Protein AF-0000000083951645 (afdb_homodimer)

Sequence (408 aa):
MKRSNEATRALSGKQDKKQQILGSALQLFVEQGFYATSTASIARHADVATGTLFHHFSSKEILMDQLFLAIKTEFADAISASLPKAPATTTELPRRAEMLWQAGLDWALAQPLKLSFFVQYAMSPSVSEAVRQQAMHGILGFIAELLEQGINQGVLADLPRELLLEACHSQFLAAARFFCNQPQKATREAREASFRLFWRGVAAMKRSNEATRALSGKQDKKQQILGSALQLFVEQGFYATSTASIARHADVATGTLFHHFSSKEILMDQLFLAIKTEFADAISASLPKAPATTTELPRRAEMLWQAGLDWALAQPLKLSFFVQYAMSPSVSEAVRQQAMHGILGFIAELLEQGINQGVLADLPRELLLEACHSQFLAAARFFCNQPQKATREAREASFRLFWRGVAA

pLDDT: mean 90.77, std 8.37, range [51.47, 98.5]

Solvent-accessible surface area (backbone atoms only — not comparable to full-atom values): 21693 Å² total; per-residue (Å²): 109,68,64,59,52,51,49,53,50,50,50,50,48,47,52,47,50,53,50,35,41,45,53,30,40,52,53,43,36,61,75,44,29,65,67,47,49,50,68,63,58,30,17,55,70,39,70,46,52,56,66,58,48,43,71,78,28,85,40,69,61,55,42,47,43,50,47,52,46,52,51,50,42,53,52,39,54,61,23,54,68,71,52,72,88,63,84,71,48,83,83,39,43,64,56,50,52,47,48,37,52,52,40,43,41,52,47,34,63,74,33,54,69,61,41,50,39,43,72,59,40,71,83,30,83,80,41,52,68,68,55,48,47,41,41,52,57,54,63,38,23,67,56,56,49,51,53,51,51,29,38,76,69,55,53,24,41,95,62,62,64,69,59,52,52,48,47,54,54,44,51,47,52,48,50,39,48,54,29,55,76,34,58,87,61,54,37,73,66,48,52,52,49,53,49,48,34,53,45,44,24,44,41,88,108,66,64,58,50,51,49,52,50,50,50,51,48,48,53,47,50,53,50,35,40,45,53,30,40,51,52,42,35,62,75,45,28,66,66,47,48,49,68,62,56,31,16,56,69,39,70,46,54,56,65,57,49,43,70,78,29,85,40,69,61,54,42,48,44,50,46,50,47,50,52,49,43,53,51,38,54,61,22,53,68,71,52,73,89,62,84,72,48,83,83,39,42,65,57,52,54,48,49,38,51,52,39,44,42,53,49,34,62,75,33,54,67,63,42,50,40,43,72,58,40,72,80,30,83,80,40,52,67,69,55,50,47,41,43,54,57,55,62,38,23,69,55,55,48,52,52,50,50,29,39,76,68,55,52,24,40,96,61,61,64,69,58,50,52,48,48,53,52,45,52,47,52,48,50,38,49,53,30,56,78,35,58,89,60,54,39,73,68,46,52,52,46,53,48,48,34,53,45,42,24,44,41,89

InterPro domains:
  IPR001647 DNA-binding HTH domain, TetR-type [PF00440] (21-66)
  IPR001647 DNA-binding HTH domain, TetR-type [PR00455] (21-34)
  IPR001647 DNA-binding HTH domain, TetR-type [PR00455] (42-65)
  IPR001647 DNA-binding HTH domain, TetR-type [PS50977] (15-75)
  IPR009057 Homedomain-like superfamily [SSF46689] (14-86)
  IPR023772 DNA-binding HTH domain, TetR-type, conserved site [PS01081] (33-64)
  IPR036271 Tetracyclin repressor-like, C-terminal domain superfamily [SSF48498] (99-203)
  IPR050109 HTH-type, TetR-like transcriptional regulator [PTHR30055] (8-204)

Structure (mmCIF, N/CA/C/O backbone):
data_AF-0000000083951645-model_v1
#
loop_
_entity.id
_entity.type
_entity.pdbx_description
1 polymer 'HTH-type transcriptional repressor Bm3R1'
#
loop_
_atom_site.group_PDB
_atom_site.id
_atom_site.type_symbol
_atom_site.label_atom_id
_atom_site.label_alt_id
_atom_site.label_comp_id
_atom_site.label_asym_id
_atom_site.label_entity_id
_atom_site.label_seq_id
_atom_site.pdbx_PDB_ins_code
_atom_site.Cartn_x
_atom_site.Cartn_y
_atom_site.Cartn_z
_atom_site.occupancy
_atom_site.B_iso_or_equiv
_atom_site.auth_seq_id
_atom_site.auth_comp_id
_atom_site.auth_asym_id
_atom_site.auth_atom_id
_atom_site.pdbx_PDB_model_num
ATOM 1 N N . MET A 1 1 ? 49.781 17.422 -2.496 1 51.47 1 MET A N 1
ATOM 2 C CA . MET A 1 1 ? 49.406 16.391 -1.532 1 51.47 1 MET A CA 1
ATOM 3 C C . MET A 1 1 ? 48.438 16.953 -0.5 1 51.47 1 MET A C 1
ATOM 5 O O . MET A 1 1 ? 47.438 16.297 -0.171 1 51.47 1 MET A O 1
ATOM 9 N N . LYS A 1 2 ? 48.656 18.094 -0.005 1 65.62 2 LYS A N 1
ATOM 10 C CA . LYS A 1 2 ? 47.812 18.719 1.003 1 65.62 2 LYS A CA 1
ATOM 11 C C . LYS A 1 2 ? 46.469 19.141 0.407 1 65.62 2 LYS A C 1
ATOM 13 O O . LYS A 1 2 ? 45.438 18.969 1.035 1 65.62 2 LYS A O 1
ATOM 18 N N . ARG A 1 3 ? 46.469 19.5 -0.806 1 71.62 3 ARG A N 1
ATOM 19 C CA . ARG A 1 3 ? 45.25 19.906 -1.472 1 71.62 3 ARG A CA 1
ATOM 20 C C . ARG A 1 3 ? 44.344 18.703 -1.787 1 71.62 3 ARG A C 1
ATOM 22 O O . ARG A 1 3 ? 43.125 18.797 -1.683 1 71.62 3 ARG A O 1
ATOM 29 N N . SER A 1 4 ? 45.062 17.672 -2.162 1 69 4 SER A N 1
ATOM 30 C CA . SER A 1 4 ? 44.344 16.453 -2.451 1 69 4 SER A CA 1
ATOM 31 C C . SER A 1 4 ? 43.656 15.898 -1.195 1 69 4 SER A C 1
ATOM 33 O O . SER A 1 4 ? 42.531 15.453 -1.241 1 69 4 SER A O 1
ATOM 35 N N . ASN A 1 5 ? 44.344 15.977 -0.088 1 69.88 5 ASN A N 1
ATOM 36 C CA . ASN A 1 5 ? 43.844 15.477 1.182 1 69.88 5 ASN A CA 1
ATOM 37 C C . ASN A 1 5 ? 42.688 16.344 1.69 1 69.88 5 ASN A C 1
ATOM 39 O O . ASN A 1 5 ? 41.719 15.82 2.26 1 69.88 5 ASN A O 1
ATOM 43 N N . GLU A 1 6 ? 42.875 17.672 1.55 1 65 6 GLU A N 1
ATOM 44 C CA . GLU A 1 6 ? 41.812 18.578 1.954 1 65 6 GLU A CA 1
ATOM 45 C C . GLU A 1 6 ? 40.562 18.375 1.111 1 65 6 GLU A C 1
ATOM 47 O O . GLU A 1 6 ? 39.438 18.453 1.623 1 65 6 GLU A O 1
ATOM 52 N N . ALA A 1 7 ? 40.75 18.062 -0.195 1 68.06 7 ALA A N 1
ATOM 53 C CA . ALA A 1 7 ? 39.656 17.797 -1.104 1 68.06 7 ALA A CA 1
ATOM 54 C C . ALA A 1 7 ? 38.938 16.5 -0.727 1 68.06 7 ALA A C 1
ATOM 56 O O . ALA A 1 7 ? 37.688 16.422 -0.782 1 68.06 7 ALA A O 1
ATOM 57 N N . THR A 1 8 ? 39.688 15.523 -0.452 1 65.31 8 THR A N 1
ATOM 58 C CA . THR A 1 8 ? 39.125 14.242 -0.029 1 65.31 8 THR A CA 1
ATOM 59 C C . THR A 1 8 ? 38.375 14.391 1.285 1 65.31 8 THR A C 1
ATOM 61 O O . THR A 1 8 ? 37.312 13.82 1.454 1 65.31 8 THR A O 1
ATOM 64 N N . ARG A 1 9 ? 38.906 15.18 2.26 1 63.47 9 ARG A N 1
ATOM 65 C CA . ARG A 1 9 ? 38.25 15.414 3.543 1 63.47 9 ARG A CA 1
ATOM 66 C C . ARG A 1 9 ? 36.969 16.234 3.369 1 63.47 9 ARG A C 1
ATOM 68 O O . ARG A 1 9 ? 35.969 15.961 4.027 1 63.47 9 ARG A O 1
ATOM 75 N N . ALA A 1 10 ? 37 17.297 2.496 1 64.12 10 ALA A N 1
ATOM 76 C CA . ALA A 1 10 ? 35.844 18.125 2.205 1 64.12 10 ALA A CA 1
ATOM 77 C C . ALA A 1 10 ? 34.719 17.297 1.539 1 64.12 10 ALA A C 1
ATOM 79 O O . ALA A 1 10 ? 33.562 17.469 1.855 1 64.12 10 ALA A O 1
ATOM 80 N N . LEU A 1 11 ? 35.188 16.5 0.63 1 64.19 11 LEU A N 1
ATOM 81 C CA . LEU A 1 11 ? 34.219 15.633 -0.052 1 64.19 11 LEU A CA 1
ATOM 82 C C . LEU A 1 11 ? 33.594 14.633 0.918 1 64.19 11 LEU A C 1
ATOM 84 O O . LEU A 1 11 ? 32.406 14.352 0.849 1 64.19 11 LEU A O 1
ATOM 88 N N . SER A 1 12 ? 34.438 14.109 1.755 1 69.5 12 SER A N 1
ATOM 89 C CA . SER A 1 12 ? 33.938 13.18 2.771 1 69.5 12 SER A CA 1
ATOM 90 C C . SER A 1 12 ? 33 13.867 3.736 1 69.5 12 SER A C 1
ATOM 92 O O . SER A 1 12 ? 31.953 13.305 4.102 1 69.5 12 SER A O 1
ATOM 94 N N . GLY A 1 13 ? 33.406 15.062 4.012 1 68.94 13 GLY A N 1
ATOM 95 C CA . GLY A 1 13 ? 32.531 15.836 4.887 1 68.94 13 GLY A CA 1
ATOM 96 C C . GLY A 1 13 ? 31.172 16.141 4.266 1 68.94 13 GLY A C 1
ATOM 97 O O . GLY A 1 13 ? 30.141 16.016 4.93 1 68.94 13 GLY A O 1
ATOM 98 N N . LYS A 1 14 ? 31.312 16.578 3.051 1 71.81 14 LYS A N 1
ATOM 99 C CA . LYS A 1 14 ? 30.094 16.875 2.318 1 71.81 14 LYS A CA 1
ATOM 100 C C . LYS A 1 14 ? 29.203 15.641 2.199 1 71.81 14 LYS A C 1
ATOM 102 O O . LYS A 1 14 ? 27.984 15.727 2.355 1 71.81 14 LYS A O 1
ATOM 107 N N . GLN A 1 15 ? 29.812 14.609 1.837 1 73.38 15 GLN A N 1
ATOM 108 C CA . GLN A 1 15 ? 29.078 13.359 1.721 1 73.38 15 GLN A CA 1
ATOM 109 C C . GLN A 1 15 ? 28.453 12.953 3.059 1 73.38 15 GLN A C 1
ATOM 111 O O . GLN A 1 15 ? 27.344 12.438 3.104 1 73.38 15 GLN A O 1
ATOM 116 N N . ASP A 1 16 ? 29.141 13.367 3.949 1 86.56 16 ASP A N 1
ATOM 117 C CA . ASP A 1 16 ? 28.656 13.039 5.289 1 86.56 16 ASP A CA 1
ATOM 118 C C . ASP A 1 16 ? 27.422 13.852 5.645 1 86.56 16 ASP A C 1
ATOM 120 O O . ASP A 1 16 ? 26.438 13.305 6.164 1 86.56 16 ASP A O 1
ATOM 124 N N . LYS A 1 17 ? 27.438 15.164 5.117 1 92.94 17 LYS A N 1
ATOM 125 C CA . LYS A 1 17 ? 26.281 16.016 5.434 1 92.94 17 LYS A CA 1
ATOM 126 C C . LYS A 1 17 ? 25.062 15.602 4.621 1 92.94 17 LYS A C 1
ATOM 128 O O . LYS A 1 17 ? 23.938 15.609 5.137 1 92.94 17 LYS A O 1
ATOM 133 N N . LYS A 1 18 ? 25.375 15.289 3.395 1 96.12 18 LYS A N 1
ATOM 134 C CA . LYS A 1 18 ? 24.281 14.82 2.539 1 96.12 18 LYS A CA 1
ATOM 135 C C . LYS A 1 18 ? 23.594 13.594 3.135 1 96.12 18 LYS A C 1
ATOM 137 O O . LYS A 1 18 ? 22.375 13.523 3.178 1 96.12 18 LYS A O 1
ATOM 142 N N . GLN A 1 19 ? 24.375 12.672 3.617 1 96.06 19 GLN A N 1
ATOM 143 C CA . GLN A 1 19 ? 23.859 11.445 4.207 1 96.06 19 GLN A CA 1
ATOM 144 C C . GLN A 1 19 ? 23.109 11.734 5.508 1 96.06 19 GLN A C 1
ATOM 146 O O . GLN A 1 19 ? 22.094 11.102 5.805 1 96.06 19 GLN A O 1
ATOM 151 N N . GLN A 1 20 ? 23.594 12.648 6.203 1 96.69 20 GLN A N 1
ATOM 152 C CA . GLN A 1 20 ? 22.922 13.055 7.441 1 96.69 20 GLN A CA 1
ATOM 153 C C . GLN A 1 20 ? 21.547 13.641 7.156 1 96.69 20 GLN A C 1
ATOM 155 O O . GLN A 1 20 ? 20.578 13.336 7.859 1 96.69 20 GLN A O 1
ATOM 160 N N . ILE A 1 21 ? 21.531 14.445 6.133 1 98 21 ILE A N 1
ATOM 161 C CA . ILE A 1 21 ? 20.266 15.078 5.75 1 98 21 ILE A CA 1
ATOM 162 C C . ILE A 1 21 ? 19.281 14.008 5.27 1 98 21 ILE A C 1
ATOM 164 O O . ILE A 1 21 ? 18.125 13.992 5.684 1 98 21 ILE A O 1
ATOM 168 N N . LEU A 1 22 ? 19.781 13.117 4.48 1 98.25 22 LEU A N 1
ATOM 169 C CA . LEU A 1 22 ? 18.922 12.047 3.975 1 98.25 22 LEU A CA 1
ATOM 170 C C . LEU A 1 22 ? 18.406 11.188 5.117 1 98.25 22 LEU A C 1
ATOM 172 O O . LEU A 1 22 ? 17.219 10.828 5.137 1 98.25 22 LEU A O 1
ATOM 176 N N . GLY A 1 23 ? 19.266 10.859 6.035 1 98.25 23 GLY A N 1
ATOM 177 C CA . GLY A 1 23 ? 18.859 10.07 7.184 1 98.25 23 GLY A CA 1
ATOM 178 C C . GLY A 1 23 ? 17.797 10.75 8.031 1 98.25 23 GLY A C 1
ATOM 179 O O . GLY A 1 23 ? 16.844 10.117 8.461 1 98.25 23 GLY A O 1
ATOM 180 N N . SER A 1 24 ? 17.969 12.031 8.25 1 98.44 24 SER A N 1
ATOM 181 C CA . SER A 1 24 ? 17 12.812 9.008 1 98.44 24 SER A CA 1
ATOM 182 C C . SER A 1 24 ? 15.664 12.914 8.273 1 98.44 24 SER A C 1
ATOM 184 O O . SER A 1 24 ? 14.602 12.797 8.891 1 98.44 24 SER A O 1
ATOM 186 N N . ALA A 1 25 ? 15.766 13.164 6.988 1 98.38 25 ALA A N 1
ATOM 187 C CA . ALA A 1 25 ? 14.555 13.211 6.176 1 98.38 25 ALA A CA 1
ATOM 188 C C . ALA A 1 25 ? 13.797 11.891 6.246 1 98.38 25 ALA A C 1
ATOM 190 O O . ALA A 1 25 ? 12.57 11.883 6.418 1 98.38 25 ALA A O 1
ATOM 191 N N . LEU A 1 26 ? 14.539 10.789 6.133 1 98.25 26 LEU A N 1
ATOM 192 C CA . LEU A 1 26 ? 13.938 9.461 6.223 1 98.25 26 LEU A CA 1
ATOM 193 C C . LEU A 1 26 ? 13.133 9.32 7.512 1 98.25 26 LEU A C 1
ATOM 195 O O . LEU A 1 26 ? 11.953 8.953 7.48 1 98.25 26 LEU A O 1
ATOM 199 N N . GLN A 1 27 ? 13.758 9.617 8.586 1 97.81 27 GLN A N 1
ATOM 200 C CA . GLN A 1 27 ? 13.125 9.469 9.891 1 97.81 27 GLN A CA 1
ATOM 201 C C . GLN A 1 27 ? 11.883 10.359 10 1 97.81 27 GLN A C 1
ATOM 203 O O . GLN A 1 27 ? 10.812 9.891 10.398 1 97.81 27 GLN A O 1
ATOM 208 N N . LEU A 1 28 ? 12.008 11.578 9.617 1 96.81 28 LEU A N 1
ATOM 209 C CA . LEU A 1 28 ? 10.922 12.539 9.797 1 96.81 28 LEU A CA 1
ATOM 210 C C . LEU A 1 28 ? 9.781 12.258 8.82 1 96.81 28 LEU A C 1
ATOM 212 O O . LEU A 1 28 ? 8.609 12.375 9.188 1 96.81 28 LEU A O 1
ATOM 216 N N . PHE A 1 29 ? 10.086 11.898 7.574 1 95.44 29 PHE A N 1
ATOM 217 C CA . PHE A 1 29 ? 9.047 11.562 6.605 1 95.44 29 PHE A CA 1
ATOM 218 C C . PHE A 1 29 ? 8.25 10.352 7.066 1 95.44 29 PHE A C 1
ATOM 220 O O . PHE A 1 29 ? 7.027 10.312 6.902 1 95.44 29 PHE A O 1
ATOM 227 N N . VAL A 1 30 ? 8.922 9.359 7.645 1 93.62 30 VAL A N 1
ATOM 228 C CA . VAL A 1 30 ? 8.234 8.148 8.078 1 93.62 30 VAL A CA 1
ATOM 229 C C . VAL A 1 30 ? 7.391 8.445 9.32 1 93.62 30 VAL A C 1
ATOM 231 O O . VAL A 1 30 ? 6.25 7.992 9.43 1 93.62 30 VAL A O 1
ATOM 234 N N . GLU A 1 31 ? 7.859 9.273 10.211 1 90.81 31 GLU A N 1
ATOM 235 C CA . GLU A 1 31 ? 7.219 9.5 11.5 1 90.81 31 GLU A CA 1
ATOM 236 C C . GLU A 1 31 ? 6.078 10.508 11.383 1 90.81 31 GLU A C 1
ATOM 238 O O . GLU A 1 31 ? 5.02 10.328 11.992 1 90.81 31 GLU A O 1
ATOM 243 N N . GLN A 1 32 ? 6.32 11.547 10.477 1 88.25 32 GLN A N 1
ATOM 244 C CA . GLN A 1 32 ? 5.387 12.672 10.531 1 88.25 32 GLN A CA 1
ATOM 245 C C . GLN A 1 32 ? 4.715 12.891 9.18 1 88.25 32 GLN A C 1
ATOM 247 O O . GLN A 1 32 ? 3.705 13.594 9.094 1 88.25 32 GLN A O 1
ATOM 252 N N . GLY A 1 33 ? 5.312 12.297 8.18 1 90.19 33 GLY A N 1
ATOM 253 C CA . GLY A 1 33 ? 4.781 12.523 6.848 1 90.19 33 GLY A CA 1
ATOM 254 C C . GLY A 1 33 ? 5.52 13.609 6.086 1 90.19 33 GLY A C 1
ATOM 255 O O . GLY A 1 33 ? 6.129 14.492 6.691 1 90.19 33 GLY A O 1
ATOM 256 N N . PHE A 1 34 ? 5.48 13.609 4.805 1 93.56 34 PHE A N 1
ATOM 257 C CA . PHE A 1 34 ? 6.191 14.516 3.906 1 93.56 34 PHE A CA 1
ATOM 258 C C . PHE A 1 34 ? 5.691 15.945 4.066 1 93.56 34 PHE A C 1
ATOM 260 O O . PHE A 1 34 ? 6.484 16.859 4.262 1 93.56 34 PHE A O 1
ATOM 267 N N . TYR A 1 35 ? 4.414 16.125 4.078 1 90.25 35 TYR A N 1
ATOM 268 C CA . TYR A 1 35 ? 3.852 17.469 4.027 1 90.25 35 TYR A CA 1
ATOM 269 C C . TYR A 1 35 ? 3.932 18.141 5.391 1 90.25 35 TYR A C 1
ATOM 271 O O . TYR A 1 35 ? 4.012 19.375 5.477 1 90.25 35 TYR A O 1
ATOM 279 N N . ALA A 1 36 ? 4.016 17.344 6.426 1 91.5 36 ALA A N 1
ATOM 280 C CA . ALA A 1 36 ? 4.094 17.891 7.777 1 91.5 36 ALA A CA 1
ATOM 281 C C . ALA A 1 36 ? 5.539 18.203 8.164 1 91.5 36 ALA A C 1
ATOM 283 O O . ALA A 1 36 ? 5.793 18.828 9.195 1 91.5 36 ALA A O 1
ATOM 284 N N . THR A 1 37 ? 6.441 17.734 7.387 1 95.81 37 THR A N 1
ATOM 285 C CA . THR A 1 37 ? 7.859 17.938 7.668 1 95.81 37 THR A CA 1
ATOM 286 C C . THR A 1 37 ? 8.398 19.141 6.91 1 95.81 37 THR A C 1
ATOM 288 O O . THR A 1 37 ? 8.336 19.188 5.684 1 95.81 37 THR A O 1
ATOM 291 N N . SER A 1 38 ? 8.938 20.094 7.602 1 96 38 SER A N 1
ATOM 292 C CA . SER A 1 38 ? 9.523 21.266 6.957 1 96 38 SER A CA 1
ATOM 293 C C . SER A 1 38 ? 11.016 21.062 6.715 1 96 38 SER A C 1
ATOM 295 O O . SER A 1 38 ? 11.656 20.25 7.379 1 96 38 SER A O 1
ATOM 297 N N . THR A 1 39 ? 11.523 21.828 5.785 1 97.06 39 THR A N 1
ATOM 298 C CA . THR A 1 39 ? 12.961 21.797 5.543 1 97.06 39 THR A CA 1
ATOM 299 C C . THR A 1 39 ? 13.727 22.297 6.762 1 97.06 39 THR A C 1
ATOM 301 O O . THR A 1 39 ? 14.82 21.812 7.059 1 97.06 39 THR A O 1
ATOM 304 N N . ALA A 1 40 ? 13.195 23.219 7.465 1 96.81 40 ALA A N 1
ATOM 305 C CA . ALA A 1 40 ? 13.812 23.719 8.695 1 96.81 40 ALA A CA 1
ATOM 306 C C . ALA A 1 40 ? 13.93 22.609 9.734 1 96.81 40 ALA A C 1
ATOM 308 O O . ALA A 1 40 ? 14.961 22.469 10.398 1 96.81 40 ALA A O 1
ATOM 309 N N . SER A 1 41 ? 12.906 21.812 9.906 1 97.25 41 SER A N 1
ATOM 310 C CA . SER A 1 41 ? 12.922 20.719 10.875 1 97.25 41 SER A CA 1
ATOM 311 C C . SER A 1 41 ? 13.93 19.656 10.492 1 97.25 41 SER A C 1
ATOM 313 O O . SER A 1 41 ? 14.578 19.062 11.359 1 97.25 41 SER A O 1
ATOM 315 N N . ILE A 1 42 ? 14.055 19.359 9.156 1 98.31 42 ILE A N 1
ATOM 316 C CA . ILE A 1 42 ? 15.023 18.375 8.68 1 98.31 42 ILE A CA 1
ATOM 317 C C . ILE A 1 42 ? 16.438 18.875 8.992 1 98.31 42 ILE A C 1
ATOM 319 O O . ILE A 1 42 ? 17.266 18.109 9.508 1 98.31 42 ILE A O 1
ATOM 323 N N . ALA A 1 43 ? 16.672 20.141 8.656 1 98.12 43 ALA A N 1
ATOM 324 C CA . ALA A 1 43 ? 17.984 20.719 8.914 1 98.12 43 ALA A CA 1
ATOM 325 C C . ALA A 1 43 ? 18.344 20.641 10.398 1 98.12 43 ALA A C 1
ATOM 327 O O . ALA A 1 43 ? 19.453 20.234 10.758 1 98.12 43 ALA A O 1
ATOM 328 N N . ARG A 1 44 ? 17.438 21.016 11.211 1 98.06 44 ARG A N 1
ATOM 329 C CA . ARG A 1 44 ? 17.641 20.969 12.656 1 98.06 44 ARG A CA 1
ATOM 330 C C . ARG A 1 44 ? 17.922 19.547 13.125 1 98.06 44 ARG A C 1
ATOM 332 O O . ARG A 1 44 ? 18.859 19.328 13.891 1 98.06 44 ARG A O 1
ATOM 339 N N . HIS A 1 45 ? 17.156 18.625 12.68 1 97.5 45 HIS A N 1
ATOM 340 C CA . HIS A 1 45 ? 17.328 17.219 13.062 1 97.5 45 HIS A CA 1
ATOM 341 C C . HIS A 1 45 ? 18.672 16.672 12.586 1 97.5 45 HIS A C 1
ATOM 343 O O . HIS A 1 45 ? 19.297 15.859 13.281 1 97.5 45 HIS A O 1
ATOM 349 N N . ALA A 1 46 ? 19.094 17.109 11.445 1 97.75 46 ALA A N 1
ATOM 350 C CA . ALA A 1 46 ? 20.359 16.656 10.852 1 97.75 46 ALA A CA 1
ATOM 351 C C . ALA A 1 46 ? 21.531 17.438 11.445 1 97.75 46 ALA A C 1
ATOM 353 O O . ALA A 1 46 ? 22.703 17.141 11.133 1 97.75 46 ALA A O 1
ATOM 354 N N . ASP A 1 47 ? 21.203 18.438 12.234 1 96.94 47 ASP A N 1
ATOM 355 C CA . ASP A 1 47 ? 22.219 19.297 12.859 1 96.94 47 ASP A CA 1
ATOM 356 C C . ASP A 1 47 ? 23.062 20.016 11.805 1 96.94 47 ASP A C 1
ATOM 358 O O . ASP A 1 47 ? 24.281 19.938 11.828 1 96.94 47 ASP A O 1
ATOM 362 N N . VAL A 1 48 ? 22.391 20.609 10.852 1 97 48 VAL A N 1
ATOM 363 C CA . VAL A 1 48 ? 23.031 21.422 9.828 1 97 48 VAL A CA 1
ATOM 364 C C . VAL A 1 48 ? 22.25 22.734 9.656 1 97 48 VAL A C 1
ATOM 366 O O . VAL A 1 48 ? 21.109 22.844 10.102 1 97 48 VAL A O 1
ATOM 369 N N . ALA A 1 49 ? 22.953 23.672 9.094 1 95.62 49 ALA A N 1
ATOM 370 C CA . ALA A 1 49 ? 22.266 24.922 8.75 1 95.62 49 ALA A CA 1
ATOM 371 C C . ALA A 1 49 ? 21.281 24.703 7.598 1 95.62 49 ALA A C 1
ATOM 373 O O . ALA A 1 49 ? 21.531 23.859 6.719 1 95.62 49 ALA A O 1
ATOM 374 N N . THR A 1 50 ? 20.188 25.453 7.609 1 95.44 50 THR A N 1
ATOM 375 C CA . THR A 1 50 ? 19.203 25.375 6.535 1 95.44 50 THR A CA 1
ATOM 376 C C . THR A 1 50 ? 19.859 25.641 5.184 1 95.44 50 THR A C 1
ATOM 378 O O . THR A 1 50 ? 19.516 25.016 4.184 1 95.44 50 THR A O 1
ATOM 381 N N . GLY A 1 51 ? 20.75 26.547 5.152 1 95.44 51 GLY A N 1
ATOM 382 C CA . GLY A 1 51 ? 21.484 26.828 3.93 1 95.44 51 GLY A CA 1
ATOM 383 C C . GLY A 1 51 ? 22.25 25.625 3.404 1 95.44 51 GLY A C 1
ATOM 384 O O . GLY A 1 51 ? 22.312 25.406 2.193 1 95.44 51 GLY A O 1
ATOM 385 N N . THR A 1 52 ? 22.859 24.922 4.301 1 95.75 52 THR A N 1
ATOM 386 C CA . THR A 1 52 ? 23.578 23.703 3.945 1 95.75 52 THR A CA 1
ATOM 387 C C . THR A 1 52 ? 22.625 22.688 3.307 1 95.75 52 THR A C 1
ATOM 389 O O . THR A 1 52 ? 22.984 22.031 2.318 1 95.75 52 THR A O 1
ATOM 392 N N . LEU A 1 53 ? 21.406 22.453 3.881 1 97.56 53 LEU A N 1
ATOM 393 C CA . LEU A 1 53 ? 20.422 21.562 3.289 1 97.56 53 LEU A CA 1
ATOM 394 C C . LEU A 1 53 ? 20.125 21.969 1.846 1 97.56 53 LEU A C 1
ATOM 396 O O . LEU A 1 53 ? 20.141 21.109 0.95 1 97.56 53 LEU A O 1
ATOM 400 N N . PHE A 1 54 ? 19.984 23.281 1.609 1 96.75 54 PHE A N 1
ATOM 401 C CA . PHE A 1 54 ? 19.578 23.75 0.289 1 96.75 54 PHE A CA 1
ATOM 402 C C . PHE A 1 54 ? 20.75 23.688 -0.682 1 96.75 54 PHE A C 1
ATOM 404 O O . PHE A 1 54 ? 20.562 23.672 -1.899 1 96.75 54 PHE A O 1
ATOM 411 N N . HIS A 1 55 ? 21.922 23.766 -0.1 1 96.56 55 HIS A N 1
ATOM 412 C CA . HIS A 1 55 ? 23.109 23.531 -0.933 1 96.56 55 HIS A CA 1
ATOM 413 C C . HIS A 1 55 ? 23.062 22.141 -1.562 1 96.56 55 HIS A C 1
ATOM 415 O O . HIS A 1 55 ? 23.438 21.969 -2.725 1 96.56 55 HIS A O 1
ATOM 421 N N . HIS A 1 56 ? 22.609 21.203 -0.856 1 96.5 56 HIS A N 1
ATOM 422 C CA . HIS A 1 56 ? 22.594 19.828 -1.324 1 96.5 56 HIS A CA 1
ATOM 423 C C . HIS A 1 56 ? 21.297 19.5 -2.049 1 96.5 56 HIS A C 1
ATOM 425 O O . HIS A 1 56 ? 21.281 18.688 -2.971 1 96.5 56 HIS A O 1
ATOM 431 N N . PHE A 1 57 ? 20.188 20.047 -1.546 1 97.75 57 PHE A N 1
ATOM 432 C CA . PHE A 1 57 ? 18.859 19.797 -2.086 1 97.75 57 PHE A CA 1
ATOM 433 C C . PHE A 1 57 ? 18.109 21.109 -2.297 1 97.75 57 PHE A C 1
ATOM 435 O O . PHE A 1 57 ? 17.656 21.734 -1.334 1 97.75 57 PHE A O 1
ATOM 442 N N . SER A 1 58 ? 17.781 21.422 -3.455 1 97.06 58 SER A N 1
ATOM 443 C CA . SER A 1 58 ? 17.234 22.719 -3.801 1 97.06 58 SER A CA 1
ATOM 444 C C . SER A 1 58 ? 15.797 22.875 -3.324 1 97.06 58 SER A C 1
ATOM 446 O O . SER A 1 58 ? 15.273 23.984 -3.258 1 97.06 58 SER A O 1
ATOM 448 N N . SER A 1 59 ? 15.148 21.75 -3.072 1 96.88 59 SER A N 1
ATOM 449 C CA . SER A 1 59 ? 13.781 21.766 -2.549 1 96.88 59 SER A CA 1
ATOM 450 C C . SER A 1 59 ? 13.477 20.484 -1.774 1 96.88 59 SER A C 1
ATOM 452 O O . SER A 1 59 ? 14.219 19.5 -1.862 1 96.88 59 SER A O 1
ATOM 454 N N . LYS A 1 60 ? 12.461 20.547 -1.07 1 96.62 60 LYS A N 1
ATOM 455 C CA . LYS A 1 60 ? 12.016 19.375 -0.329 1 96.62 60 LYS A CA 1
ATOM 456 C C . LYS A 1 60 ? 11.617 18.234 -1.276 1 96.62 60 LYS A C 1
ATOM 458 O O . LYS A 1 60 ? 11.844 17.062 -0.982 1 96.62 60 LYS A O 1
ATOM 463 N N . GLU A 1 61 ? 11.023 18.562 -2.398 1 96.56 61 GLU A N 1
ATOM 464 C CA . GLU A 1 61 ? 10.633 17.594 -3.41 1 96.56 61 GLU A CA 1
ATOM 465 C C . GLU A 1 61 ? 11.844 16.875 -3.982 1 96.56 61 GLU A C 1
ATOM 467 O O . GLU A 1 61 ? 11.828 15.648 -4.148 1 96.56 61 GLU A O 1
ATOM 472 N N . ILE A 1 62 ? 12.797 17.609 -4.23 1 97.5 62 ILE A N 1
ATOM 473 C CA . ILE A 1 62 ? 14.016 17.016 -4.758 1 97.5 62 ILE A CA 1
ATOM 474 C C . ILE A 1 62 ? 14.664 16.125 -3.695 1 97.5 62 ILE A C 1
ATOM 476 O O . ILE A 1 62 ? 15.172 15.047 -4.008 1 97.5 62 ILE A O 1
ATOM 480 N N . LEU A 1 63 ? 14.68 16.609 -2.436 1 98.12 63 LEU A N 1
ATOM 481 C CA . LEU A 1 63 ? 15.172 15.797 -1.327 1 98.12 63 LEU A CA 1
ATOM 482 C C . LEU A 1 63 ? 14.414 14.477 -1.25 1 98.12 63 LEU A C 1
ATOM 484 O O . LEU A 1 63 ? 15.031 13.414 -1.12 1 98.12 63 LEU A O 1
ATOM 488 N N . MET A 1 64 ? 13.086 14.492 -1.359 1 97.94 64 MET A N 1
ATOM 489 C CA . MET A 1 64 ? 12.25 13.297 -1.34 1 97.94 64 MET A CA 1
ATOM 490 C C . MET A 1 64 ? 12.625 12.352 -2.477 1 97.94 64 MET A C 1
ATOM 492 O O . MET A 1 64 ? 12.82 11.156 -2.258 1 97.94 64 MET A O 1
ATOM 496 N N . ASP A 1 65 ? 12.727 12.875 -3.66 1 97.88 65 ASP A N 1
ATOM 497 C CA . ASP A 1 65 ? 13.039 12.07 -4.84 1 97.88 65 ASP A CA 1
ATOM 498 C C . ASP A 1 65 ? 14.398 11.383 -4.691 1 97.88 65 ASP A C 1
ATOM 500 O O . ASP A 1 65 ? 14.531 10.195 -4.992 1 97.88 65 ASP A O 1
ATOM 504 N N . GLN A 1 66 ? 15.336 12.133 -4.211 1 97.81 66 GLN A N 1
ATOM 505 C CA . GLN A 1 66 ? 16.672 11.578 -4.074 1 97.81 66 GLN A CA 1
ATOM 506 C C . GLN A 1 66 ? 16.734 10.555 -2.947 1 97.81 66 GLN A C 1
ATOM 508 O O . GLN A 1 66 ? 17.453 9.555 -3.049 1 97.81 66 GLN A O 1
ATOM 513 N N . LEU A 1 67 ? 16.078 10.82 -1.852 1 98.5 67 LEU A N 1
ATOM 514 C CA . LEU A 1 67 ? 15.961 9.836 -0.778 1 98.5 67 LEU A CA 1
ATOM 515 C C . LEU A 1 67 ? 15.352 8.539 -1.292 1 98.5 67 LEU A C 1
ATOM 517 O O . LEU A 1 67 ? 15.867 7.453 -1.02 1 98.5 67 LEU A O 1
ATOM 521 N N . PHE A 1 68 ? 14.281 8.609 -2.059 1 98.38 68 PHE A N 1
ATOM 522 C CA . PHE A 1 68 ? 13.578 7.461 -2.631 1 98.38 68 PHE A CA 1
ATOM 523 C C . PHE A 1 68 ? 14.523 6.637 -3.5 1 98.38 68 PHE A C 1
ATOM 525 O O . PHE A 1 68 ? 14.617 5.418 -3.334 1 98.38 68 PHE A O 1
ATOM 532 N N . LEU A 1 69 ? 15.211 7.328 -4.352 1 98.25 69 LEU A N 1
ATOM 533 C CA . LEU A 1 69 ? 16.125 6.648 -5.27 1 98.25 69 LEU A CA 1
ATOM 534 C C . LEU A 1 69 ? 17.297 6.035 -4.52 1 98.25 69 LEU A C 1
ATOM 536 O O . LEU A 1 69 ? 17.766 4.945 -4.867 1 98.25 69 LEU A O 1
ATOM 540 N N . ALA A 1 70 ? 17.766 6.73 -3.518 1 98 70 ALA A N 1
ATOM 541 C CA . ALA A 1 70 ? 18.891 6.223 -2.74 1 98 70 ALA A CA 1
ATOM 542 C C . ALA A 1 70 ? 18.531 4.918 -2.033 1 98 70 ALA A C 1
ATOM 544 O O . ALA A 1 70 ? 19.312 3.961 -2.047 1 98 70 ALA A O 1
ATOM 545 N N . ILE A 1 71 ? 17.391 4.879 -1.446 1 98.19 71 ILE A N 1
ATOM 546 C CA . ILE A 1 71 ? 16.969 3.688 -0.719 1 98.19 71 ILE A CA 1
ATOM 547 C C . ILE A 1 71 ? 16.672 2.559 -1.704 1 98.19 71 ILE A C 1
ATOM 549 O O . ILE A 1 71 ? 17.016 1.399 -1.446 1 98.19 71 ILE A O 1
ATOM 553 N N . LYS A 1 72 ? 16.062 2.873 -2.82 1 98.12 72 LYS A N 1
ATOM 554 C CA . LYS A 1 72 ? 15.805 1.866 -3.848 1 98.12 72 LYS A CA 1
ATOM 555 C C . LYS A 1 72 ? 17.109 1.273 -4.375 1 98.12 72 LYS A C 1
ATOM 557 O O . LYS A 1 72 ? 17.188 0.067 -4.613 1 98.12 72 LYS A O 1
ATOM 562 N N . THR A 1 73 ? 18.062 2.125 -4.559 1 97.94 73 THR A N 1
ATOM 563 C CA . THR A 1 73 ? 19.359 1.662 -5.023 1 97.94 73 THR A CA 1
ATOM 564 C C . THR A 1 73 ? 20 0.733 -3.998 1 97.94 73 THR A C 1
ATOM 566 O O . THR A 1 73 ? 20.531 -0.322 -4.355 1 97.94 73 THR A O 1
ATOM 569 N N . GLU A 1 74 ? 19.984 1.16 -2.785 1 97.75 74 GLU A N 1
ATOM 570 C CA . GLU A 1 74 ? 20.516 0.322 -1.711 1 97.75 74 GLU A CA 1
ATOM 571 C C . GLU A 1 74 ? 19.828 -1.044 -1.696 1 97.75 74 GLU A C 1
ATOM 573 O O . GLU A 1 74 ? 20.5 -2.072 -1.56 1 97.75 74 GLU A O 1
ATOM 578 N N . PHE A 1 75 ? 18.516 -1.092 -1.785 1 98.06 75 PHE A N 1
ATOM 579 C CA . PHE A 1 75 ? 17.719 -2.318 -1.827 1 98.06 75 PHE A CA 1
ATOM 580 C C . PHE A 1 75 ? 18.141 -3.184 -3.014 1 98.06 75 PHE A C 1
ATOM 582 O O . PHE A 1 75 ? 18.391 -4.379 -2.855 1 98.06 75 PHE A O 1
ATOM 589 N N . ALA A 1 76 ? 18.188 -2.551 -4.184 1 97.25 76 ALA A N 1
ATOM 590 C CA . ALA A 1 76 ? 18.547 -3.266 -5.402 1 97.25 76 ALA A CA 1
ATOM 591 C C . ALA A 1 76 ? 19.938 -3.908 -5.27 1 97.25 76 ALA A C 1
ATOM 593 O O . ALA A 1 76 ? 20.125 -5.066 -5.645 1 97.25 76 ALA A O 1
ATOM 594 N N . ASP A 1 77 ? 20.844 -3.139 -4.727 1 96.62 77 ASP A N 1
ATOM 595 C CA . ASP A 1 77 ? 22.203 -3.639 -4.543 1 96.62 77 ASP A CA 1
ATOM 596 C C . ASP A 1 77 ? 22.234 -4.836 -3.598 1 96.62 77 ASP A C 1
ATOM 598 O O . ASP A 1 77 ? 22.938 -5.812 -3.84 1 96.62 77 ASP A O 1
ATOM 602 N N . ALA A 1 78 ? 21.469 -4.75 -2.586 1 96.06 78 ALA A N 1
ATOM 603 C CA . ALA A 1 78 ? 21.438 -5.816 -1.586 1 96.06 78 ALA A CA 1
ATOM 604 C C . ALA A 1 78 ? 20.906 -7.113 -2.188 1 96.06 78 ALA A C 1
ATOM 606 O O . ALA A 1 78 ? 21.438 -8.195 -1.924 1 96.06 78 ALA A O 1
ATOM 607 N N . ILE A 1 79 ? 19.875 -7.016 -3.016 1 95.44 79 ILE A N 1
ATOM 608 C CA . ILE A 1 79 ? 19.234 -8.25 -3.441 1 95.44 79 ILE A CA 1
ATOM 609 C C . ILE A 1 79 ? 19.906 -8.781 -4.703 1 95.44 79 ILE A C 1
ATOM 611 O O . ILE A 1 79 ? 19.938 -9.992 -4.941 1 95.44 79 ILE A O 1
ATOM 615 N N . SER A 1 80 ? 20.469 -7.922 -5.516 1 92.44 80 SER A N 1
ATOM 616 C CA . SER A 1 80 ? 21.141 -8.367 -6.734 1 92.44 80 SER A CA 1
ATOM 617 C C . SER A 1 80 ? 22.406 -9.133 -6.414 1 92.44 80 SER A C 1
ATOM 619 O O . SER A 1 80 ? 22.859 -9.961 -7.207 1 92.44 80 SER A O 1
ATOM 621 N N . ALA A 1 81 ? 22.938 -8.789 -5.301 1 89.5 81 ALA A N 1
ATOM 622 C CA . ALA A 1 81 ? 24.156 -9.477 -4.867 1 89.5 81 ALA A CA 1
ATOM 623 C C . ALA A 1 81 ? 23.891 -10.969 -4.672 1 89.5 81 ALA A C 1
ATOM 625 O O . ALA A 1 81 ? 24.828 -11.773 -4.707 1 89.5 81 ALA A O 1
ATOM 626 N N . SER A 1 82 ? 22.688 -11.336 -4.449 1 84.44 82 SER A N 1
ATOM 627 C CA . SER A 1 82 ? 22.312 -12.719 -4.199 1 84.44 82 SER A CA 1
ATOM 628 C C . SER A 1 82 ? 22.172 -13.5 -5.504 1 84.44 82 SER A C 1
ATOM 630 O O . SER A 1 82 ? 22.094 -14.734 -5.488 1 84.44 82 SER A O 1
ATOM 632 N N . LEU A 1 83 ? 22.062 -12.797 -6.641 1 86.12 83 LEU A N 1
ATOM 633 C CA . LEU A 1 83 ? 21.828 -13.453 -7.926 1 86.12 83 LEU A CA 1
ATOM 634 C C . LEU A 1 83 ? 23.141 -13.953 -8.531 1 86.12 83 LEU A C 1
ATOM 636 O O . LEU A 1 83 ? 24.141 -13.242 -8.516 1 86.12 83 LEU A O 1
ATOM 640 N N . PRO A 1 84 ? 23.094 -15.227 -9.078 1 80.31 84 PRO A N 1
ATOM 641 C CA . PRO A 1 84 ? 24.234 -15.656 -9.891 1 80.31 84 PRO A CA 1
ATOM 642 C C . PRO A 1 84 ? 24.453 -14.773 -11.117 1 80.31 84 PRO A C 1
ATOM 644 O O . PRO A 1 84 ? 23.484 -14.227 -11.672 1 80.31 84 PRO A O 1
ATOM 647 N N . LYS A 1 85 ? 25.625 -14.609 -11.508 1 78.88 85 LYS A N 1
ATOM 648 C CA . LYS A 1 85 ? 25.984 -13.742 -12.617 1 78.88 85 LYS A CA 1
ATOM 649 C C . LYS A 1 85 ? 25.547 -14.336 -13.953 1 78.88 85 LYS A C 1
ATOM 651 O O . LYS A 1 85 ? 25.219 -13.609 -14.891 1 78.88 85 LYS A O 1
ATOM 656 N N . ALA A 1 86 ? 25.406 -15.594 -14.047 1 76.19 86 ALA A N 1
ATOM 657 C CA . ALA A 1 86 ? 25 -16.25 -15.281 1 76.19 86 ALA A CA 1
ATOM 658 C C . ALA A 1 86 ? 23.5 -16.141 -15.516 1 76.19 86 ALA A C 1
ATOM 660 O O . ALA A 1 86 ? 22.719 -16.109 -14.555 1 76.19 86 ALA A O 1
ATOM 661 N N . PRO A 1 87 ? 23.172 -15.984 -16.859 1 75.31 87 PRO A N 1
ATOM 662 C CA . PRO A 1 87 ? 21.734 -15.977 -17.156 1 75.31 87 PRO A CA 1
ATOM 663 C C . PRO A 1 87 ? 21.031 -17.234 -16.641 1 75.31 87 PRO A C 1
ATOM 665 O O . PRO A 1 87 ? 21.609 -18.312 -16.641 1 75.31 87 PRO A O 1
ATOM 668 N N . ALA A 1 88 ? 19.828 -17.031 -16.188 1 75.44 88 ALA A N 1
ATOM 669 C CA . ALA A 1 88 ? 19.047 -18.141 -15.648 1 75.44 88 ALA A CA 1
ATOM 670 C C . ALA A 1 88 ? 18.484 -19.016 -16.766 1 75.44 88 ALA A C 1
ATOM 672 O O . ALA A 1 88 ? 18.016 -18.5 -17.797 1 75.44 88 ALA A O 1
ATOM 673 N N . THR A 1 89 ? 18.672 -20.297 -16.547 1 80.12 89 THR A N 1
ATOM 674 C CA . THR A 1 89 ? 17.922 -21.219 -17.406 1 80.12 89 THR A CA 1
ATOM 675 C C . THR A 1 89 ? 16.453 -21.266 -17 1 80.12 89 THR A C 1
ATOM 677 O O . THR A 1 89 ? 16.078 -20.734 -15.945 1 80.12 89 THR A O 1
ATOM 680 N N . THR A 1 90 ? 15.68 -21.844 -17.844 1 82 90 THR A N 1
ATOM 681 C CA . THR A 1 90 ? 14.25 -22 -17.594 1 82 90 THR A CA 1
ATOM 682 C C . THR A 1 90 ? 14.008 -22.688 -16.25 1 82 90 THR A C 1
ATOM 684 O O . THR A 1 90 ? 13.086 -22.328 -15.516 1 82 90 THR A O 1
ATOM 687 N N . THR A 1 91 ? 14.836 -23.562 -16 1 84.81 91 THR A N 1
ATOM 688 C CA . THR A 1 91 ? 14.633 -24.344 -14.797 1 84.81 91 THR A CA 1
ATOM 689 C C . THR A 1 91 ? 15.141 -23.594 -13.562 1 84.81 91 THR A C 1
ATOM 691 O O . THR A 1 91 ? 14.711 -23.875 -12.445 1 84.81 91 THR A O 1
ATOM 694 N N . GLU A 1 92 ? 15.891 -22.625 -13.836 1 89.38 92 GLU A N 1
ATOM 695 C CA . GLU A 1 92 ? 16.516 -21.922 -12.719 1 89.38 92 GLU A CA 1
ATOM 696 C C . GLU A 1 92 ? 15.727 -20.672 -12.336 1 89.38 92 GLU A C 1
ATOM 698 O O . GLU A 1 92 ? 15.891 -20.141 -11.242 1 89.38 92 GLU A O 1
ATOM 703 N N . LEU A 1 93 ? 14.828 -20.266 -13.148 1 90.69 93 LEU A N 1
ATOM 704 C CA . LEU A 1 93 ? 14.156 -18.984 -12.977 1 90.69 93 LEU A CA 1
ATOM 705 C C . LEU A 1 93 ? 13.367 -18.953 -11.672 1 90.69 93 LEU A C 1
ATOM 707 O O . LEU A 1 93 ? 13.477 -18 -10.898 1 90.69 93 LEU A O 1
ATOM 711 N N . PRO A 1 94 ? 12.633 -20.094 -11.383 1 91.19 94 PRO A N 1
ATOM 712 C CA . PRO A 1 94 ? 11.906 -20.062 -10.109 1 91.19 94 PRO A CA 1
ATOM 713 C C . PRO A 1 94 ? 12.836 -19.953 -8.898 1 91.19 94 PRO A C 1
ATOM 715 O O . PRO A 1 94 ? 12.531 -19.219 -7.949 1 91.19 94 PRO A O 1
ATOM 718 N N . ARG A 1 95 ? 13.891 -20.625 -8.977 1 91.75 95 ARG A N 1
ATOM 719 C CA . ARG A 1 95 ? 14.852 -20.594 -7.875 1 91.75 95 ARG A CA 1
ATOM 720 C C . ARG A 1 95 ? 15.484 -19.219 -7.73 1 91.75 95 ARG A C 1
ATOM 722 O O . ARG A 1 95 ? 15.672 -18.719 -6.613 1 91.75 95 ARG A O 1
ATOM 729 N N . ARG A 1 96 ? 15.797 -18.594 -8.773 1 92.56 96 ARG A N 1
ATOM 730 C CA . ARG A 1 96 ? 16.375 -17.25 -8.75 1 92.56 96 ARG A CA 1
ATOM 731 C C . ARG A 1 96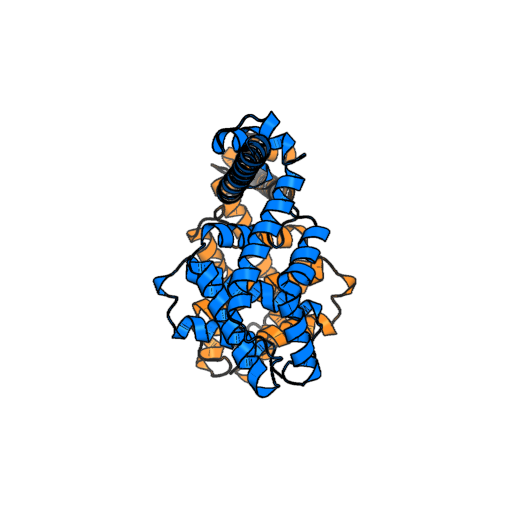 ? 15.375 -16.234 -8.203 1 92.56 96 ARG A C 1
ATOM 733 O O . ARG A 1 96 ? 15.742 -15.344 -7.438 1 92.56 96 ARG A O 1
ATOM 740 N N . ALA A 1 97 ? 14.195 -16.375 -8.68 1 93.44 97 ALA A N 1
ATOM 741 C CA . ALA A 1 97 ? 13.141 -15.492 -8.172 1 93.44 97 ALA A CA 1
ATOM 742 C C . ALA A 1 97 ? 12.984 -15.641 -6.66 1 93.44 97 ALA A C 1
ATOM 744 O O . ALA A 1 97 ? 12.836 -14.648 -5.945 1 93.44 97 ALA A O 1
ATOM 745 N N . GLU A 1 98 ? 13.031 -16.875 -6.223 1 94.69 98 GLU A N 1
ATOM 746 C CA . GLU A 1 98 ? 12.914 -17.125 -4.789 1 94.69 98 GLU A CA 1
ATOM 747 C C . GLU A 1 98 ? 14.094 -16.547 -4.023 1 94.69 98 GLU A C 1
ATOM 749 O O . GLU A 1 98 ? 13.922 -16.016 -2.926 1 94.69 98 GLU A O 1
ATOM 754 N N . MET A 1 99 ? 15.266 -16.672 -4.59 1 94.44 99 MET A N 1
ATOM 755 C CA . MET A 1 99 ? 16.453 -16.109 -3.965 1 94.44 99 MET A CA 1
ATOM 756 C C . MET A 1 99 ? 16.312 -14.594 -3.809 1 94.44 99 MET A C 1
ATOM 758 O O . MET A 1 99 ? 16.641 -14.047 -2.754 1 94.44 99 MET A O 1
ATOM 762 N N . LEU A 1 100 ? 15.852 -13.969 -4.82 1 95.31 100 LEU A N 1
ATOM 763 C CA . LEU A 1 100 ? 15.625 -12.523 -4.77 1 95.31 100 LEU A CA 1
ATOM 764 C C . LEU A 1 100 ? 14.594 -12.172 -3.705 1 95.31 100 LEU A C 1
ATOM 766 O O . LEU A 1 100 ? 14.773 -11.219 -2.949 1 95.31 100 LEU A O 1
ATOM 770 N N . TRP A 1 101 ? 13.523 -12.953 -3.645 1 96.75 101 TRP A N 1
ATOM 771 C CA . TRP A 1 101 ? 12.461 -12.742 -2.664 1 96.75 101 TRP A CA 1
ATOM 772 C C . TRP A 1 101 ? 13.008 -12.828 -1.244 1 96.75 101 TRP A C 1
ATOM 774 O O . TRP A 1 101 ? 12.766 -11.945 -0.422 1 96.75 101 TRP A O 1
ATOM 784 N N . GLN A 1 102 ? 13.773 -13.867 -1.004 1 97.12 102 GLN A N 1
ATOM 785 C CA . GLN A 1 102 ? 14.32 -14.086 0.331 1 97.12 102 GLN A CA 1
ATOM 786 C C . GLN A 1 102 ? 15.344 -13.016 0.687 1 97.12 102 GLN A C 1
ATOM 788 O O . GLN A 1 102 ? 15.375 -12.531 1.82 1 97.12 102 GLN A O 1
ATOM 793 N N . ALA A 1 103 ? 16.156 -12.672 -0.281 1 97.12 103 ALA A N 1
ATOM 794 C CA . ALA A 1 103 ? 17.125 -11.602 -0.049 1 97.12 103 ALA A CA 1
ATOM 795 C C . ALA A 1 103 ? 16.438 -10.281 0.254 1 97.12 103 ALA A C 1
ATOM 797 O O . ALA A 1 103 ? 16.875 -9.523 1.114 1 97.12 103 ALA A O 1
ATOM 798 N N . GLY A 1 104 ? 15.414 -10.023 -0.472 1 97.62 104 GLY A N 1
ATOM 799 C CA . GLY A 1 104 ? 14.617 -8.836 -0.209 1 97.62 104 GLY A CA 1
ATOM 800 C C . GLY A 1 104 ? 14.016 -8.82 1.183 1 97.62 104 GLY A C 1
ATOM 801 O O . GLY A 1 104 ? 14.031 -7.789 1.862 1 97.62 104 GLY A O 1
ATOM 802 N N . LEU A 1 105 ? 13.469 -9.977 1.562 1 97.44 105 LEU A N 1
ATOM 803 C CA . LEU A 1 105 ? 12.891 -10.078 2.898 1 97.44 105 LEU A CA 1
ATOM 804 C C . LEU A 1 105 ? 13.961 -9.883 3.969 1 97.44 105 LEU A C 1
ATOM 806 O O . LEU A 1 105 ? 13.703 -9.258 4.996 1 97.44 105 LEU A O 1
ATOM 810 N N . ASP A 1 106 ? 15.125 -10.438 3.723 1 97.44 106 ASP A N 1
ATOM 811 C CA . ASP A 1 106 ? 16.234 -10.219 4.648 1 97.44 106 ASP A CA 1
ATOM 812 C C . ASP A 1 106 ? 16.531 -8.734 4.809 1 97.44 106 ASP A C 1
ATOM 814 O O . ASP A 1 106 ? 16.688 -8.242 5.926 1 97.44 106 ASP A O 1
ATOM 818 N N . TRP A 1 107 ? 16.625 -8.078 3.75 1 97.62 107 TRP A N 1
ATOM 819 C CA . TRP A 1 107 ? 16.875 -6.645 3.766 1 97.62 107 TRP A CA 1
ATOM 820 C C . TRP A 1 107 ? 15.789 -5.898 4.516 1 97.62 107 TRP A C 1
ATOM 822 O O . TRP A 1 107 ? 16.078 -5.055 5.367 1 97.62 107 TRP A O 1
ATOM 832 N N . ALA A 1 108 ? 14.562 -6.188 4.148 1 97 108 ALA A N 1
ATOM 833 C CA . ALA A 1 108 ? 13.422 -5.508 4.75 1 97 108 ALA A CA 1
ATOM 834 C C . ALA A 1 108 ? 13.414 -5.672 6.266 1 97 108 ALA A C 1
ATOM 836 O O . ALA A 1 108 ? 13.172 -4.715 7 1 97 108 ALA A O 1
ATOM 837 N N . LEU A 1 109 ? 13.695 -6.887 6.75 1 96.75 109 LEU A N 1
ATOM 838 C CA . LEU A 1 109 ? 13.695 -7.18 8.18 1 96.75 109 LEU A CA 1
ATOM 839 C C . LEU A 1 109 ? 14.844 -6.457 8.883 1 96.75 109 LEU A C 1
ATOM 841 O O . LEU A 1 109 ? 14.727 -6.086 10.047 1 96.75 109 LEU A O 1
ATOM 845 N N . ALA A 1 110 ? 15.898 -6.262 8.133 1 97.31 110 ALA A N 1
ATOM 846 C CA . ALA A 1 110 ? 17.078 -5.586 8.688 1 97.31 110 ALA A CA 1
ATOM 847 C C . ALA A 1 110 ? 16.906 -4.07 8.633 1 97.31 110 ALA A C 1
ATOM 849 O O . ALA A 1 110 ? 17.578 -3.342 9.367 1 97.31 110 ALA A O 1
ATOM 850 N N . GLN A 1 111 ? 16.062 -3.568 7.766 1 97.5 111 GLN A N 1
ATOM 851 C CA . GLN A 1 111 ? 15.898 -2.137 7.539 1 97.5 111 GLN A CA 1
ATOM 852 C C . GLN A 1 111 ? 14.438 -1.719 7.695 1 97.5 111 GLN A C 1
ATOM 854 O O . GLN A 1 111 ? 13.836 -1.19 6.758 1 97.5 111 GLN A O 1
ATOM 859 N N . PRO A 1 112 ? 13.883 -1.852 8.898 1 96.12 112 PRO A N 1
ATOM 860 C CA . PRO A 1 112 ? 12.445 -1.635 9.078 1 96.12 112 PRO A CA 1
ATOM 861 C C . PRO A 1 112 ? 12.023 -0.196 8.781 1 96.12 112 PRO A C 1
ATOM 863 O O . PRO A 1 112 ? 10.914 0.041 8.305 1 96.12 112 PRO A O 1
ATOM 866 N N . LEU A 1 113 ? 12.875 0.764 9.055 1 96.69 113 LEU A N 1
ATOM 867 C CA . LEU A 1 113 ? 12.531 2.156 8.781 1 96.69 113 LEU A CA 1
ATOM 868 C C . LEU A 1 113 ? 12.461 2.412 7.277 1 96.69 113 LEU A C 1
ATOM 870 O O . LEU A 1 113 ? 11.562 3.102 6.801 1 96.69 113 LEU A O 1
ATOM 874 N N . LYS A 1 114 ? 13.391 1.899 6.539 1 97.81 114 LYS 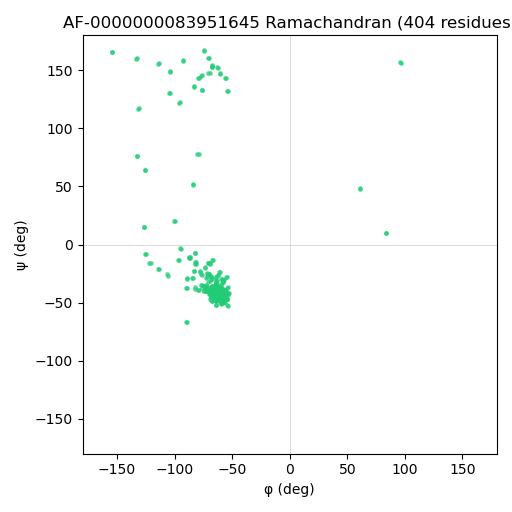A N 1
ATOM 875 C CA . LYS A 1 114 ? 13.406 2.062 5.09 1 97.81 114 LYS A CA 1
ATOM 876 C C . LYS A 1 114 ? 12.25 1.318 4.438 1 97.81 114 LYS A C 1
ATOM 878 O O . LYS A 1 114 ? 11.672 1.795 3.455 1 97.81 114 LYS A O 1
ATOM 883 N N . LEU A 1 115 ? 11.891 0.152 5.004 1 96.38 115 LEU A N 1
ATOM 884 C CA . LEU A 1 115 ? 10.695 -0.539 4.523 1 96.38 115 LEU A CA 1
ATOM 885 C C . LEU A 1 115 ? 9.445 0.308 4.746 1 96.38 115 LEU A C 1
ATOM 887 O O . LEU A 1 115 ? 8.602 0.42 3.857 1 96.38 115 LEU A O 1
ATOM 891 N N . SER A 1 116 ? 9.383 0.87 5.941 1 93.56 116 SER A N 1
ATOM 892 C CA . SER A 1 116 ? 8.25 1.734 6.246 1 93.56 116 SER A CA 1
ATOM 893 C C . SER A 1 116 ? 8.156 2.891 5.258 1 93.56 116 SER A C 1
ATOM 895 O O . SER A 1 116 ? 7.055 3.264 4.84 1 93.56 116 SER A O 1
ATOM 897 N N . PHE A 1 117 ? 9.273 3.412 4.914 1 95.75 117 PHE A N 1
ATOM 898 C CA . PHE A 1 117 ? 9.328 4.48 3.922 1 95.75 117 PHE A CA 1
ATOM 899 C C . PHE A 1 117 ? 8.766 4.012 2.586 1 95.75 117 PHE A C 1
ATOM 901 O O . PHE A 1 117 ? 7.941 4.699 1.98 1 95.75 117 PHE A O 1
ATOM 908 N N . PHE A 1 118 ? 9.109 2.807 2.123 1 94.56 118 PHE A N 1
ATOM 909 C CA . PHE A 1 118 ? 8.609 2.27 0.86 1 94.56 118 PHE A CA 1
ATOM 910 C C . PHE A 1 118 ? 7.109 2.031 0.925 1 94.56 118 PHE A C 1
ATOM 912 O O . PHE A 1 118 ? 6.379 2.379 -0.007 1 94.56 118 PHE A O 1
ATOM 919 N N . VAL A 1 119 ? 6.715 1.458 1.979 1 90.56 119 VAL A N 1
ATOM 920 C CA . VAL A 1 119 ? 5.297 1.14 2.135 1 90.56 119 VAL A CA 1
ATOM 921 C C . VAL A 1 119 ? 4.473 2.422 2.08 1 90.56 119 VAL A C 1
ATOM 923 O O . VAL A 1 119 ? 3.398 2.451 1.473 1 90.56 119 VAL A O 1
ATOM 926 N N . GLN A 1 120 ? 4.988 3.477 2.568 1 87.81 120 GLN A N 1
ATOM 927 C CA . GLN A 1 120 ? 4.246 4.73 2.67 1 87.81 120 GLN A CA 1
ATOM 928 C C . GLN A 1 120 ? 4.316 5.516 1.363 1 87.81 120 GLN A C 1
ATOM 930 O O . GLN A 1 120 ? 3.357 6.195 0.991 1 87.81 120 GLN A O 1
ATOM 935 N N . TYR A 1 121 ? 5.449 5.324 0.592 1 90.94 121 TYR A N 1
ATOM 936 C CA . TYR A 1 121 ? 5.656 6.348 -0.425 1 90.94 121 TYR A CA 1
ATOM 937 C C . TYR A 1 121 ? 5.805 5.723 -1.807 1 90.94 121 TYR A C 1
ATOM 939 O O . TYR A 1 121 ? 5.82 6.43 -2.816 1 90.94 121 TYR A O 1
ATOM 947 N N . ALA A 1 122 ? 5.887 4.426 -1.866 1 88.06 122 ALA A N 1
ATOM 948 C CA . ALA A 1 122 ? 6.125 3.777 -3.152 1 88.06 122 ALA A CA 1
ATOM 949 C C . ALA A 1 122 ? 5.086 4.199 -4.184 1 88.06 122 ALA A C 1
ATOM 951 O O . ALA A 1 122 ? 5.383 4.277 -5.379 1 88.06 122 ALA A O 1
ATOM 952 N N . MET A 1 123 ? 3.904 4.539 -3.684 1 80.62 123 MET A N 1
ATOM 953 C CA . MET A 1 123 ? 2.84 4.918 -4.609 1 80.62 123 MET A CA 1
ATOM 954 C C . MET A 1 123 ? 2.256 6.277 -4.242 1 80.62 123 MET A C 1
ATOM 956 O O . MET A 1 123 ? 1.165 6.633 -4.691 1 80.62 123 MET A O 1
ATOM 960 N N . SER A 1 124 ? 2.945 6.941 -3.459 1 83.19 124 SER A N 1
ATOM 961 C CA . SER A 1 124 ? 2.494 8.25 -2.988 1 83.19 124 SER A CA 1
ATOM 962 C C . SER A 1 124 ? 2.697 9.32 -4.055 1 83.19 124 SER A C 1
ATOM 964 O O . SER A 1 124 ? 3.701 9.312 -4.77 1 83.19 124 SER A O 1
ATOM 966 N N . PRO A 1 125 ? 1.767 10.312 -4.121 1 82.25 125 PRO A N 1
ATOM 967 C CA . PRO A 1 125 ? 1.964 11.43 -5.047 1 82.25 125 PRO A CA 1
ATOM 968 C C . PRO A 1 125 ? 3.154 12.305 -4.668 1 82.25 125 PRO A C 1
ATOM 970 O O . PRO A 1 125 ? 3.572 13.164 -5.453 1 82.25 125 PRO A O 1
ATOM 973 N N . SER A 1 126 ? 3.67 12.148 -3.5 1 88.69 126 SER A N 1
ATOM 974 C CA . SER A 1 126 ? 4.809 12.938 -3.059 1 88.69 126 SER A CA 1
ATOM 975 C C . SER A 1 126 ? 6.082 12.539 -3.795 1 88.69 126 SER A C 1
ATOM 977 O O . SER A 1 126 ? 7.094 13.242 -3.732 1 88.69 126 SER A O 1
ATOM 979 N N . VAL A 1 127 ? 6.059 11.383 -4.445 1 92.5 127 VAL A N 1
ATOM 980 C CA . VAL A 1 127 ? 7.141 10.953 -5.324 1 92.5 127 VAL A CA 1
ATOM 981 C C . VAL A 1 127 ? 6.715 11.109 -6.781 1 92.5 127 VAL A C 1
ATOM 983 O O . VAL A 1 127 ? 5.629 10.672 -7.168 1 92.5 127 VAL A O 1
ATOM 986 N N . SER A 1 128 ? 7.559 11.734 -7.523 1 91.81 128 SER A N 1
ATOM 987 C CA . SER A 1 128 ? 7.176 12.008 -8.906 1 91.81 128 SER A CA 1
ATOM 988 C C . SER A 1 128 ? 7.074 10.719 -9.711 1 91.81 128 SER A C 1
ATOM 990 O O . SER A 1 128 ? 7.758 9.734 -9.414 1 91.81 128 SER A O 1
ATOM 992 N N . GLU A 1 129 ? 6.27 10.75 -10.719 1 88.25 129 GLU A N 1
ATOM 993 C CA . GLU A 1 129 ? 6.109 9.594 -11.602 1 88.25 129 GLU A CA 1
ATOM 994 C C . GLU A 1 129 ? 7.422 9.234 -12.289 1 88.25 129 GLU A C 1
ATOM 996 O O . GLU A 1 129 ? 7.734 8.055 -12.453 1 88.25 129 GLU A O 1
ATOM 1001 N N . ALA A 1 130 ? 8.102 10.227 -12.695 1 93.88 130 ALA A N 1
ATOM 1002 C CA . ALA A 1 130 ? 9.391 9.992 -13.352 1 93.88 130 ALA A CA 1
ATOM 1003 C C . ALA A 1 130 ? 10.344 9.234 -12.438 1 93.88 130 ALA A C 1
ATOM 1005 O O . ALA A 1 130 ? 11.039 8.32 -12.875 1 93.88 130 ALA A O 1
ATOM 1006 N N . VAL A 1 131 ? 10.359 9.586 -11.203 1 95.94 131 VAL A N 1
ATOM 1007 C CA . VAL A 1 131 ? 11.242 8.953 -10.219 1 95.94 131 VAL A CA 1
ATOM 1008 C C . VAL A 1 131 ? 10.766 7.531 -9.938 1 95.94 131 VAL A C 1
ATOM 1010 O O . VAL A 1 131 ? 11.578 6.609 -9.828 1 95.94 131 VAL A O 1
ATOM 1013 N N . ARG A 1 132 ? 9.531 7.336 -9.867 1 91.56 132 ARG A N 1
ATOM 1014 C CA . ARG A 1 132 ? 8.984 5.992 -9.68 1 91.56 132 ARG A CA 1
ATOM 1015 C C . ARG A 1 132 ? 9.375 5.078 -10.836 1 91.56 132 ARG A C 1
ATOM 1017 O O . ARG A 1 132 ? 9.75 3.924 -10.617 1 91.56 132 ARG A O 1
ATOM 1024 N N . GLN A 1 133 ? 9.281 5.586 -12.016 1 90.38 133 GLN A N 1
ATOM 1025 C CA . GLN A 1 133 ? 9.648 4.816 -13.195 1 90.38 133 GLN A CA 1
ATOM 1026 C C . GLN A 1 133 ? 11.141 4.504 -13.211 1 90.38 133 GLN A C 1
ATOM 1028 O O . GLN A 1 133 ? 11.547 3.393 -13.562 1 90.38 133 GLN A O 1
ATOM 1033 N N . GLN A 1 134 ? 11.859 5.512 -12.836 1 95.06 134 GLN A N 1
ATOM 1034 C CA . GLN A 1 134 ? 13.305 5.297 -12.742 1 95.06 134 GLN A CA 1
ATOM 1035 C C . GLN A 1 134 ? 13.633 4.195 -11.742 1 95.06 134 GLN A C 1
ATOM 1037 O O . GLN A 1 134 ? 14.492 3.357 -11.992 1 95.06 134 GLN A O 1
ATOM 1042 N N . ALA A 1 135 ? 13 4.203 -10.641 1 94.88 135 ALA A N 1
ATOM 1043 C CA . ALA A 1 135 ? 13.219 3.184 -9.617 1 94.88 135 ALA A CA 1
ATOM 1044 C C . ALA A 1 135 ? 12.805 1.805 -10.117 1 94.88 135 ALA A C 1
ATOM 1046 O O . ALA A 1 135 ? 13.562 0.838 -9.992 1 94.88 135 ALA A O 1
ATOM 1047 N N . MET A 1 136 ? 11.688 1.69 -10.75 1 89.62 136 MET A N 1
ATOM 1048 C CA . MET A 1 136 ? 11.086 0.412 -11.125 1 89.62 136 MET A CA 1
ATOM 1049 C C . MET A 1 136 ? 11.758 -0.154 -12.375 1 89.62 136 MET A C 1
ATOM 1051 O O . MET A 1 136 ? 12.008 -1.357 -12.453 1 89.62 136 MET A O 1
ATOM 1055 N N . HIS A 1 137 ? 12.086 0.686 -13.312 1 90.12 137 HIS A N 1
ATOM 1056 C CA . HIS A 1 137 ? 12.57 0.202 -14.594 1 90.12 137 HIS A CA 1
ATOM 1057 C C . HIS A 1 137 ? 14.07 0.428 -14.734 1 90.12 137 HIS A C 1
ATOM 1059 O O . HIS A 1 137 ? 14.734 -0.239 -15.539 1 90.12 137 HIS A O 1
ATOM 1065 N N . GLY A 1 138 ? 14.539 1.379 -14.047 1 94 138 GLY A N 1
ATOM 1066 C CA . GLY A 1 138 ? 15.977 1.62 -14.062 1 94 138 GLY A CA 1
ATOM 1067 C C . GLY A 1 138 ? 16.719 0.854 -12.984 1 94 138 GLY A C 1
ATOM 1068 O O . GLY A 1 138 ? 17.328 -0.182 -13.258 1 94 138 GLY A O 1
ATOM 1069 N N . ILE A 1 139 ? 16.484 1.189 -11.766 1 95.44 139 ILE A N 1
ATOM 1070 C CA . ILE A 1 139 ? 17.203 0.624 -10.633 1 95.44 139 ILE A CA 1
ATOM 1071 C C . ILE A 1 139 ? 16.844 -0.849 -10.469 1 95.44 139 ILE A C 1
ATOM 1073 O O . ILE A 1 139 ? 17.719 -1.707 -10.359 1 95.44 139 ILE A O 1
ATOM 1077 N N . LEU A 1 140 ? 15.555 -1.157 -10.562 1 94.12 140 LEU A N 1
ATOM 1078 C CA . LEU A 1 140 ? 15.086 -2.529 -10.383 1 94.12 140 LEU A CA 1
ATOM 1079 C C . LEU A 1 140 ? 14.836 -3.193 -11.734 1 94.12 140 LEU A C 1
ATOM 1081 O O . LEU A 1 140 ? 14.133 -4.203 -11.812 1 94.12 140 LEU A O 1
ATOM 1085 N N . GLY A 1 141 ? 15.406 -2.682 -12.742 1 92.5 141 GLY A N 1
ATOM 1086 C CA . GLY A 1 141 ? 15.195 -3.154 -14.102 1 92.5 141 GLY A CA 1
ATOM 1087 C C . GLY A 1 141 ? 15.531 -4.621 -14.281 1 92.5 141 GLY A C 1
ATOM 1088 O O . GLY A 1 141 ? 14.953 -5.301 -15.125 1 92.5 141 GLY A O 1
ATOM 1089 N N . PHE A 1 142 ? 16.469 -5.109 -13.523 1 90.31 142 PHE A N 1
ATOM 1090 C CA . PHE A 1 142 ? 16.875 -6.504 -13.633 1 90.31 142 PHE A CA 1
ATOM 1091 C C . PHE A 1 142 ? 15.727 -7.438 -13.258 1 90.31 142 PHE A C 1
ATOM 1093 O O . PHE A 1 142 ? 15.656 -8.57 -13.734 1 90.31 142 PHE A O 1
ATOM 1100 N N . ILE A 1 143 ? 14.789 -7.027 -12.406 1 91.12 143 ILE A N 1
ATOM 1101 C CA . ILE A 1 143 ? 13.609 -7.816 -12.07 1 91.12 143 ILE A CA 1
ATOM 1102 C C . ILE A 1 143 ? 12.68 -7.887 -13.273 1 91.12 143 ILE A C 1
ATOM 1104 O O . ILE A 1 143 ? 12.18 -8.961 -13.625 1 91.12 143 ILE A O 1
ATOM 1108 N N . ALA A 1 144 ? 12.469 -6.727 -13.859 1 88.88 144 ALA A N 1
ATOM 1109 C CA . ALA A 1 144 ? 11.648 -6.68 -15.07 1 88.88 144 ALA A CA 1
ATOM 1110 C C . ALA A 1 144 ? 12.219 -7.59 -16.156 1 88.88 144 ALA A C 1
ATOM 1112 O O . ALA A 1 144 ? 11.469 -8.25 -16.875 1 88.88 144 ALA A O 1
ATOM 1113 N N . GLU A 1 145 ? 13.445 -7.59 -16.234 1 88.38 145 GLU A N 1
ATOM 1114 C CA . GLU A 1 145 ? 14.117 -8.438 -17.219 1 88.38 145 GLU A CA 1
ATOM 1115 C C . GLU A 1 145 ? 13.891 -9.922 -16.906 1 88.38 145 GLU A C 1
ATOM 1117 O O . GLU A 1 145 ? 13.695 -10.727 -17.828 1 88.38 145 GLU A O 1
ATOM 1122 N N . LEU A 1 146 ? 13.961 -10.242 -15.688 1 88.69 146 LEU A N 1
ATOM 1123 C CA . LEU A 1 146 ? 13.719 -11.617 -15.273 1 88.69 146 LEU A CA 1
ATOM 1124 C C . LEU A 1 146 ? 12.289 -12.039 -15.602 1 88.69 146 LEU A C 1
ATOM 1126 O O . LEU A 1 146 ? 12.055 -13.164 -16.047 1 88.69 146 LEU A O 1
ATOM 1130 N N . LEU A 1 147 ? 11.344 -11.156 -15.383 1 88.5 147 LEU A N 1
ATOM 1131 C CA . LEU A 1 147 ? 9.953 -11.43 -15.719 1 88.5 147 LEU A CA 1
ATOM 1132 C C . LEU A 1 147 ? 9.773 -11.617 -17.219 1 88.5 147 LEU A C 1
ATOM 1134 O O . LEU A 1 147 ? 9.086 -12.547 -17.656 1 88.5 147 LEU A O 1
ATOM 1138 N N . GLU A 1 148 ? 10.422 -10.766 -17.953 1 88 148 GLU A N 1
ATOM 1139 C CA . GLU A 1 148 ? 10.359 -10.859 -19.406 1 88 148 GLU A CA 1
ATOM 1140 C C . GLU A 1 148 ? 10.945 -12.18 -19.891 1 88 148 GLU A C 1
ATOM 1142 O O . GLU A 1 148 ? 10.398 -12.82 -20.797 1 88 148 GLU A O 1
ATOM 1147 N N . GLN A 1 149 ? 12.023 -12.523 -19.391 1 87.88 149 GLN A N 1
ATOM 1148 C CA . GLN A 1 149 ? 12.648 -13.797 -19.719 1 87.88 149 GLN A CA 1
ATOM 1149 C C . GLN A 1 149 ? 11.711 -14.961 -19.406 1 87.88 149 GLN A C 1
ATOM 1151 O O . GLN A 1 149 ? 11.578 -15.883 -20.219 1 87.88 149 GLN A O 1
ATOM 1156 N N . GLY A 1 150 ? 11.125 -14.93 -18.25 1 91.44 150 GLY A N 1
ATOM 1157 C CA . GLY A 1 150 ? 10.195 -15.984 -17.859 1 91.44 150 GLY A CA 1
ATOM 1158 C C . GLY A 1 150 ? 9 -16.094 -18.781 1 91.44 150 GLY A C 1
ATOM 1159 O O . GLY A 1 150 ? 8.547 -17.203 -19.078 1 91.44 150 GLY A O 1
ATOM 1160 N N . ILE A 1 151 ? 8.516 -14.984 -19.219 1 90.44 151 ILE A N 1
ATOM 1161 C CA . ILE A 1 151 ? 7.387 -14.977 -20.156 1 90.44 151 ILE A CA 1
ATOM 1162 C C . ILE A 1 151 ? 7.812 -15.586 -21.484 1 90.44 151 ILE A C 1
ATOM 1164 O O . ILE A 1 151 ? 7.129 -16.453 -22.016 1 90.44 151 ILE A O 1
ATOM 1168 N N . ASN A 1 152 ? 8.906 -15.164 -21.953 1 89.44 152 ASN A N 1
ATOM 1169 C CA . ASN A 1 152 ? 9.422 -15.641 -23.234 1 89.44 152 ASN A CA 1
ATOM 1170 C C . ASN A 1 152 ? 9.719 -17.141 -23.203 1 89.44 152 ASN A C 1
ATOM 1172 O O . ASN A 1 152 ? 9.578 -17.828 -24.203 1 89.44 152 ASN A O 1
ATOM 1176 N N . GLN A 1 153 ? 10.094 -17.625 -22.062 1 90.88 153 GLN A N 1
ATOM 1177 C CA . GLN A 1 153 ? 10.453 -19.031 -21.891 1 90.88 153 GLN A CA 1
ATOM 1178 C C . GLN A 1 153 ? 9.227 -19.875 -21.578 1 90.88 153 GLN A C 1
ATOM 1180 O O . GLN A 1 153 ? 9.32 -21.109 -21.5 1 90.88 153 GLN A O 1
ATOM 1185 N N . GLY A 1 154 ? 8.125 -19.219 -21.281 1 91.75 154 GLY A N 1
ATOM 1186 C CA . GLY A 1 154 ? 6.895 -19.922 -20.969 1 91.75 154 GLY A CA 1
ATOM 1187 C C . GLY A 1 154 ? 6.805 -20.359 -19.531 1 91.75 154 GLY A C 1
ATOM 1188 O O . GLY A 1 154 ? 5.945 -21.172 -19.172 1 91.75 154 GLY A O 1
ATOM 1189 N N . VAL A 1 155 ? 7.738 -19.875 -18.734 1 92.56 155 VAL A N 1
ATOM 1190 C CA . VAL A 1 155 ? 7.742 -20.188 -17.312 1 92.56 155 VAL A CA 1
ATOM 1191 C C . VAL A 1 155 ? 6.672 -19.359 -16.594 1 92.56 155 VAL A C 1
ATOM 1193 O O . VAL A 1 155 ? 6.043 -19.828 -15.648 1 92.56 155 VAL A O 1
ATOM 1196 N N . LEU A 1 156 ? 6.469 -18.141 -17.047 1 92.94 156 LEU A N 1
ATOM 1197 C CA . LEU A 1 156 ? 5.469 -17.25 -16.484 1 92.94 156 LEU A CA 1
ATOM 1198 C C . LEU A 1 156 ? 4.25 -17.156 -17.391 1 92.94 156 LEU A C 1
ATOM 1200 O O . LEU A 1 156 ? 4.355 -17.344 -18.609 1 92.94 156 LEU A O 1
ATOM 1204 N N . ALA A 1 157 ? 3.096 -16.938 -16.75 1 89.31 157 ALA A N 1
ATOM 1205 C CA . ALA A 1 157 ? 1.848 -16.781 -17.484 1 89.31 157 ALA A CA 1
ATOM 1206 C C . ALA A 1 157 ? 1.897 -15.57 -18.406 1 89.31 157 ALA A C 1
ATOM 1208 O O . ALA A 1 157 ? 2.621 -14.609 -18.141 1 89.31 157 ALA A O 1
ATOM 1209 N N . ASP A 1 158 ? 1.117 -15.688 -19.469 1 84.25 158 ASP A N 1
ATOM 1210 C CA . ASP A 1 158 ? 1.046 -14.586 -20.422 1 84.25 158 ASP A CA 1
ATOM 1211 C C . ASP A 1 158 ? 0.099 -13.492 -19.922 1 84.25 158 ASP A C 1
ATOM 1213 O O . ASP A 1 158 ? -1.055 -13.422 -20.359 1 84.25 158 ASP A O 1
ATOM 1217 N N . LEU A 1 159 ? 0.509 -12.711 -19.047 1 84.56 159 LEU A N 1
ATOM 1218 C CA . LEU A 1 159 ? -0.228 -11.602 -18.453 1 84.56 159 LEU A CA 1
ATOM 1219 C C . LEU A 1 159 ? 0.409 -10.266 -18.828 1 84.56 159 LEU A C 1
ATOM 1221 O O . LEU A 1 159 ? 1.581 -10.211 -19.203 1 84.56 159 LEU A O 1
ATOM 1225 N N . PRO A 1 160 ? -0.434 -9.156 -18.781 1 83.44 160 PRO A N 1
ATOM 1226 C CA . PRO A 1 160 ? 0.166 -7.852 -19.078 1 83.44 160 PRO A CA 1
ATOM 1227 C C . PRO A 1 160 ? 1.379 -7.547 -18.203 1 83.44 160 PRO A C 1
ATOM 1229 O O . PRO A 1 160 ? 1.3 -7.652 -16.969 1 83.44 160 PRO A O 1
ATOM 1232 N N . ARG A 1 161 ? 2.428 -7.109 -18.844 1 86.12 161 ARG A N 1
ATOM 1233 C CA . ARG A 1 161 ? 3.717 -6.93 -18.188 1 86.12 161 ARG A CA 1
ATOM 1234 C C . ARG A 1 161 ? 3.611 -5.926 -17.047 1 86.12 161 ARG A C 1
ATOM 1236 O O . ARG A 1 161 ? 4.18 -6.141 -15.969 1 86.12 161 ARG A O 1
ATOM 1243 N N . GLU A 1 162 ? 2.932 -4.895 -17.266 1 85.62 162 GLU A N 1
ATOM 1244 C CA . GLU A 1 162 ? 2.812 -3.854 -16.25 1 85.62 162 GLU A CA 1
ATOM 1245 C C . GLU A 1 162 ? 2.07 -4.367 -15.023 1 85.62 162 GLU A C 1
ATOM 1247 O O . GLU A 1 162 ? 2.406 -4.008 -13.891 1 85.62 162 GLU A O 1
ATOM 1252 N N . LEU A 1 163 ? 1.08 -5.199 -15.266 1 85.06 163 LEU A N 1
ATOM 1253 C CA . LEU A 1 163 ? 0.337 -5.781 -14.156 1 85.06 163 LEU A CA 1
ATOM 1254 C C . LEU A 1 163 ? 1.206 -6.762 -13.375 1 85.06 163 LEU A C 1
ATOM 1256 O O . LEU A 1 163 ? 1.114 -6.836 -12.148 1 85.06 163 LEU A O 1
ATOM 1260 N N . LEU A 1 164 ? 2.037 -7.48 -14.094 1 87.88 164 LEU A N 1
ATOM 1261 C CA . LEU A 1 164 ? 2.936 -8.438 -13.453 1 87.88 164 LEU A CA 1
ATOM 1262 C C . LEU A 1 164 ? 3.939 -7.719 -12.562 1 87.88 164 LEU A C 1
ATOM 1264 O O . LEU A 1 164 ? 4.188 -8.148 -11.43 1 87.88 164 LEU A O 1
ATOM 1268 N N . LEU A 1 165 ? 4.488 -6.676 -13.094 1 88.06 165 LEU A N 1
ATOM 1269 C CA . LEU A 1 165 ? 5.457 -5.906 -12.32 1 88.06 165 LEU A CA 1
ATOM 1270 C C . LEU A 1 165 ? 4.801 -5.289 -11.094 1 88.06 165 LEU A C 1
ATOM 1272 O O . LEU A 1 165 ? 5.387 -5.289 -10.008 1 88.06 165 LEU A O 1
ATOM 1276 N N . GLU A 1 166 ? 3.613 -4.75 -11.227 1 85.5 166 GLU A N 1
ATOM 1277 C CA . GLU A 1 166 ? 2.865 -4.18 -10.109 1 85.5 166 GLU A CA 1
ATOM 1278 C C . GLU A 1 166 ? 2.572 -5.238 -9.047 1 85.5 166 GLU A C 1
ATOM 1280 O O . GLU A 1 166 ? 2.693 -4.973 -7.852 1 85.5 166 GLU A O 1
ATOM 1285 N N . ALA A 1 167 ? 2.182 -6.371 -9.539 1 87.31 167 ALA A N 1
ATOM 1286 C CA . ALA A 1 167 ? 1.896 -7.461 -8.609 1 87.31 167 ALA A CA 1
ATOM 1287 C C . ALA A 1 167 ? 3.15 -7.867 -7.836 1 87.31 167 ALA A C 1
ATOM 1289 O O . ALA A 1 167 ? 3.092 -8.117 -6.633 1 87.31 167 ALA A O 1
ATOM 1290 N N . CYS A 1 168 ? 4.277 -7.992 -8.547 1 92.5 168 CYS A N 1
ATOM 1291 C CA . CYS A 1 168 ? 5.543 -8.344 -7.91 1 92.5 168 CYS A CA 1
ATOM 1292 C C . CYS A 1 168 ? 5.891 -7.344 -6.809 1 92.5 168 CYS A C 1
ATOM 1294 O O . CYS A 1 168 ? 6.176 -7.738 -5.676 1 92.5 168 CYS A O 1
ATOM 1296 N N . HIS A 1 169 ? 5.816 -6.129 -7.145 1 91.12 169 HIS A N 1
ATOM 1297 C CA . HIS A 1 169 ? 6.16 -5.055 -6.219 1 91.12 169 HIS A CA 1
ATOM 1298 C C . HIS A 1 169 ? 5.211 -5.031 -5.027 1 91.12 169 HIS A C 1
ATOM 1300 O O . HIS A 1 169 ? 5.652 -5.004 -3.875 1 91.12 169 HIS A O 1
ATOM 1306 N N . SER A 1 170 ? 3.965 -5.02 -5.262 1 89.56 170 SER A N 1
ATOM 1307 C CA . SER A 1 170 ? 2.961 -4.867 -4.215 1 89.56 170 SER A CA 1
ATOM 1308 C C . SER A 1 170 ? 2.932 -6.082 -3.293 1 89.56 170 SER A C 1
ATOM 1310 O O . SER A 1 170 ? 2.807 -5.941 -2.076 1 89.56 170 SER A O 1
ATOM 1312 N N . GLN A 1 171 ? 2.986 -7.246 -3.889 1 91.06 171 GLN A N 1
ATOM 1313 C CA . GLN A 1 171 ? 2.959 -8.445 -3.059 1 91.06 171 GLN A CA 1
ATOM 1314 C C . GLN A 1 171 ? 4.211 -8.547 -2.193 1 91.06 171 GLN A C 1
ATOM 1316 O O . GLN A 1 171 ? 4.152 -9.016 -1.058 1 91.06 171 GLN A O 1
ATOM 1321 N N . PHE A 1 172 ? 5.293 -8.219 -2.766 1 95.06 172 PHE A N 1
ATOM 1322 C CA . PHE A 1 172 ? 6.508 -8.242 -1.963 1 95.06 172 PHE A CA 1
ATOM 1323 C C . PHE A 1 172 ? 6.398 -7.289 -0.782 1 95.06 172 PHE A C 1
ATOM 1325 O O . PHE A 1 172 ? 6.691 -7.66 0.356 1 95.06 172 PHE A O 1
ATOM 1332 N N . LEU A 1 173 ? 6.023 -6.051 -1.059 1 93.12 173 LEU A N 1
ATOM 1333 C CA . LEU A 1 173 ? 5.926 -5.055 0.004 1 93.12 173 LEU A CA 1
ATOM 1334 C C . LEU A 1 173 ? 4.934 -5.496 1.072 1 93.12 173 LEU A C 1
ATOM 1336 O O . LEU A 1 173 ? 5.148 -5.262 2.264 1 93.12 173 LEU A O 1
ATOM 1340 N N . ALA A 1 174 ? 3.891 -6.113 0.662 1 89.69 174 ALA A N 1
ATOM 1341 C CA . ALA A 1 174 ? 2.9 -6.605 1.613 1 89.69 174 ALA A CA 1
ATOM 1342 C C . ALA A 1 174 ? 3.496 -7.684 2.518 1 89.69 174 ALA A C 1
ATOM 1344 O O . ALA A 1 174 ? 3.309 -7.652 3.734 1 89.69 174 ALA A O 1
ATOM 1345 N N . ALA A 1 175 ? 4.156 -8.641 1.923 1 92.94 175 ALA A N 1
ATOM 1346 C CA . ALA A 1 175 ? 4.785 -9.703 2.701 1 92.94 175 ALA A CA 1
ATOM 1347 C C . ALA A 1 175 ? 5.848 -9.148 3.641 1 92.94 175 ALA A C 1
ATOM 1349 O O . ALA A 1 175 ? 5.898 -9.508 4.816 1 92.94 175 ALA A O 1
ATOM 1350 N N . ALA A 1 176 ? 6.688 -8.266 3.088 1 95.25 176 ALA A N 1
ATOM 1351 C CA . ALA A 1 176 ? 7.754 -7.668 3.885 1 95.25 176 ALA A CA 1
ATOM 1352 C C . ALA A 1 176 ? 7.184 -6.91 5.082 1 95.25 176 ALA A C 1
ATOM 1354 O O . ALA A 1 176 ? 7.676 -7.055 6.203 1 95.25 176 ALA A O 1
ATOM 1355 N N . ARG A 1 177 ? 6.234 -6.137 4.824 1 91.19 177 ARG A N 1
ATOM 1356 C CA . ARG A 1 177 ? 5.59 -5.391 5.902 1 91.19 177 ARG A CA 1
ATOM 1357 C C . ARG A 1 177 ? 4.988 -6.336 6.938 1 91.19 177 ARG A C 1
ATOM 1359 O O . ARG A 1 177 ? 5.109 -6.105 8.141 1 91.19 177 ARG A O 1
ATOM 1366 N N . PHE A 1 178 ? 4.285 -7.352 6.461 1 89.19 178 PHE A N 1
ATOM 1367 C CA . PHE A 1 178 ? 3.662 -8.336 7.344 1 89.19 178 PHE A CA 1
ATOM 1368 C C . PHE A 1 178 ? 4.691 -8.945 8.289 1 89.19 178 PHE A C 1
ATOM 1370 O O . PHE A 1 178 ? 4.469 -9.008 9.5 1 89.19 178 PHE A O 1
ATOM 1377 N N . PHE A 1 179 ? 5.801 -9.344 7.789 1 93.56 179 PHE A N 1
ATOM 1378 C CA . PHE A 1 179 ? 6.828 -10.008 8.586 1 93.56 179 PHE A CA 1
ATOM 1379 C C . PHE A 1 179 ? 7.555 -9.008 9.477 1 93.56 179 PHE A C 1
ATOM 1381 O O . PHE A 1 179 ? 7.957 -9.344 10.586 1 93.56 179 PHE A O 1
ATOM 1388 N N . CYS A 1 180 ? 7.734 -7.82 8.953 1 92.44 180 CYS A N 1
ATOM 1389 C CA . CYS A 1 180 ? 8.398 -6.797 9.75 1 92.44 180 CYS A CA 1
ATOM 1390 C C . CYS A 1 180 ? 7.551 -6.414 10.961 1 92.44 180 CYS A C 1
ATOM 1392 O O . CYS A 1 180 ? 8.086 -6.133 12.039 1 92.44 180 CYS A O 1
ATOM 1394 N N . ASN A 1 181 ? 6.305 -6.355 10.812 1 86.62 181 ASN A N 1
ATOM 1395 C CA . ASN A 1 181 ? 5.395 -6.02 11.898 1 86.62 181 ASN A CA 1
ATOM 1396 C C . ASN A 1 181 ? 5.281 -7.164 12.906 1 86.62 181 ASN A C 1
ATOM 1398 O O . ASN A 1 181 ? 4.965 -6.938 14.078 1 86.62 181 ASN A O 1
ATOM 1402 N N . GLN A 1 182 ? 5.492 -8.344 12.359 1 88.94 182 GLN A N 1
ATOM 1403 C CA . GLN A 1 182 ? 5.438 -9.547 13.188 1 88.94 182 GLN A CA 1
ATOM 1404 C C . GLN A 1 182 ? 6.637 -10.453 12.922 1 88.94 182 GLN A C 1
ATOM 1406 O O . GLN A 1 182 ? 6.484 -11.547 12.383 1 88.94 182 GLN A O 1
ATOM 1411 N N . PRO A 1 183 ? 7.727 -10.031 13.469 1 89.81 183 PRO A N 1
ATOM 1412 C CA . PRO A 1 183 ? 8.953 -10.766 13.148 1 89.81 183 PRO A CA 1
ATOM 1413 C C . PRO A 1 183 ? 8.914 -12.219 13.609 1 89.81 183 PRO A C 1
ATOM 1415 O O . PRO A 1 183 ? 9.555 -13.078 13 1 89.81 183 PRO A O 1
ATOM 1418 N N . GLN A 1 184 ? 8.133 -12.492 14.633 1 90.38 184 GLN A N 1
ATOM 1419 C CA . GLN A 1 184 ? 8.031 -13.852 15.148 1 90.38 184 GLN A CA 1
ATOM 1420 C C . GLN A 1 184 ? 7.316 -14.766 14.156 1 90.38 184 GLN A C 1
ATOM 1422 O O . GLN A 1 184 ? 7.426 -15.992 14.25 1 90.38 184 GLN A O 1
ATOM 1427 N N . LYS A 1 185 ? 6.641 -14.219 13.234 1 89.81 185 LYS A N 1
ATOM 1428 C CA . LYS A 1 185 ? 5.918 -15 12.234 1 89.81 185 LYS A CA 1
ATOM 1429 C C . LYS A 1 185 ? 6.754 -15.195 10.969 1 89.81 185 LYS A C 1
ATOM 1431 O O . LYS A 1 185 ? 6.344 -15.906 10.055 1 89.81 185 LYS A O 1
ATOM 1436 N N . ALA A 1 186 ? 7.938 -14.562 10.977 1 93.06 186 ALA A N 1
ATOM 1437 C CA . ALA A 1 186 ? 8.797 -14.664 9.797 1 93.06 186 ALA A CA 1
ATOM 1438 C C . ALA A 1 186 ? 9.633 -15.938 9.836 1 93.06 186 ALA A C 1
ATOM 1440 O O . ALA A 1 186 ? 10.852 -15.891 9.68 1 93.06 186 ALA A O 1
ATOM 1441 N N . THR A 1 187 ? 8.914 -17.047 10.039 1 93.81 187 THR A N 1
ATOM 1442 C CA . THR A 1 187 ? 9.578 -18.344 9.984 1 93.81 187 THR A CA 1
ATOM 1443 C C . THR A 1 187 ? 9.969 -18.688 8.547 1 93.81 187 THR A C 1
ATOM 1445 O O . THR A 1 187 ? 9.484 -18.062 7.602 1 93.81 187 THR A O 1
ATOM 1448 N N . ARG A 1 188 ? 10.891 -19.594 8.453 1 94.56 188 ARG A N 1
ATOM 1449 C CA . ARG A 1 188 ? 11.281 -20.062 7.129 1 94.56 188 ARG A CA 1
ATOM 1450 C C . ARG A 1 188 ? 10.07 -20.531 6.332 1 94.56 188 ARG A C 1
ATOM 1452 O O . ARG A 1 188 ? 9.914 -20.188 5.16 1 94.56 188 ARG A O 1
ATOM 1459 N N . GLU A 1 189 ? 9.203 -21.219 6.953 1 93.38 189 GLU A N 1
ATOM 1460 C CA . GLU A 1 189 ? 8.008 -21.75 6.305 1 93.38 189 GLU A CA 1
ATOM 1461 C C . GLU A 1 189 ? 7.086 -20.625 5.84 1 93.38 189 GLU A C 1
ATOM 1463 O O . GLU A 1 189 ? 6.535 -20.688 4.742 1 93.38 189 GLU A O 1
ATOM 1468 N N . ALA A 1 190 ? 6.91 -19.656 6.652 1 93.44 190 ALA A N 1
ATOM 1469 C CA . ALA A 1 190 ? 6.023 -18.547 6.309 1 93.44 190 ALA A CA 1
ATOM 1470 C C . ALA A 1 190 ? 6.594 -17.734 5.148 1 93.44 190 ALA A C 1
ATOM 1472 O O . ALA A 1 190 ? 5.855 -17.297 4.258 1 93.44 190 ALA A O 1
ATOM 1473 N N . ARG A 1 191 ? 7.879 -17.5 5.238 1 95.69 191 ARG A N 1
ATOM 1474 C CA . ARG A 1 191 ? 8.539 -16.766 4.16 1 95.69 191 ARG A CA 1
ATOM 1475 C C . ARG A 1 191 ? 8.422 -17.516 2.838 1 95.69 191 ARG A C 1
ATOM 1477 O O . ARG A 1 191 ? 8.148 -16.906 1.797 1 95.69 191 ARG A O 1
ATOM 1484 N N . GLU A 1 192 ? 8.656 -18.828 2.934 1 95 192 GLU A N 1
ATOM 1485 C CA . GLU A 1 192 ? 8.516 -19.656 1.743 1 95 192 GLU A CA 1
ATOM 1486 C C . GLU A 1 192 ? 7.074 -19.641 1.23 1 95 192 GLU A C 1
ATOM 1488 O O . GLU A 1 192 ? 6.844 -19.609 0.02 1 95 192 GLU A O 1
ATOM 1493 N N . ALA A 1 193 ? 6.129 -19.625 2.145 1 93 193 ALA A N 1
ATOM 1494 C CA . ALA A 1 193 ? 4.719 -19.578 1.773 1 93 193 ALA A CA 1
ATOM 1495 C C . ALA A 1 193 ? 4.391 -18.25 1.073 1 93 193 ALA A C 1
ATOM 1497 O O . ALA A 1 193 ? 3.576 -18.234 0.145 1 93 193 ALA A O 1
ATOM 1498 N N . SER A 1 194 ? 4.965 -17.172 1.544 1 94.12 194 SER A N 1
ATOM 1499 C CA . SER A 1 194 ? 4.723 -15.867 0.917 1 94.12 194 SER A CA 1
ATOM 1500 C C . SER A 1 194 ? 5.215 -15.852 -0.526 1 94.12 194 SER A C 1
ATOM 1502 O O . SE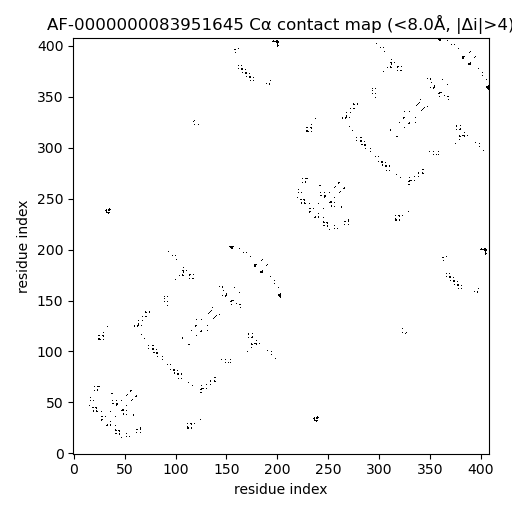R A 1 194 ? 4.547 -15.312 -1.409 1 94.12 194 SER A O 1
ATOM 1504 N N . PHE A 1 195 ? 6.359 -16.469 -0.754 1 95.31 195 PHE A N 1
ATOM 1505 C CA . PHE A 1 195 ? 6.863 -16.562 -2.119 1 95.31 195 PHE A CA 1
ATOM 1506 C C . PHE A 1 195 ? 5.98 -17.469 -2.965 1 95.31 195 PHE A C 1
ATOM 1508 O O . PHE A 1 195 ? 5.703 -17.172 -4.129 1 95.31 195 PHE A O 1
ATOM 1515 N N . ARG A 1 196 ? 5.605 -18.562 -2.422 1 92.81 196 ARG A N 1
ATOM 1516 C CA . ARG A 1 196 ? 4.762 -19.516 -3.15 1 92.81 196 ARG A CA 1
ATOM 1517 C C . ARG A 1 196 ? 3.459 -18.844 -3.588 1 92.81 196 ARG A C 1
ATOM 1519 O O . ARG A 1 196 ? 2.984 -19.078 -4.703 1 92.81 196 ARG A O 1
ATOM 1526 N N . LEU A 1 197 ? 2.922 -18.094 -2.721 1 91.94 197 LEU A N 1
ATOM 1527 C CA . LEU A 1 197 ? 1.698 -17.359 -3.021 1 91.94 197 LEU A CA 1
ATOM 1528 C C . LEU A 1 197 ? 1.898 -16.438 -4.223 1 91.94 197 LEU A C 1
ATOM 1530 O O . LEU A 1 197 ? 1.05 -16.375 -5.117 1 91.94 197 LEU A O 1
ATOM 1534 N N . PHE A 1 198 ? 2.994 -15.766 -4.258 1 93.5 198 PHE A N 1
ATOM 1535 C CA . PHE A 1 198 ? 3.326 -14.883 -5.371 1 93.5 198 PHE A CA 1
ATOM 1536 C C . PHE A 1 198 ? 3.572 -15.688 -6.641 1 93.5 198 PHE A C 1
ATOM 1538 O O . PHE A 1 198 ? 2.992 -15.398 -7.688 1 93.5 198 PHE A O 1
ATOM 1545 N N . TRP A 1 199 ? 4.375 -16.703 -6.508 1 93.56 199 TRP A N 1
ATOM 1546 C CA . TRP A 1 199 ? 4.824 -17.453 -7.676 1 93.56 199 TRP A CA 1
ATOM 1547 C C . TRP A 1 199 ? 3.656 -18.156 -8.352 1 93.56 199 TRP A C 1
ATOM 1549 O O . TRP A 1 199 ? 3.578 -18.203 -9.578 1 93.56 199 TRP A O 1
ATOM 1559 N N . ARG A 1 200 ? 2.801 -18.734 -7.617 1 91.62 200 ARG A N 1
ATOM 1560 C CA . ARG A 1 200 ? 1.634 -19.406 -8.172 1 91.62 200 ARG A CA 1
ATOM 1561 C C . ARG A 1 200 ? 0.785 -18.438 -9 1 91.62 200 ARG A C 1
ATOM 1563 O O . ARG A 1 200 ? 0.168 -18.844 -9.984 1 91.62 200 ARG A O 1
ATOM 1570 N N . GLY A 1 201 ? 0.773 -17.219 -8.602 1 91.62 201 GLY A N 1
ATOM 1571 C CA . GLY A 1 201 ? -0.005 -16.203 -9.305 1 91.62 201 GLY A CA 1
ATOM 1572 C C . GLY A 1 201 ? 0.565 -15.859 -10.672 1 91.62 201 GLY A C 1
ATOM 1573 O O . GLY A 1 201 ? -0.175 -15.484 -11.578 1 91.62 201 GLY A O 1
ATOM 1574 N N . VAL A 1 202 ? 1.89 -16.078 -10.812 1 92.31 202 VAL A N 1
ATOM 1575 C CA . VAL A 1 202 ? 2.508 -15.547 -12.023 1 92.31 202 VAL A CA 1
ATOM 1576 C C . VAL A 1 202 ? 3.002 -16.688 -12.906 1 92.31 202 VAL A C 1
ATOM 1578 O O . VAL A 1 202 ? 3.271 -16.5 -14.094 1 92.31 202 VAL A O 1
ATOM 1581 N N . ALA A 1 203 ? 3.201 -17.844 -12.336 1 91 203 ALA A N 1
ATOM 1582 C CA . ALA A 1 203 ? 3.744 -18.984 -13.078 1 91 203 ALA A CA 1
ATOM 1583 C C . ALA A 1 203 ? 2.756 -19.469 -14.133 1 91 203 ALA A C 1
ATOM 1585 O O . ALA A 1 203 ? 1.542 -19.312 -13.969 1 91 203 ALA A O 1
ATOM 1586 N N . ALA A 1 204 ? 3.264 -20.062 -15.188 1 88.06 204 ALA A N 1
ATOM 1587 C CA . ALA A 1 204 ? 2.445 -20.641 -16.25 1 88.06 204 ALA A CA 1
ATOM 1588 C C . ALA A 1 204 ? 1.774 -21.922 -15.789 1 88.06 204 ALA A C 1
ATOM 1590 O O . ALA A 1 204 ? 2.303 -22.641 -14.93 1 88.06 204 ALA A O 1
ATOM 1591 N N . MET B 1 1 ? -45.906 16.734 17.156 1 51.47 1 MET B N 1
ATOM 1592 C CA . MET B 1 1 ? -45.625 16.719 15.727 1 51.47 1 MET B CA 1
ATOM 1593 C C . MET B 1 1 ? -44.531 17.719 15.375 1 51.47 1 MET B C 1
ATOM 1595 O O . MET B 1 1 ? -43.625 17.406 14.617 1 51.47 1 MET B O 1
ATOM 1599 N N . LYS B 1 2 ? -44.594 18.875 15.906 1 65.62 2 LYS B N 1
ATOM 1600 C CA . LYS B 1 2 ? -43.594 19.922 15.641 1 65.62 2 LYS B CA 1
ATOM 1601 C C . LYS B 1 2 ? -42.25 19.578 16.266 1 65.62 2 LYS B C 1
ATOM 1603 O O . LYS B 1 2 ? -41.219 19.766 15.648 1 65.62 2 LYS B O 1
ATOM 1608 N N . ARG B 1 3 ? -42.281 18.906 17.344 1 71.56 3 ARG B N 1
ATOM 1609 C CA . ARG B 1 3 ? -41.031 18.531 18.031 1 71.56 3 ARG B CA 1
ATOM 1610 C C . ARG B 1 3 ? -40.344 17.375 17.297 1 71.56 3 ARG B C 1
ATOM 1612 O O . ARG B 1 3 ? -39.125 17.328 17.219 1 71.56 3 ARG B O 1
ATOM 1619 N N . SER B 1 4 ? -41.219 16.531 16.828 1 69.25 4 SER B N 1
ATOM 1620 C CA . SER B 1 4 ? -40.688 15.398 16.078 1 69.25 4 SER B CA 1
ATOM 1621 C C . SER B 1 4 ? -40.031 15.859 14.781 1 69.25 4 SER B C 1
ATOM 1623 O O . SER B 1 4 ? -38.938 15.367 14.414 1 69.25 4 SER B O 1
ATOM 1625 N N . ASN B 1 5 ? -40.625 16.844 14.148 1 69.94 5 ASN B N 1
ATOM 1626 C CA . ASN B 1 5 ? -40.094 17.375 12.898 1 69.94 5 ASN B CA 1
ATOM 1627 C C . ASN B 1 5 ? -38.781 18.156 13.117 1 69.94 5 ASN B C 1
ATOM 1629 O O . ASN B 1 5 ? -37.875 18.094 12.297 1 69.94 5 ASN B O 1
ATOM 1633 N N . GLU B 1 6 ? -38.812 18.969 14.211 1 65.38 6 GLU B N 1
ATOM 1634 C CA . GLU B 1 6 ? -37.594 19.719 14.547 1 65.38 6 GLU B CA 1
ATOM 1635 C C . GLU B 1 6 ? -36.438 18.781 14.883 1 65.38 6 GLU B C 1
ATOM 1637 O O . GLU B 1 6 ? -35.312 19.062 14.531 1 65.38 6 GLU B O 1
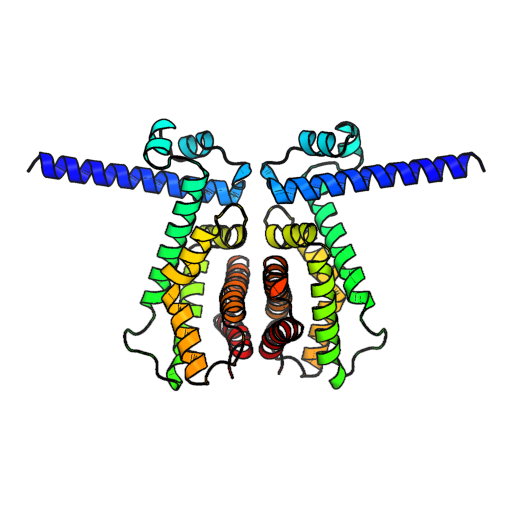ATOM 1642 N N . ALA B 1 7 ? -36.781 17.641 15.555 1 68.31 7 ALA B N 1
ATOM 1643 C CA . ALA B 1 7 ? -35.75 16.641 15.898 1 68.31 7 ALA B CA 1
ATOM 1644 C C . ALA B 1 7 ? -35.219 15.969 14.648 1 68.31 7 ALA B C 1
ATOM 1646 O O . ALA B 1 7 ? -34 15.703 14.555 1 68.31 7 ALA B O 1
ATOM 1647 N N . THR B 1 8 ? -36.094 15.633 13.781 1 65.31 8 THR B N 1
ATOM 1648 C CA . THR B 1 8 ? -35.688 15.023 12.523 1 65.31 8 THR B CA 1
ATOM 1649 C C . THR B 1 8 ? -34.844 15.984 11.703 1 65.31 8 THR B C 1
ATOM 1651 O O . THR B 1 8 ? -33.844 15.578 11.094 1 65.31 8 THR B O 1
ATOM 1654 N N . ARG B 1 9 ? -35.188 17.281 11.656 1 63.5 9 ARG B N 1
ATOM 1655 C CA . ARG B 1 9 ? -34.406 18.297 10.922 1 63.5 9 ARG B CA 1
ATOM 1656 C C . ARG B 1 9 ? -33.062 18.531 11.562 1 63.5 9 ARG B C 1
ATOM 1658 O O . ARG B 1 9 ? -32.062 18.688 10.859 1 63.5 9 ARG B O 1
ATOM 1665 N N . ALA B 1 10 ? -33 18.609 12.93 1 64.25 10 ALA B N 1
ATOM 1666 C CA . ALA B 1 10 ? -31.734 18.766 13.664 1 64.25 10 ALA B CA 1
ATOM 1667 C C . ALA B 1 10 ? -30.812 17.578 13.438 1 64.25 10 ALA B C 1
ATOM 1669 O O . ALA B 1 10 ? -29.594 17.75 13.273 1 64.25 10 ALA B O 1
ATOM 1670 N N . LEU B 1 11 ? -31.406 16.438 13.484 1 64 11 LEU B N 1
ATOM 1671 C CA . LEU B 1 11 ? -30.625 15.227 13.25 1 64 11 LEU B CA 1
ATOM 1672 C C . LEU B 1 11 ? -30.109 15.195 11.82 1 64 11 LEU B C 1
ATOM 1674 O O . LEU B 1 11 ? -28.969 14.781 11.578 1 64 11 LEU B O 1
ATOM 1678 N N . SER B 1 12 ? -30.938 15.57 10.914 1 69.5 12 SER B N 1
ATOM 1679 C CA . SER B 1 12 ? -30.531 15.641 9.516 1 69.5 12 SER B CA 1
ATOM 1680 C C . SER B 1 12 ? -29.438 16.672 9.312 1 69.5 12 SER B C 1
ATOM 1682 O O . SER B 1 12 ? -28.469 16.422 8.594 1 69.5 12 SER B O 1
ATOM 1684 N N . GLY B 1 13 ? -29.641 17.719 10.031 1 69 13 GLY B N 1
ATOM 1685 C CA . GLY B 1 13 ? -28.625 18.766 9.969 1 69 13 GLY B CA 1
ATOM 1686 C C . GLY B 1 13 ? -27.281 18.312 10.523 1 69 13 GLY B C 1
ATOM 1687 O O . GLY B 1 13 ? -26.234 18.578 9.922 1 69 13 GLY B O 1
ATOM 1688 N N . LYS B 1 14 ? -27.438 17.719 11.68 1 71.75 14 LYS B N 1
ATOM 1689 C CA . LYS B 1 14 ? -26.219 17.219 12.312 1 71.75 14 LYS B CA 1
ATOM 1690 C C . LYS B 1 14 ? -25.531 16.188 11.422 1 71.75 14 LYS B C 1
ATOM 1692 O O . LYS B 1 14 ? -24.297 16.188 11.305 1 71.75 14 LYS B O 1
ATOM 1697 N N . GLN B 1 15 ? -26.312 15.312 10.953 1 73.38 15 GLN B N 1
ATOM 1698 C CA . GLN B 1 15 ? -25.766 14.297 10.062 1 73.38 15 GLN B CA 1
ATOM 1699 C C . GLN B 1 15 ? -25.125 14.93 8.828 1 73.38 15 GLN B C 1
ATOM 1701 O O . GLN B 1 15 ? -24.094 14.461 8.352 1 73.38 15 GLN B O 1
ATOM 1706 N N . ASP B 1 16 ? -25.688 15.953 8.578 1 86.5 16 ASP B N 1
ATOM 1707 C CA . ASP B 1 16 ? -25.172 16.656 7.402 1 86.5 16 ASP B CA 1
ATOM 1708 C C . ASP B 1 16 ? -23.812 17.281 7.68 1 86.5 16 ASP B C 1
ATOM 1710 O O . ASP B 1 16 ? -22.891 17.172 6.867 1 86.5 16 ASP B O 1
ATOM 1714 N N . LYS B 1 17 ? -23.672 17.766 8.992 1 92.88 17 LYS B N 1
ATOM 1715 C CA . LYS B 1 17 ? -22.406 18.406 9.328 1 92.88 17 LYS B CA 1
ATOM 1716 C C . LYS B 1 17 ? -21.297 17.359 9.5 1 92.88 17 LYS B C 1
ATOM 1718 O O . LYS B 1 17 ? -20.156 17.594 9.086 1 92.88 17 LYS B O 1
ATOM 1723 N N . LYS B 1 18 ? -21.719 16.297 10.125 1 96.19 18 LYS B N 1
ATOM 1724 C CA . LYS B 1 18 ? -20.75 15.211 10.289 1 96.19 18 LYS B CA 1
ATOM 1725 C C . LYS B 1 18 ? -20.219 14.734 8.938 1 96.19 18 LYS B C 1
ATOM 1727 O O . LYS B 1 18 ? -19.016 14.547 8.781 1 96.19 18 LYS B O 1
ATOM 1732 N N . GLN B 1 19 ? -21.094 14.594 7.984 1 96.06 19 GLN B N 1
ATOM 1733 C CA . GLN B 1 19 ? -20.719 14.141 6.652 1 96.06 19 GLN B CA 1
ATOM 1734 C C . GLN B 1 19 ? -19.859 15.188 5.941 1 96.06 19 GLN B C 1
ATOM 1736 O O . GLN B 1 19 ? -18.922 14.836 5.211 1 96.06 19 GLN B O 1
ATOM 1741 N N . GLN B 1 20 ? -20.156 16.359 6.168 1 96.69 20 GLN B N 1
ATOM 1742 C CA . GLN B 1 20 ? -19.375 17.453 5.59 1 96.69 20 GLN B CA 1
ATOM 1743 C C . GLN B 1 20 ? -17.953 17.438 6.125 1 96.69 20 GLN B C 1
ATOM 1745 O O . GLN B 1 20 ? -17 17.625 5.367 1 96.69 20 GLN B O 1
ATOM 1750 N N . ILE B 1 21 ? -17.875 17.219 7.41 1 98 21 ILE B N 1
ATOM 1751 C CA . ILE B 1 21 ? -16.562 17.172 8.055 1 98 21 ILE B CA 1
ATOM 1752 C C . ILE B 1 21 ? -15.781 15.977 7.531 1 98 21 ILE B C 1
ATOM 1754 O O . ILE B 1 21 ? -14.609 16.109 7.164 1 98 21 ILE B O 1
ATOM 1758 N N . LEU B 1 22 ? -16.453 14.867 7.438 1 98.25 22 LEU B N 1
ATOM 1759 C CA . LEU B 1 22 ? -15.781 13.672 6.938 1 98.25 22 LEU B CA 1
ATOM 1760 C C . LEU B 1 22 ? -15.312 13.867 5.496 1 98.25 22 LEU B C 1
ATOM 1762 O O . LEU B 1 22 ? -14.195 13.484 5.145 1 98.25 22 LEU B O 1
ATOM 1766 N N . GLY B 1 23 ? -16.172 14.453 4.699 1 98.31 23 GLY B N 1
ATOM 1767 C CA . GLY B 1 23 ? -15.805 14.719 3.314 1 98.31 23 GLY B CA 1
ATOM 1768 C C . GLY B 1 23 ? -14.609 15.641 3.18 1 98.31 23 GLY B C 1
ATOM 1769 O O . GLY B 1 23 ? -13.727 15.406 2.359 1 98.31 23 GLY B O 1
ATOM 1770 N N . SER B 1 24 ? -14.578 16.672 3.979 1 98.44 24 SER B N 1
ATOM 1771 C CA . SER B 1 24 ? -13.461 17.625 3.977 1 98.44 24 SER B CA 1
ATOM 1772 C C . SER B 1 24 ? -12.18 16.953 4.461 1 98.44 24 SER B C 1
ATOM 1774 O O . SER B 1 24 ? -11.109 17.188 3.891 1 98.44 24 SER B O 1
ATOM 1776 N N . ALA B 1 25 ? -12.32 16.188 5.523 1 98.44 25 ALA B N 1
ATOM 1777 C CA . ALA B 1 25 ? -11.164 15.453 6.031 1 98.44 25 ALA B CA 1
ATOM 1778 C C . ALA B 1 25 ? -10.602 14.523 4.965 1 98.44 25 ALA B C 1
ATOM 1780 O O . ALA B 1 25 ? -9.383 14.469 4.766 1 98.44 25 ALA B O 1
ATOM 1781 N N . LEU B 1 26 ? -11.5 13.82 4.277 1 98.25 26 LEU B N 1
ATOM 1782 C CA . LEU B 1 26 ? -11.086 12.922 3.205 1 98.25 26 LEU B CA 1
ATOM 1783 C C . LEU B 1 26 ? -10.234 13.656 2.176 1 98.25 26 LEU B C 1
ATOM 1785 O O . LEU B 1 26 ? -9.125 13.227 1.858 1 98.25 26 LEU B O 1
ATOM 1789 N N . GLN B 1 27 ? -10.75 14.734 1.709 1 97.81 27 GLN B N 1
ATOM 1790 C CA . GLN B 1 27 ? -10.062 15.508 0.678 1 97.81 27 GLN B CA 1
ATOM 1791 C C . GLN B 1 27 ? -8.703 16 1.173 1 97.81 27 GLN B C 1
ATOM 1793 O O . GLN B 1 27 ? -7.691 15.828 0.493 1 97.81 27 GLN B O 1
ATOM 1798 N N . LEU B 1 28 ? -8.672 16.547 2.336 1 96.75 28 LEU B N 1
ATOM 1799 C CA . LEU B 1 28 ? -7.453 17.156 2.852 1 96.75 28 LEU B CA 1
ATOM 1800 C C . LEU B 1 28 ? -6.422 16.109 3.23 1 96.75 28 LEU B C 1
ATOM 1802 O O . LEU B 1 28 ? -5.223 16.281 2.996 1 96.75 28 LEU B O 1
ATOM 1806 N N . PHE B 1 29 ? -6.852 14.992 3.832 1 95.5 29 PHE B N 1
ATOM 1807 C CA . PHE B 1 29 ? -5.934 13.914 4.176 1 95.5 29 PHE B CA 1
ATOM 1808 C C . PHE B 1 29 ? -5.289 13.336 2.924 1 95.5 29 PHE B C 1
ATOM 1810 O O . PHE B 1 29 ? -4.098 13.016 2.924 1 95.5 29 PHE B O 1
ATOM 1817 N N . VAL B 1 30 ? -6.055 13.195 1.85 1 93.56 30 VAL B N 1
ATOM 1818 C CA . VAL B 1 30 ? -5.523 12.617 0.621 1 93.56 30 VAL B CA 1
ATOM 1819 C C . VAL B 1 30 ? -4.574 13.609 -0.049 1 93.56 30 VAL B C 1
ATOM 1821 O O . VAL B 1 30 ? -3.506 13.227 -0.531 1 93.56 30 VAL B O 1
ATOM 1824 N N . GLU B 1 31 ? -4.867 14.867 -0.017 1 90.62 31 GLU B N 1
ATOM 1825 C CA . GLU B 1 31 ? -4.125 15.883 -0.76 1 90.62 31 GLU B CA 1
ATOM 1826 C C . GLU B 1 31 ? -2.863 16.297 -0.01 1 90.62 31 GLU B C 1
ATOM 1828 O O . GLU B 1 31 ? -1.805 16.484 -0.615 1 90.62 31 GLU B O 1
ATOM 1833 N N . GLN B 1 32 ? -3.021 16.375 1.389 1 87.88 32 GLN B N 1
ATOM 1834 C CA . GLN B 1 32 ? -1.944 17.031 2.125 1 87.88 32 GLN B CA 1
ATOM 1835 C C . GLN B 1 32 ? -1.319 16.078 3.145 1 87.88 32 GLN B C 1
ATOM 1837 O O . GLN B 1 32 ? -0.228 16.344 3.654 1 87.88 32 GLN B O 1
ATOM 1842 N N . GLY B 1 33 ? -2.045 15.031 3.402 1 90.12 33 GLY B N 1
ATOM 1843 C CA . GLY B 1 33 ? -1.563 14.125 4.434 1 90.12 33 GLY B CA 1
ATOM 1844 C C . GLY B 1 33 ? -2.182 14.391 5.793 1 90.12 33 GLY B C 1
ATOM 1845 O O . GLY B 1 33 ? -2.625 15.508 6.074 1 90.12 33 GLY B O 1
ATOM 1846 N N . PHE B 1 34 ? -2.215 13.438 6.664 1 93.69 34 PHE B N 1
ATOM 1847 C CA . PHE B 1 34 ? -2.838 13.477 7.984 1 93.69 34 PHE B CA 1
ATOM 1848 C C . PHE B 1 34 ? -2.127 14.477 8.891 1 93.69 34 PHE B C 1
ATOM 1850 O O . PHE B 1 34 ? -2.768 15.344 9.484 1 93.69 34 PHE B O 1
ATOM 1857 N N . TYR B 1 35 ? -0.85 14.438 8.93 1 90.31 35 TYR B N 1
ATOM 1858 C CA . TYR B 1 35 ? -0.102 15.211 9.906 1 90.31 35 TYR B CA 1
ATOM 1859 C C . TYR B 1 35 ? -0.012 16.672 9.492 1 90.31 35 TYR B C 1
ATOM 1861 O O . TYR B 1 35 ? 0.077 17.562 10.336 1 90.31 35 TYR B O 1
ATOM 1869 N N . ALA B 1 36 ? -0.142 16.922 8.211 1 91.56 36 ALA B N 1
ATOM 1870 C CA . ALA B 1 36 ? -0.06 18.281 7.707 1 91.56 36 ALA B CA 1
ATOM 1871 C C . ALA B 1 36 ? -1.423 18.969 7.758 1 91.56 36 ALA B C 1
ATOM 1873 O O . ALA B 1 36 ? -1.527 20.172 7.523 1 91.56 36 ALA B O 1
ATOM 1874 N N . THR B 1 37 ? -2.428 18.219 8.008 1 95.75 37 THR B N 1
ATOM 1875 C CA . THR B 1 37 ? -3.785 18.75 8.047 1 95.75 37 THR B CA 1
ATOM 1876 C C . THR B 1 37 ? -4.195 19.078 9.484 1 95.75 37 THR B C 1
ATOM 1878 O O . THR B 1 37 ? -4.199 18.203 10.352 1 95.75 37 THR B O 1
ATOM 1881 N N . SER B 1 38 ? -4.543 20.281 9.742 1 96 38 SER B N 1
ATOM 1882 C CA . SER B 1 38 ? -4.996 20.672 11.07 1 96 38 SER B CA 1
ATOM 1883 C C . SER B 1 38 ? -6.512 20.578 11.188 1 96 38 SER B C 1
ATOM 1885 O O . SER B 1 38 ? -7.223 20.609 10.18 1 96 38 SER B O 1
ATOM 1887 N N . THR B 1 39 ? -6.973 20.469 12.414 1 97.12 39 THR B N 1
ATOM 1888 C CA . THR B 1 39 ? -8.414 20.469 12.648 1 97.12 39 THR B CA 1
ATOM 1889 C C . THR B 1 39 ? -9.023 21.797 12.25 1 97.12 39 THR B C 1
ATOM 1891 O O . THR B 1 39 ? -10.156 21.844 11.758 1 97.12 39 THR B O 1
ATOM 1894 N N . ALA B 1 40 ? -8.32 22.859 12.406 1 96.88 40 ALA B N 1
ATOM 1895 C CA . ALA B 1 40 ? -8.789 24.172 11.984 1 96.88 40 ALA B CA 1
ATOM 1896 C C . ALA B 1 40 ? -8.992 24.219 10.477 1 96.88 40 ALA B C 1
ATOM 1898 O O . ALA B 1 40 ? -10 24.766 10 1 96.88 40 ALA B O 1
ATOM 1899 N N . SER B 1 41 ? -8.094 23.672 9.711 1 97.25 41 SER B N 1
ATOM 1900 C CA . SER B 1 41 ? -8.195 23.656 8.258 1 97.25 41 SER B CA 1
ATOM 1901 C C . SER B 1 41 ? -9.375 22.812 7.793 1 97.25 41 SER B C 1
ATOM 1903 O O . SER B 1 41 ? -10.055 23.141 6.82 1 97.25 41 SER B O 1
ATOM 1905 N N . ILE B 1 42 ? -9.609 21.656 8.492 1 98.31 42 ILE B N 1
ATOM 1906 C CA . ILE B 1 42 ? -10.742 20.797 8.156 1 98.31 42 ILE B CA 1
ATOM 1907 C C . ILE B 1 42 ? -12.047 21.547 8.398 1 98.31 42 ILE B C 1
ATOM 1909 O O . ILE B 1 42 ? -12.945 21.531 7.551 1 98.31 42 ILE B O 1
ATOM 1913 N N . ALA B 1 43 ? -12.125 22.172 9.562 1 98.12 43 ALA B N 1
ATOM 1914 C CA . ALA B 1 43 ? -13.328 22.922 9.906 1 98.12 43 ALA B CA 1
ATOM 1915 C C . ALA B 1 43 ? -13.602 24.016 8.867 1 98.12 43 ALA B C 1
ATOM 1917 O O . ALA B 1 43 ? -14.734 24.156 8.391 1 98.12 43 ALA B O 1
ATOM 1918 N N . ARG B 1 44 ? -12.602 24.734 8.539 1 98.06 44 ARG B N 1
ATOM 1919 C CA . ARG B 1 44 ? -12.719 25.797 7.539 1 98.06 44 ARG B CA 1
ATOM 1920 C C . ARG B 1 44 ? -13.18 25.234 6.195 1 98.06 44 ARG B C 1
ATOM 1922 O O . ARG B 1 44 ? -14.094 25.766 5.574 1 98.06 44 ARG B O 1
ATOM 1929 N N . HIS B 1 45 ? -12.594 24.172 5.773 1 97.5 45 HIS B N 1
ATOM 1930 C CA . HIS B 1 45 ? -12.93 23.562 4.496 1 97.5 45 HIS B CA 1
ATOM 1931 C C . HIS B 1 45 ? -14.359 23.031 4.504 1 97.5 45 HIS B C 1
ATOM 1933 O O . HIS B 1 45 ? -15.047 23.078 3.482 1 97.5 45 HIS B O 1
ATOM 1939 N N . ALA B 1 46 ? -14.789 22.547 5.621 1 97.75 46 ALA B N 1
ATOM 1940 C CA . ALA B 1 46 ? -16.141 21.984 5.781 1 97.75 46 ALA B CA 1
ATOM 1941 C C . ALA B 1 46 ? -17.156 23.094 6.023 1 97.75 46 ALA B C 1
ATOM 1943 O O . ALA B 1 46 ? -18.359 22.844 6.102 1 97.75 46 ALA B O 1
ATOM 1944 N N . ASP B 1 47 ? -16.641 24.297 6.195 1 96.94 47 ASP B N 1
ATOM 1945 C CA . ASP B 1 47 ? -17.484 25.453 6.465 1 96.94 47 ASP B CA 1
ATOM 1946 C C . ASP B 1 47 ? -18.266 25.281 7.758 1 96.94 47 ASP B C 1
ATOM 1948 O O . ASP B 1 47 ? -19.5 25.422 7.77 1 96.94 47 ASP B O 1
ATOM 1952 N N . VAL B 1 48 ? -17.578 24.875 8.805 1 96.94 48 VAL B N 1
ATOM 1953 C CA . VAL B 1 48 ? -18.141 24.766 10.148 1 96.94 48 VAL B CA 1
ATOM 1954 C C . VAL B 1 48 ? -17.203 25.406 11.164 1 96.94 48 VAL B C 1
ATOM 1956 O O . VAL B 1 48 ? -16.031 25.641 10.867 1 96.94 48 VAL B O 1
ATOM 1959 N N . ALA B 1 49 ? -17.781 25.703 12.281 1 95.62 49 ALA B N 1
ATOM 1960 C CA . ALA B 1 49 ? -16.953 26.188 13.383 1 95.62 49 ALA B CA 1
ATOM 1961 C C . ALA B 1 49 ? -16.094 25.062 13.938 1 95.62 49 ALA B C 1
ATOM 1963 O O . ALA B 1 49 ? -16.5 23.891 13.93 1 95.62 49 ALA B O 1
ATOM 1964 N N . THR B 1 50 ? -14.898 25.406 14.406 1 95.44 50 THR B N 1
ATOM 1965 C CA . THR B 1 50 ? -14 24.438 15.008 1 95.44 50 THR B CA 1
ATOM 1966 C C . THR B 1 50 ? -14.695 23.703 16.156 1 95.44 50 THR B C 1
ATOM 1968 O O . THR B 1 50 ? -14.5 22.5 16.344 1 95.44 50 THR B O 1
ATOM 1971 N N . GLY B 1 51 ? -15.438 24.406 16.906 1 95.44 51 GLY B N 1
ATOM 1972 C CA . GLY B 1 51 ? -16.203 23.797 17.984 1 95.44 51 GLY B CA 1
ATOM 1973 C C . GLY B 1 51 ? -17.156 22.734 17.516 1 95.44 51 GLY B C 1
ATOM 1974 O O . GLY B 1 51 ? -17.328 21.703 18.172 1 95.44 51 GLY B O 1
ATOM 1975 N N . THR B 1 52 ? -17.812 22.984 16.438 1 95.75 52 THR B N 1
ATOM 1976 C CA . THR B 1 52 ? -18.719 22.016 15.82 1 95.75 52 THR B CA 1
ATOM 1977 C C . THR B 1 52 ? -17.969 20.75 15.445 1 95.75 52 THR B C 1
ATOM 1979 O O . THR B 1 52 ? -18.469 19.641 15.656 1 95.75 52 THR B O 1
ATOM 1982 N N . LEU B 1 53 ? -16.766 20.859 14.805 1 97.56 53 LEU B N 1
ATOM 1983 C CA . LEU B 1 53 ? -15.945 19.688 14.484 1 97.56 53 LEU B CA 1
ATOM 1984 C C . LEU B 1 53 ? -15.68 18.844 15.727 1 97.56 53 LEU B C 1
ATOM 1986 O O . LEU B 1 53 ? -15.867 17.625 15.711 1 97.56 53 LEU B O 1
ATOM 1990 N N . PHE B 1 54 ? -15.359 19.531 16.828 1 96.75 54 PHE B N 1
ATOM 1991 C CA . PHE B 1 54 ? -14.977 18.812 18.047 1 96.75 54 PHE B CA 1
ATOM 1992 C C . PHE B 1 54 ? -16.203 18.219 18.734 1 96.75 54 PHE B C 1
ATOM 1994 O O . PHE B 1 54 ? -16.078 17.281 19.531 1 96.75 54 PHE B O 1
ATOM 2001 N N . HIS B 1 55 ? -17.312 18.875 18.469 1 96.56 55 HIS B N 1
ATOM 2002 C CA . HIS B 1 55 ? -18.562 18.266 18.938 1 96.56 55 HIS B CA 1
ATOM 2003 C C . HIS B 1 55 ? -18.766 16.875 18.344 1 96.56 55 HIS B C 1
ATOM 2005 O O . HIS B 1 55 ? -19.219 15.969 19.031 1 96.56 55 HIS B O 1
ATOM 2011 N N . HIS B 1 56 ? -18.422 16.719 17.156 1 96.56 56 HIS B N 1
ATOM 2012 C CA . HIS B 1 56 ? -18.625 15.461 16.453 1 96.56 56 HIS B CA 1
ATOM 2013 C C . HIS B 1 56 ? -17.422 14.531 16.625 1 96.56 56 HIS B C 1
ATOM 2015 O O . HIS B 1 56 ? -17.578 13.305 16.641 1 96.56 56 HIS B O 1
ATOM 2021 N N . PHE B 1 57 ? -16.234 15.102 16.625 1 97.75 57 PHE B N 1
ATOM 2022 C CA . PHE B 1 57 ? -14.992 14.352 16.719 1 97.75 57 PHE B CA 1
ATOM 2023 C C . PHE B 1 57 ? -14.07 14.953 17.766 1 97.75 57 PHE B C 1
ATOM 2025 O O . PHE B 1 57 ? -13.477 16.016 17.547 1 97.75 57 PHE B O 1
ATOM 2032 N N . SER B 1 58 ? -13.773 14.266 18.766 1 97 58 SER B N 1
ATOM 2033 C CA . SER B 1 58 ? -13.078 14.805 19.922 1 97 58 SER B CA 1
ATOM 2034 C C . SER B 1 58 ? -11.602 15.055 19.625 1 97 58 SER B C 1
ATOM 2036 O O . SER B 1 58 ? -10.922 15.766 20.359 1 97 58 SER B O 1
ATOM 2038 N N . SER B 1 59 ? -11.102 14.398 18.578 1 96.81 59 SER B N 1
ATOM 2039 C CA . SER B 1 59 ? -9.727 14.602 18.156 1 96.81 59 SER B CA 1
ATOM 2040 C C . SER B 1 59 ? -9.555 14.289 16.672 1 96.81 59 SER B C 1
ATOM 2042 O O . SER B 1 59 ? -10.43 13.68 16.062 1 96.81 59 SER B O 1
ATOM 2044 N N . LYS B 1 60 ? -8.5 14.703 16.172 1 96.62 60 LYS B N 1
ATOM 2045 C CA . LYS B 1 60 ? -8.18 14.406 14.781 1 96.62 60 LYS B CA 1
ATOM 2046 C C . LYS B 1 60 ? -7.996 12.906 14.562 1 96.62 60 LYS B C 1
ATOM 2048 O O . LYS B 1 60 ? -8.367 12.375 13.516 1 96.62 60 LYS B O 1
ATOM 2053 N N . GLU B 1 61 ? -7.43 12.219 15.531 1 96.56 61 GLU B N 1
ATOM 2054 C CA . GLU B 1 61 ? -7.238 10.773 15.477 1 96.56 61 GLU B CA 1
ATOM 2055 C C . GLU B 1 61 ? -8.57 10.039 15.406 1 96.56 61 GLU B C 1
ATOM 2057 O O . GLU B 1 61 ? -8.734 9.102 14.617 1 96.56 61 GLU B O 1
ATOM 2062 N N . ILE B 1 62 ? -9.43 10.477 16.188 1 97.5 62 ILE B N 1
ATOM 2063 C CA . ILE B 1 62 ? -10.758 9.867 16.188 1 97.5 62 ILE B CA 1
ATOM 2064 C C . ILE B 1 62 ? -11.453 10.148 14.852 1 97.5 62 ILE B C 1
ATOM 2066 O O . ILE B 1 62 ? -12.117 9.273 14.297 1 97.5 62 ILE B O 1
ATOM 2070 N N . LEU B 1 63 ? -11.328 11.398 14.352 1 98.12 63 LEU B N 1
ATOM 2071 C CA . LEU B 1 63 ? -11.859 11.734 13.039 1 98.12 63 LEU B CA 1
ATOM 2072 C C . LEU B 1 63 ? -11.297 10.812 11.969 1 98.12 63 LEU B C 1
ATOM 2074 O O . LEU B 1 63 ? -12.039 10.289 11.141 1 98.12 63 LEU B O 1
ATOM 2078 N N . MET B 1 64 ? -9.977 10.555 11.969 1 97.88 64 MET B N 1
ATOM 2079 C CA . MET B 1 64 ? -9.32 9.664 11.023 1 97.88 64 MET B CA 1
ATOM 2080 C C . MET B 1 64 ? -9.891 8.25 11.117 1 97.88 64 MET B C 1
ATOM 2082 O O . MET B 1 64 ? -10.242 7.648 10.102 1 97.88 64 MET B O 1
ATOM 2086 N N . ASP B 1 65 ? -9.992 7.746 12.305 1 97.88 65 ASP B N 1
ATOM 2087 C CA . ASP B 1 65 ? -10.484 6.391 12.523 1 97.88 65 ASP B CA 1
ATOM 2088 C C . ASP B 1 65 ? -11.914 6.23 12.008 1 97.88 65 ASP B C 1
ATOM 2090 O O . ASP B 1 65 ? -12.234 5.246 11.344 1 97.88 65 ASP B O 1
ATOM 2094 N N . GLN B 1 66 ? -12.703 7.215 12.297 1 97.75 66 GLN B N 1
ATOM 2095 C CA . GLN B 1 66 ? -14.102 7.133 11.883 1 97.75 66 GLN B CA 1
ATOM 2096 C C . GLN B 1 66 ? -14.234 7.293 10.375 1 97.75 66 GLN B C 1
ATOM 2098 O O . GLN B 1 66 ? -15.094 6.652 9.758 1 97.75 66 GLN B O 1
ATOM 2103 N N . LEU B 1 67 ? -13.477 8.172 9.789 1 98.5 67 LEU B N 1
ATOM 2104 C CA . LEU B 1 67 ? -13.445 8.297 8.336 1 98.5 67 LEU B CA 1
ATOM 2105 C C . LEU B 1 67 ? -13.055 6.973 7.684 1 98.5 67 LEU B C 1
ATOM 2107 O O . LEU B 1 67 ? -13.703 6.527 6.738 1 98.5 67 LEU B O 1
ATOM 2111 N N . PHE B 1 68 ? -12.023 6.316 8.188 1 98.38 68 PHE B N 1
ATOM 2112 C CA . PHE B 1 68 ? -11.531 5.039 7.684 1 98.38 68 PHE B CA 1
ATOM 2113 C C . PHE B 1 68 ? -12.625 3.982 7.719 1 98.38 68 PHE B C 1
ATOM 2115 O O . PHE B 1 68 ? -12.883 3.316 6.715 1 98.38 68 PHE B O 1
ATOM 2122 N N . LEU B 1 69 ? -13.266 3.902 8.852 1 98.25 69 LEU B N 1
ATOM 2123 C CA . LEU B 1 69 ? -14.312 2.898 9.023 1 98.25 69 LEU B CA 1
ATOM 2124 C C . LEU B 1 69 ? -15.516 3.209 8.141 1 98.25 69 LEU B C 1
ATOM 2126 O O . LEU B 1 69 ? -16.141 2.297 7.605 1 98.25 69 LEU B O 1
ATOM 2130 N N . ALA B 1 70 ? -15.828 4.469 8.016 1 98 70 ALA B N 1
ATOM 2131 C CA . ALA B 1 70 ? -16.969 4.863 7.188 1 98 70 ALA B CA 1
ATOM 2132 C C . ALA B 1 70 ? -16.75 4.469 5.73 1 98 70 ALA B C 1
ATOM 2134 O O . ALA B 1 70 ? -17.656 3.93 5.086 1 98 70 ALA B O 1
ATOM 2135 N N . ILE B 1 71 ? -15.594 4.723 5.223 1 98.19 71 ILE B N 1
ATOM 2136 C CA . ILE B 1 71 ? -15.305 4.41 3.828 1 98.19 71 ILE B CA 1
ATOM 2137 C C . ILE B 1 71 ? -15.234 2.896 3.645 1 98.19 71 ILE B C 1
ATOM 2139 O O . ILE B 1 71 ? -15.711 2.365 2.639 1 98.19 71 ILE B O 1
ATOM 2143 N N . LYS B 1 72 ? -14.648 2.199 4.59 1 98.12 72 LYS B N 1
ATOM 2144 C CA . LYS B 1 72 ? -14.594 0.741 4.523 1 98.12 72 LYS B CA 1
ATOM 2145 C C . LYS B 1 72 ? -16 0.14 4.531 1 98.12 72 LYS B C 1
ATOM 2147 O O . LYS B 1 72 ? -16.266 -0.819 3.805 1 98.12 72 LYS B O 1
ATOM 2152 N N . THR B 1 73 ? -16.828 0.696 5.344 1 97.94 73 THR B N 1
ATOM 2153 C CA . THR B 1 73 ? -18.219 0.229 5.402 1 97.94 73 THR B CA 1
ATOM 2154 C C . THR B 1 73 ? -18.922 0.458 4.066 1 97.94 73 THR B C 1
ATOM 2156 O O . THR B 1 73 ? -19.609 -0.428 3.564 1 97.94 73 THR B O 1
ATOM 2159 N N . GLU B 1 74 ? -18.766 1.636 3.561 1 97.75 74 GLU B N 1
ATOM 2160 C CA . GLU B 1 74 ? -19.328 1.944 2.254 1 97.75 74 GLU B CA 1
ATOM 2161 C C . GLU B 1 74 ? -18.859 0.955 1.194 1 97.75 74 GLU B C 1
ATOM 2163 O O . GLU B 1 74 ? -19.656 0.466 0.389 1 97.75 74 GLU B O 1
ATOM 2168 N N . PHE B 1 75 ? -17.562 0.663 1.131 1 98.06 75 PHE B N 1
ATOM 2169 C CA . PHE B 1 75 ? -16.969 -0.291 0.207 1 98.06 75 PHE B CA 1
ATOM 2170 C C . PHE B 1 75 ? -17.562 -1.68 0.398 1 98.06 75 PHE B C 1
ATOM 2172 O O . PHE B 1 75 ? -17.984 -2.318 -0.569 1 98.06 75 PHE B O 1
ATOM 2179 N N . ALA B 1 76 ? -17.594 -2.104 1.654 1 97.25 76 ALA B N 1
ATOM 2180 C CA . ALA B 1 76 ? -18.141 -3.422 1.977 1 97.25 76 ALA B CA 1
ATOM 2181 C C . ALA B 1 76 ? -19.578 -3.555 1.501 1 97.25 76 ALA B C 1
ATOM 2183 O O . ALA B 1 76 ? -19.953 -4.574 0.917 1 97.25 76 ALA B O 1
ATOM 2184 N N . ASP B 1 77 ? -20.359 -2.52 1.762 1 96.62 77 ASP B N 1
ATOM 2185 C CA . ASP B 1 77 ? -21.75 -2.525 1.36 1 96.62 77 ASP B CA 1
ATOM 2186 C C . ASP B 1 77 ? -21.891 -2.617 -0.158 1 96.62 77 ASP B C 1
ATOM 2188 O O . ASP B 1 77 ? -22.75 -3.344 -0.667 1 96.62 77 ASP B O 1
ATOM 2192 N N . ALA B 1 78 ? -21.062 -1.93 -0.832 1 96.06 78 ALA B N 1
ATOM 2193 C CA . ALA B 1 78 ? -21.109 -1.904 -2.291 1 96.06 78 ALA B CA 1
ATOM 2194 C C . ALA B 1 78 ? -20.812 -3.283 -2.875 1 96.06 78 ALA B C 1
ATOM 2196 O O . ALA B 1 78 ? -21.484 -3.725 -3.812 1 96.06 78 ALA B O 1
ATOM 2197 N N . ILE B 1 79 ? -19.844 -3.969 -2.311 1 95.44 79 ILE B N 1
ATOM 2198 C CA . ILE B 1 79 ? -19.406 -5.195 -2.967 1 95.44 79 ILE B CA 1
ATOM 2199 C C . ILE B 1 79 ? -20.234 -6.375 -2.459 1 95.44 79 ILE B C 1
ATOM 2201 O O . ILE B 1 79 ? -20.453 -7.348 -3.186 1 95.44 79 ILE B O 1
ATOM 2205 N N . SER B 1 80 ? -20.703 -6.328 -1.24 1 92.5 80 SER B N 1
ATOM 2206 C CA . SER B 1 80 ? -21.5 -7.422 -0.703 1 92.5 80 SER B CA 1
ATOM 2207 C C . SER B 1 80 ? -22.859 -7.512 -1.399 1 92.5 80 SER B C 1
ATOM 2209 O O . SER B 1 80 ? -23.469 -8.578 -1.445 1 92.5 80 SER B O 1
ATOM 2211 N N . ALA B 1 81 ? -23.266 -6.383 -1.857 1 89.44 81 ALA B N 1
ATOM 2212 C CA . ALA B 1 81 ? -24.531 -6.344 -2.576 1 89.44 81 ALA B CA 1
ATOM 2213 C C . ALA B 1 81 ? -24.484 -7.227 -3.82 1 89.44 81 ALA B C 1
ATOM 2215 O O . ALA B 1 81 ? -25.531 -7.656 -4.328 1 89.44 81 ALA B O 1
ATOM 2216 N N . SER B 1 82 ? -23.344 -7.488 -4.324 1 84.19 82 SER B N 1
ATOM 2217 C CA . SER B 1 82 ? -23.156 -8.273 -5.539 1 84.19 82 SER B CA 1
ATOM 2218 C C . SER B 1 82 ? -23.203 -9.773 -5.238 1 84.19 82 SER B C 1
ATOM 2220 O O . SER B 1 82 ? -23.281 -10.586 -6.156 1 84.19 82 SER B O 1
ATOM 2222 N N . LEU B 1 83 ? -23.062 -10.148 -3.965 1 86.06 83 LEU B N 1
ATOM 2223 C CA . LEU B 1 83 ? -23 -11.555 -3.59 1 86.06 83 LEU B CA 1
ATOM 2224 C C . LEU B 1 83 ? -24.391 -12.156 -3.471 1 86.06 83 LEU B C 1
ATOM 2226 O O . LEU B 1 83 ? -25.281 -11.539 -2.889 1 86.06 83 LEU B O 1
ATOM 2230 N N . PRO B 1 84 ? -24.547 -13.398 -4.051 1 80.19 84 PRO B N 1
ATOM 2231 C CA . PRO B 1 84 ? -25.781 -14.133 -3.746 1 80.19 84 PRO B CA 1
ATOM 2232 C C . PRO B 1 84 ? -25.938 -14.43 -2.258 1 80.19 84 PRO B C 1
ATOM 2234 O O . PRO B 1 84 ? -24.938 -14.609 -1.551 1 80.19 84 PRO B O 1
ATOM 2237 N N . LYS B 1 85 ? -27.094 -14.453 -1.782 1 78.75 85 LYS B N 1
ATOM 2238 C CA . LYS B 1 85 ? -27.391 -14.648 -0.367 1 78.75 85 LYS B CA 1
ATOM 2239 C C . LYS B 1 85 ? -27.125 -16.094 0.053 1 78.75 85 LYS B C 1
ATOM 2241 O O . LYS B 1 85 ? -26.766 -16.344 1.202 1 78.75 85 LYS B O 1
ATOM 2246 N N . ALA B 1 86 ? -27.156 -17.016 -0.822 1 75.94 86 ALA B N 1
ATOM 2247 C CA . ALA B 1 86 ? -26.938 -18.422 -0.508 1 75.94 86 ALA B CA 1
ATOM 2248 C C . ALA B 1 86 ? -25.453 -18.734 -0.364 1 75.94 86 ALA B C 1
ATOM 22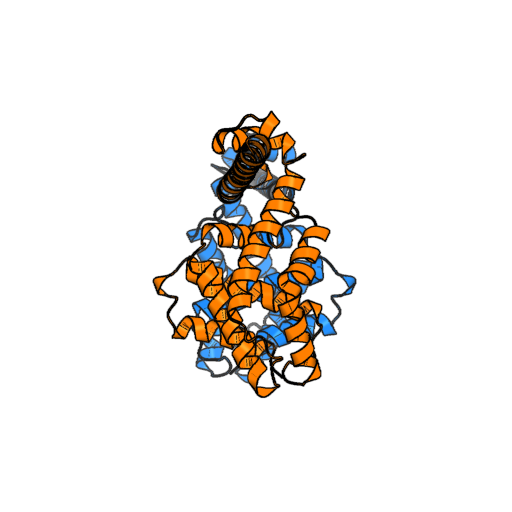50 O O . ALA B 1 86 ? -24.609 -18.109 -1.032 1 75.94 86 ALA B O 1
ATOM 2251 N N . PRO B 1 87 ? -25.203 -19.672 0.637 1 75.19 87 PRO B N 1
ATOM 2252 C CA . PRO B 1 87 ? -23.797 -20.078 0.748 1 75.19 87 PRO B CA 1
ATOM 2253 C C . PRO B 1 87 ? -23.234 -20.625 -0.561 1 75.19 87 PRO B C 1
ATOM 2255 O O . PRO B 1 87 ? -23.969 -21.266 -1.327 1 75.19 87 PRO B O 1
ATOM 2258 N N . ALA B 1 88 ? -22 -20.328 -0.812 1 75.25 88 ALA B N 1
ATOM 2259 C CA . ALA B 1 88 ? -21.344 -20.766 -2.039 1 75.25 88 ALA B CA 1
ATOM 2260 C C . ALA B 1 88 ? -20.984 -22.25 -1.961 1 75.25 88 ALA B C 1
ATOM 2262 O O . ALA B 1 88 ? -20.5 -22.719 -0.931 1 75.25 88 ALA B O 1
ATOM 2263 N N . THR B 1 89 ? -21.328 -22.922 -3.041 1 80.31 89 THR B N 1
ATOM 2264 C CA . THR B 1 89 ? -20.781 -24.25 -3.191 1 80.31 89 THR B CA 1
ATOM 2265 C C . THR B 1 89 ? -19.297 -24.188 -3.594 1 80.31 89 THR B C 1
ATOM 2267 O O . THR B 1 89 ? -18.797 -23.125 -3.939 1 80.31 89 THR B O 1
ATOM 2270 N N . THR B 1 90 ? -18.672 -25.312 -3.484 1 82.25 90 THR B N 1
ATOM 2271 C CA . THR B 1 90 ? -17.266 -25.422 -3.861 1 82.25 90 THR B CA 1
ATOM 2272 C C . THR B 1 90 ? -17.047 -24.922 -5.289 1 82.25 90 THR B C 1
ATOM 2274 O O . THR B 1 90 ? -16.047 -24.266 -5.574 1 82.25 90 THR B O 1
ATOM 2277 N N . THR B 1 91 ? -17.984 -25.203 -6.039 1 84.81 91 THR B N 1
ATOM 2278 C CA . THR B 1 91 ? -17.812 -24.859 -7.449 1 84.81 91 THR B CA 1
ATOM 2279 C C . THR B 1 91 ? -18.141 -23.391 -7.695 1 84.81 91 THR B C 1
ATOM 2281 O O . THR B 1 91 ? -17.688 -22.812 -8.68 1 84.81 91 THR B O 1
ATOM 2284 N N . GLU B 1 92 ? -18.766 -22.844 -6.75 1 89.44 92 GLU B N 1
ATOM 2285 C CA . GLU B 1 92 ? -19.219 -21.469 -6.945 1 89.44 92 GLU B CA 1
ATOM 2286 C C . GLU B 1 92 ? -18.234 -20.469 -6.336 1 89.44 92 GLU B C 1
ATOM 2288 O O . GLU B 1 92 ? -18.25 -19.281 -6.672 1 89.44 92 GLU B O 1
ATOM 2293 N N . LEU B 1 93 ? -17.344 -20.922 -5.543 1 90.94 93 LEU B N 1
ATOM 2294 C CA . LEU B 1 93 ? -16.5 -20.047 -4.758 1 90.94 93 LEU B CA 1
ATOM 2295 C C . LEU B 1 93 ? -15.633 -19.172 -5.668 1 90.94 93 LEU B C 1
ATOM 2297 O O . LEU B 1 93 ? -15.562 -17.953 -5.477 1 90.94 93 LEU B O 1
ATOM 2301 N N . PRO B 1 94 ? -15.047 -19.812 -6.75 1 91.31 94 PRO B N 1
ATOM 2302 C CA . PRO B 1 94 ? -14.25 -18.953 -7.637 1 91.31 94 PRO B CA 1
ATOM 2303 C C . PRO B 1 94 ? -15.078 -17.859 -8.305 1 91.31 94 PRO B C 1
ATOM 2305 O O . PRO B 1 94 ? -14.617 -16.719 -8.438 1 91.31 94 PRO B O 1
ATOM 2308 N N . ARG B 1 95 ? -16.219 -18.203 -8.672 1 91.81 95 ARG B N 1
ATOM 2309 C CA . ARG B 1 95 ? -17.109 -17.25 -9.336 1 91.81 95 ARG B CA 1
ATOM 2310 C C . ARG B 1 95 ? -17.516 -16.141 -8.375 1 91.81 95 ARG B C 1
ATOM 2312 O O . ARG B 1 95 ? -17.578 -14.969 -8.75 1 91.81 95 ARG B O 1
ATOM 2319 N N . ARG B 1 96 ? -17.797 -16.438 -7.188 1 92.69 96 ARG B N 1
ATOM 2320 C CA . ARG B 1 96 ? -18.188 -15.453 -6.184 1 92.69 96 ARG B CA 1
ATOM 2321 C C . ARG B 1 96 ? -17.016 -14.523 -5.871 1 92.69 96 ARG B C 1
ATOM 2323 O O . ARG B 1 96 ? -17.203 -13.312 -5.715 1 92.69 96 ARG B O 1
ATOM 2330 N N . ALA B 1 97 ? -15.898 -15.133 -5.734 1 93.56 97 ALA B N 1
ATOM 2331 C CA . ALA B 1 97 ? -14.703 -14.328 -5.496 1 93.56 97 ALA B CA 1
ATOM 2332 C C . ALA B 1 97 ? -14.484 -13.336 -6.633 1 93.56 97 ALA B C 1
ATOM 2334 O O . ALA B 1 97 ? -14.148 -12.172 -6.395 1 93.56 97 ALA B O 1
ATOM 2335 N N . GLU B 1 98 ? -14.68 -13.82 -7.836 1 94.75 98 GLU B N 1
ATOM 2336 C CA . GLU B 1 98 ? -14.508 -12.953 -9 1 94.75 98 GLU B CA 1
ATOM 2337 C C . GLU B 1 98 ? -15.547 -11.836 -9.008 1 94.75 98 GLU B C 1
ATOM 2339 O O . GLU B 1 98 ? -15.234 -10.695 -9.359 1 94.75 98 GLU B O 1
ATOM 2344 N N . MET B 1 99 ? -16.75 -12.18 -8.648 1 94.44 99 MET B N 1
ATOM 2345 C CA . MET B 1 99 ? -17.812 -11.172 -8.57 1 94.44 99 MET B CA 1
ATOM 2346 C C . MET B 1 99 ? -17.453 -10.078 -7.57 1 94.44 99 MET B C 1
ATOM 2348 O O . MET B 1 99 ? -17.625 -8.891 -7.855 1 94.44 99 MET B O 1
ATOM 2352 N N . LEU B 1 100 ? -16.953 -10.469 -6.461 1 95.31 100 LEU B N 1
ATOM 2353 C CA . LEU B 1 100 ? -16.531 -9.508 -5.449 1 95.31 100 LEU B CA 1
ATOM 2354 C C . LEU B 1 100 ? -15.391 -8.633 -5.973 1 95.31 100 LEU B C 1
ATOM 2356 O O . LEU B 1 100 ? -15.391 -7.418 -5.762 1 95.31 100 LEU B O 1
ATOM 2360 N N . TRP B 1 101 ? -14.445 -9.258 -6.656 1 96.81 101 TRP B N 1
ATOM 2361 C CA . TRP B 1 101 ? -13.312 -8.547 -7.23 1 96.81 101 TRP B CA 1
ATOM 2362 C C . TRP B 1 101 ? -13.773 -7.484 -8.219 1 96.81 101 TRP B C 1
ATOM 2364 O O . TRP B 1 101 ? -13.359 -6.324 -8.133 1 96.81 101 TRP B O 1
ATOM 2374 N N . GLN B 1 102 ? -14.664 -7.883 -9.086 1 97.06 102 GLN B N 1
ATOM 2375 C CA . GLN B 1 102 ? -15.156 -6.969 -10.117 1 97.06 102 GLN B CA 1
ATOM 2376 C C . GLN B 1 102 ? -15.992 -5.852 -9.5 1 97.06 102 GLN B C 1
ATOM 2378 O O . GLN B 1 102 ? -15.891 -4.695 -9.906 1 97.06 102 GLN B O 1
ATOM 2383 N N . ALA B 1 103 ? -16.812 -6.219 -8.539 1 97.06 103 ALA B N 1
ATOM 2384 C CA . ALA B 1 103 ? -17.594 -5.203 -7.844 1 97.06 103 ALA B CA 1
ATOM 2385 C C . ALA B 1 103 ? -16.703 -4.203 -7.121 1 97.06 103 ALA B C 1
ATOM 2387 O O . ALA B 1 103 ? -16.984 -3.004 -7.113 1 97.06 103 ALA B O 1
ATOM 2388 N N . GLY B 1 104 ? -15.703 -4.711 -6.508 1 97.62 104 GLY B N 1
ATOM 2389 C CA . GLY B 1 104 ? -14.727 -3.844 -5.867 1 97.62 104 GLY B CA 1
ATOM 2390 C C . GLY B 1 104 ? -14.047 -2.895 -6.832 1 97.62 104 GLY B C 1
ATOM 2391 O O . GLY B 1 104 ? -13.883 -1.709 -6.535 1 97.62 104 GLY B O 1
ATOM 2392 N N . LEU B 1 105 ? -13.648 -3.457 -7.973 1 97.44 105 LEU B N 1
ATOM 2393 C CA . LEU B 1 105 ? -13.016 -2.625 -8.992 1 97.44 105 LEU B CA 1
ATOM 2394 C C . LEU B 1 105 ? -13.977 -1.56 -9.5 1 97.44 105 LEU B C 1
ATOM 2396 O O . LEU B 1 105 ? -13.578 -0.42 -9.75 1 97.44 105 LEU B O 1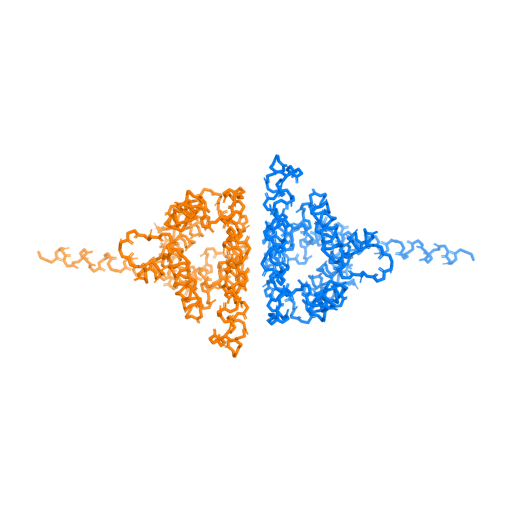
ATOM 2400 N N . ASP B 1 106 ? -15.227 -1.934 -9.664 1 97.38 106 ASP B N 1
ATOM 2401 C CA . ASP B 1 106 ? -16.234 -0.954 -10.055 1 97.38 106 ASP B CA 1
ATOM 2402 C C . ASP B 1 106 ? -16.312 0.191 -9.047 1 97.38 106 ASP B C 1
ATOM 2404 O O .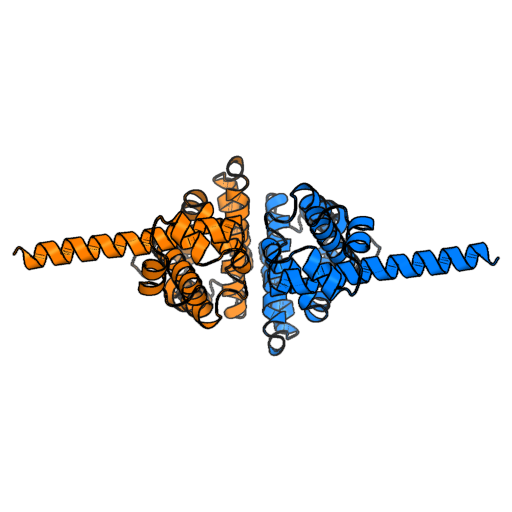 ASP B 1 106 ? -16.328 1.362 -9.43 1 97.38 106 ASP B O 1
ATOM 2408 N N . TRP B 1 107 ? -16.359 -0.144 -7.848 1 97.62 107 TRP B N 1
ATOM 2409 C CA . TRP B 1 107 ? -16.422 0.856 -6.785 1 97.62 107 TRP B CA 1
ATOM 2410 C C . TRP B 1 107 ? -15.188 1.748 -6.812 1 97.62 107 TRP B C 1
ATOM 2412 O O . TRP B 1 107 ? -15.297 2.975 -6.75 1 97.62 107 TRP B O 1
ATOM 2422 N N . ALA B 1 108 ? -14.039 1.113 -6.867 1 96.94 108 ALA B N 1
ATOM 2423 C CA . ALA B 1 108 ? -12.773 1.841 -6.848 1 96.94 108 ALA B CA 1
ATOM 2424 C C . ALA B 1 108 ? -12.703 2.844 -7.992 1 96.94 108 ALA B C 1
ATOM 2426 O O . ALA B 1 108 ? -12.273 3.986 -7.801 1 96.94 108 ALA B O 1
ATOM 2427 N N . LEU B 1 109 ? -13.117 2.441 -9.188 1 96.69 109 LEU B N 1
ATOM 2428 C CA . LEU B 1 109 ? -13.07 3.301 -10.367 1 96.69 109 LEU B CA 1
ATOM 2429 C C . LEU B 1 109 ? -14.062 4.453 -10.234 1 96.69 109 LEU B C 1
ATOM 2431 O O . LEU B 1 109 ? -13.82 5.547 -10.758 1 96.69 109 LEU B O 1
ATOM 2435 N N . ALA B 1 110 ? -15.125 4.184 -9.516 1 97.25 110 ALA B N 1
ATOM 2436 C CA . ALA B 1 110 ? -16.156 5.203 -9.32 1 97.25 110 ALA B CA 1
ATOM 2437 C C . ALA B 1 110 ? -15.781 6.145 -8.18 1 97.25 110 ALA B C 1
ATOM 2439 O O . ALA B 1 110 ? -16.297 7.262 -8.094 1 97.25 110 ALA B O 1
ATOM 2440 N N . GLN B 1 111 ? -14.93 5.715 -7.285 1 97.44 111 GLN B N 1
ATOM 2441 C CA . GLN B 1 111 ? -14.578 6.473 -6.09 1 97.44 111 GLN B CA 1
ATOM 2442 C C . GLN B 1 111 ? -13.062 6.66 -5.98 1 97.44 111 GLN B C 1
ATOM 2444 O O . GLN B 1 111 ? -12.453 6.234 -4.996 1 97.44 111 GLN B O 1
ATOM 2449 N N . PRO B 1 112 ? -12.461 7.383 -6.934 1 96.12 112 PRO B N 1
ATOM 2450 C CA . PRO B 1 112 ? -11 7.457 -6.984 1 96.12 112 PRO B CA 1
ATOM 2451 C C . PRO B 1 112 ? -10.398 8.133 -5.754 1 96.12 112 PRO B C 1
ATOM 2453 O O . PRO B 1 112 ? -9.297 7.781 -5.328 1 96.12 112 PRO B O 1
ATOM 2456 N N . LEU B 1 113 ? -11.086 9.086 -5.172 1 96.62 113 LEU B N 1
ATOM 2457 C CA . LEU B 1 113 ? -10.562 9.758 -3.986 1 96.62 113 LEU B CA 1
ATOM 2458 C C . LEU B 1 113 ? -10.555 8.812 -2.787 1 96.62 113 LEU B C 1
ATOM 2460 O O . LEU B 1 113 ? -9.586 8.797 -2.02 1 96.62 113 LEU B O 1
ATOM 2464 N N . LYS B 1 114 ? -11.586 8.062 -2.605 1 97.81 114 LYS B N 1
ATOM 2465 C CA . LYS B 1 114 ? -11.672 7.109 -1.507 1 97.81 114 LYS B CA 1
ATOM 2466 C C . LYS B 1 114 ? -10.672 5.973 -1.688 1 97.81 114 LYS B C 1
ATOM 2468 O O . LYS B 1 114 ? -10.094 5.484 -0.714 1 97.81 114 LYS B O 1
ATOM 2473 N N . LEU B 1 115 ? -10.445 5.566 -2.955 1 96.38 115 LEU B N 1
ATOM 2474 C CA . LEU B 1 115 ? -9.391 4.586 -3.215 1 96.38 115 LEU B CA 1
ATOM 2475 C C . LEU B 1 115 ? -8.031 5.141 -2.824 1 96.38 115 LEU B C 1
ATOM 2477 O O . LEU B 1 115 ? -7.23 4.441 -2.193 1 96.38 115 LEU B O 1
ATOM 2481 N N . SER B 1 116 ? -7.816 6.383 -3.223 1 93.5 116 SER B N 1
ATOM 2482 C CA . SER B 1 116 ? -6.555 7.023 -2.865 1 93.5 116 SER B CA 1
ATOM 2483 C C . SER B 1 116 ? -6.355 7.047 -1.354 1 93.5 116 SER B C 1
ATOM 2485 O O . SER B 1 116 ? -5.246 6.832 -0.865 1 93.5 116 SER B O 1
ATOM 2487 N N . PHE B 1 117 ? -7.406 7.297 -0.661 1 95.69 117 PHE B N 1
ATOM 2488 C CA . PHE B 1 117 ? -7.375 7.285 0.797 1 95.69 117 PHE B CA 1
ATOM 2489 C C . PHE B 1 117 ? -6.965 5.914 1.319 1 95.69 117 PHE B C 1
ATOM 2491 O O . PHE B 1 117 ? -6.086 5.809 2.18 1 95.69 117 PHE B O 1
ATOM 2498 N N . PHE B 1 118 ? -7.5 4.82 0.768 1 94.56 118 PHE B N 1
ATOM 2499 C CA . PHE B 1 118 ? -7.164 3.467 1.191 1 94.56 118 PHE B CA 1
ATOM 2500 C C . PHE B 1 118 ? -5.707 3.15 0.883 1 94.56 118 PHE B C 1
ATOM 2502 O O . PHE B 1 118 ? -4.992 2.598 1.724 1 94.56 118 PHE B O 1
ATOM 2509 N N . VAL B 1 119 ? -5.34 3.484 -0.274 1 90.44 119 VAL B N 1
ATOM 2510 C CA . VAL B 1 119 ? -3.975 3.188 -0.703 1 90.44 119 VAL B CA 1
ATOM 2511 C C . VAL B 1 119 ? -2.979 3.883 0.221 1 90.44 119 VAL B C 1
ATOM 2513 O O . VAL B 1 119 ? -1.953 3.305 0.587 1 90.44 119 VAL B O 1
ATOM 2516 N N . GLN B 1 120 ? -3.312 5.02 0.692 1 87.75 120 GLN B N 1
ATOM 2517 C CA . GLN B 1 120 ? -2.398 5.824 1.496 1 87.75 120 GLN B CA 1
ATOM 2518 C C . GLN B 1 120 ? -2.432 5.395 2.961 1 87.75 120 GLN B C 1
ATOM 2520 O O . GLN B 1 120 ? -1.411 5.441 3.65 1 87.75 120 GLN B O 1
ATOM 2525 N N . TYR B 1 121 ? -3.619 4.863 3.412 1 91 121 TYR B N 1
ATOM 2526 C CA . TYR B 1 121 ? -3.742 4.824 4.863 1 91 121 TYR B CA 1
ATOM 2527 C C . TYR B 1 121 ? -4.051 3.414 5.348 1 91 121 TYR B C 1
ATOM 2529 O O . TYR B 1 121 ? -4.02 3.141 6.551 1 91 121 TYR B O 1
ATOM 2537 N N . ALA B 1 122 ? -4.312 2.516 4.441 1 88.19 122 ALA B N 1
ATOM 2538 C CA . ALA B 1 122 ? -4.711 1.172 4.852 1 88.19 122 ALA B CA 1
ATOM 2539 C C . ALA B 1 122 ? -3.678 0.551 5.785 1 88.19 122 ALA B C 1
ATOM 2541 O O . ALA B 1 122 ? -4.023 -0.237 6.668 1 88.19 122 ALA B O 1
ATOM 2542 N N . MET B 1 123 ? -2.434 0.989 5.609 1 80.81 123 MET B N 1
ATOM 2543 C CA . MET B 1 123 ? -1.376 0.413 6.438 1 80.81 123 MET B CA 1
ATOM 2544 C C . MET B 1 123 ? -0.59 1.505 7.152 1 80.81 123 MET B C 1
ATOM 2546 O O . MET B 1 123 ? 0.511 1.259 7.648 1 80.81 123 MET B O 1
ATOM 2550 N N . SER B 1 124 ? -1.138 2.613 7.145 1 83.31 124 SER B N 1
ATOM 2551 C CA . SER B 1 124 ? -0.483 3.762 7.762 1 83.31 124 SER B CA 1
ATOM 2552 C C . SER B 1 124 ? -0.589 3.709 9.281 1 83.31 124 SER B C 1
ATOM 2554 O O . SER B 1 124 ? -1.623 3.314 9.828 1 83.31 124 SER B O 1
ATOM 2556 N N . PRO B 1 125 ? 0.464 4.199 10 1 82.38 125 PRO B N 1
ATOM 2557 C CA . PRO B 1 125 ? 0.377 4.277 11.453 1 82.38 125 PRO B CA 1
ATOM 2558 C C . PRO B 1 125 ? -0.654 5.301 11.93 1 82.38 125 PRO B C 1
ATOM 2560 O O . PRO B 1 125 ? -0.99 5.34 13.117 1 82.38 125 PRO B O 1
ATOM 2563 N N . SER B 1 126 ? -1.111 6.129 11.07 1 88.81 126 SER B N 1
ATOM 2564 C CA . SER B 1 126 ? -2.1 7.137 11.438 1 88.81 126 SER B CA 1
ATOM 2565 C C . SER B 1 126 ? -3.457 6.504 11.719 1 88.81 126 SER B C 1
ATOM 2567 O O . SER B 1 126 ? -4.348 7.156 12.273 1 88.81 126 SER B O 1
ATOM 2569 N N . VAL B 1 127 ? -3.65 5.262 11.305 1 92.56 127 VAL B N 1
ATOM 2570 C CA . VAL B 1 127 ? -4.832 4.477 11.656 1 92.56 127 VAL B CA 1
ATOM 2571 C C . VAL B 1 127 ? -4.473 3.447 12.719 1 92.56 127 VAL B C 1
ATOM 2573 O O . VAL B 1 127 ? -3.482 2.723 12.586 1 92.56 127 VAL B O 1
ATOM 2576 N N . SER B 1 128 ? -5.266 3.43 13.727 1 91.69 128 SER B N 1
ATOM 2577 C CA . SER B 1 128 ? -4.93 2.537 14.828 1 91.69 128 SER B CA 1
ATOM 2578 C C . SER B 1 128 ? -5.059 1.074 14.422 1 91.69 128 SER B C 1
ATOM 2580 O O . SER B 1 128 ? -5.859 0.739 13.539 1 91.69 128 SER B O 1
ATOM 2582 N N . GLU B 1 129 ? -4.324 0.241 15.086 1 88.19 129 GLU B N 1
ATOM 2583 C CA . GLU B 1 129 ? -4.375 -1.192 14.812 1 88.19 129 GLU B CA 1
ATOM 2584 C C . GLU B 1 129 ? -5.766 -1.756 15.094 1 88.19 129 GLU B C 1
ATOM 2586 O O . GLU B 1 129 ? -6.254 -2.617 14.359 1 88.19 129 GLU B O 1
ATOM 2591 N N . ALA B 1 130 ? -6.32 -1.304 16.156 1 93.69 130 ALA B N 1
ATOM 2592 C CA . ALA B 1 130 ? -7.66 -1.769 16.5 1 93.69 130 ALA B CA 1
ATOM 2593 C C . ALA B 1 130 ? -8.656 -1.461 15.391 1 93.69 130 ALA B C 1
ATOM 2595 O O . ALA B 1 130 ? -9.5 -2.295 15.055 1 93.69 130 ALA B O 1
ATOM 2596 N N . VAL B 1 131 ? -8.555 -0.316 14.82 1 95.88 131 VAL B N 1
ATOM 2597 C CA . VAL B 1 131 ? -9.453 0.112 13.75 1 95.88 131 VAL B CA 1
ATOM 2598 C C . VAL B 1 131 ? -9.172 -0.687 12.484 1 95.88 131 VAL B C 1
ATOM 2600 O O . VAL B 1 131 ? -10.094 -1.103 11.781 1 95.88 131 VAL B O 1
ATOM 2603 N N . ARG B 1 132 ? -7.969 -0.938 12.203 1 91.5 132 ARG B N 1
ATOM 2604 C CA . ARG B 1 132 ? -7.609 -1.763 11.055 1 91.5 132 ARG B CA 1
ATOM 2605 C C . ARG B 1 132 ? -8.188 -3.168 11.18 1 91.5 132 ARG B C 1
ATOM 2607 O O . ARG B 1 132 ? -8.711 -3.721 10.211 1 91.5 132 ARG B O 1
ATOM 2614 N N . GLN B 1 133 ? -8.109 -3.711 12.352 1 90.19 133 GLN B N 1
ATOM 2615 C CA . GLN B 1 133 ? -8.648 -5.043 12.602 1 90.19 133 GLN B CA 1
ATOM 2616 C C . GLN B 1 133 ? -10.164 -5.051 12.477 1 90.19 133 GLN B C 1
ATOM 2618 O O . GLN B 1 133 ? -10.742 -5.984 11.922 1 90.19 133 GLN B O 1
ATOM 2623 N N . GLN B 1 134 ? -10.703 -4.012 13.016 1 95 134 GLN B N 1
ATOM 2624 C CA . GLN B 1 134 ? -12.156 -3.881 12.891 1 95 134 GLN B CA 1
ATOM 2625 C C . GLN B 1 134 ? -12.578 -3.822 11.43 1 95 134 GLN B C 1
ATOM 2627 O O . GLN B 1 134 ? -13.562 -4.445 11.039 1 95 134 GLN B O 1
ATOM 2632 N N . ALA B 1 135 ? -11.898 -3.102 10.641 1 94.88 135 ALA B N 1
ATOM 2633 C CA . ALA B 1 135 ? -12.195 -2.986 9.219 1 94.88 135 ALA B CA 1
ATOM 2634 C C . ALA B 1 135 ? -12.016 -4.324 8.508 1 94.88 135 ALA B C 1
ATOM 2636 O O . ALA B 1 135 ? -12.891 -4.766 7.766 1 94.88 135 ALA B O 1
ATOM 2637 N N . MET B 1 136 ? -10.969 -5.02 8.773 1 89.38 136 MET B N 1
ATOM 2638 C CA . MET B 1 136 ? -10.586 -6.227 8.047 1 89.38 136 MET B CA 1
ATOM 2639 C C . MET B 1 136 ? -11.398 -7.426 8.516 1 89.38 136 MET B C 1
ATOM 2641 O O . MET B 1 136 ? -11.82 -8.25 7.707 1 89.38 136 MET B O 1
ATOM 2645 N N . HIS B 1 137 ? -11.648 -7.512 9.781 1 89.81 137 HIS B N 1
ATOM 2646 C CA . HIS B 1 137 ? -12.281 -8.711 10.328 1 89.81 137 HIS B CA 1
ATOM 2647 C C . HIS B 1 137 ? -13.742 -8.453 10.68 1 89.81 137 HIS B C 1
ATOM 2649 O O . HIS B 1 137 ? -14.539 -9.391 10.758 1 89.81 137 HIS B O 1
ATOM 2655 N N . GLY B 1 138 ? -14.031 -7.25 10.961 1 93.94 138 GLY B N 1
ATOM 2656 C CA . GLY B 1 138 ? -15.406 -6.895 11.242 1 93.94 138 GLY B CA 1
ATOM 2657 C C . GLY B 1 138 ? -16.188 -6.508 10 1 93.94 138 GLY B C 1
ATOM 2658 O O . GLY B 1 138 ? -16.969 -7.305 9.477 1 93.94 138 GLY B O 1
ATOM 2659 N N . ILE B 1 139 ? -15.836 -5.434 9.414 1 95.5 139 ILE B N 1
ATOM 2660 C CA . ILE B 1 139 ? -16.562 -4.871 8.281 1 95.5 139 ILE B CA 1
ATOM 2661 C C . ILE B 1 139 ? -16.406 -5.781 7.062 1 95.5 139 ILE B C 1
ATOM 2663 O O . ILE B 1 139 ? -17.391 -6.141 6.414 1 95.5 139 ILE B O 1
ATOM 2667 N N . LEU B 1 140 ? -15.188 -6.238 6.816 1 94.19 140 LEU B N 1
ATOM 2668 C CA . LEU B 1 140 ? -14.914 -7.082 5.656 1 94.19 140 LEU B CA 1
ATOM 2669 C C . LEU B 1 140 ? -14.844 -8.555 6.062 1 94.19 140 LEU B C 1
ATOM 2671 O O . LEU B 1 140 ? -14.297 -9.375 5.328 1 94.19 140 LEU B O 1
ATOM 2675 N N . GLY B 1 141 ? -15.391 -8.875 7.16 1 92.5 141 GLY B N 1
ATOM 2676 C CA . GLY B 1 141 ? -15.336 -10.219 7.715 1 92.5 141 GLY B CA 1
ATOM 2677 C C . GLY B 1 141 ? -15.891 -11.273 6.777 1 92.5 141 GLY B C 1
ATOM 2678 O O . GLY B 1 141 ? -15.461 -12.43 6.809 1 92.5 141 GLY B O 1
ATOM 2679 N N . PHE B 1 142 ? -16.828 -10.906 5.969 1 90.38 142 PHE B N 1
ATOM 2680 C CA . PHE B 1 142 ? -17.438 -11.852 5.039 1 90.38 142 PHE B CA 1
ATOM 2681 C C . PHE B 1 142 ? -16.422 -12.352 4.027 1 90.38 142 PHE B C 1
ATOM 2683 O O . PHE B 1 142 ? -16.547 -13.461 3.508 1 90.38 142 PHE B O 1
ATOM 2690 N N . ILE B 1 143 ? -15.383 -11.586 3.688 1 91.19 143 ILE B N 1
ATOM 2691 C CA . ILE B 1 143 ? -14.305 -12.031 2.811 1 91.19 143 ILE B CA 1
ATOM 2692 C C . ILE B 1 143 ? -13.477 -13.102 3.518 1 91.19 143 ILE B C 1
ATOM 2694 O O . ILE B 1 143 ? -13.156 -14.133 2.932 1 91.19 143 ILE B O 1
ATOM 2698 N N . ALA B 1 144 ? -13.133 -12.797 4.754 1 89 144 ALA B N 1
ATOM 2699 C CA . ALA B 1 144 ? -12.398 -13.766 5.555 1 89 144 ALA B CA 1
ATOM 2700 C C . ALA B 1 144 ? -13.156 -15.086 5.652 1 89 144 ALA B C 1
ATOM 2702 O O . ALA B 1 144 ? -12.562 -16.156 5.602 1 89 144 ALA B O 1
ATOM 2703 N N . GLU B 1 145 ? -14.375 -14.961 5.781 1 88.44 145 GLU B N 1
ATOM 2704 C CA . GLU B 1 145 ? -15.219 -16.156 5.859 1 88.44 145 GLU B CA 1
ATOM 2705 C C . GLU B 1 145 ? -15.195 -16.938 4.555 1 88.44 145 GLU B C 1
ATOM 2707 O O . GLU B 1 145 ? -15.172 -18.172 4.566 1 88.44 145 GLU B O 1
ATOM 2712 N N . LEU B 1 146 ? -15.242 -16.234 3.492 1 88.81 146 LEU B N 1
ATOM 2713 C CA . LEU B 1 146 ? -15.164 -16.891 2.188 1 88.81 146 LEU B CA 1
ATOM 2714 C C . LEU B 1 146 ? -13.836 -17.609 2.01 1 88.81 146 LEU B C 1
ATOM 2716 O O . LEU B 1 146 ? -13.789 -18.719 1.469 1 88.81 146 LEU B O 1
ATOM 2720 N N . LEU B 1 147 ? -12.758 -17 2.449 1 88.56 147 LEU B N 1
ATOM 2721 C CA . LEU B 1 147 ? -11.438 -17.625 2.385 1 88.56 147 LEU B CA 1
ATOM 2722 C C . LEU B 1 147 ? -11.391 -18.875 3.244 1 88.56 147 LEU B C 1
ATOM 2724 O O . LEU B 1 147 ? -10.867 -19.906 2.814 1 88.56 147 LEU B O 1
ATOM 2728 N N . GLU B 1 148 ? -11.945 -18.766 4.406 1 88 148 GLU B N 1
ATOM 2729 C CA . GLU B 1 148 ? -11.992 -19.906 5.312 1 88 148 GLU B CA 1
ATOM 2730 C C . GLU B 1 148 ? -12.789 -21.047 4.707 1 88 148 GLU B C 1
ATOM 2732 O O . GLU B 1 148 ? -12.391 -22.219 4.812 1 88 148 GLU B O 1
ATOM 2737 N N . GLN B 1 149 ? -13.867 -20.75 4.184 1 87.88 149 GLN B N 1
ATOM 2738 C CA . GLN B 1 149 ? -14.68 -21.75 3.502 1 87.88 149 GLN B CA 1
ATOM 2739 C C . GLN B 1 149 ? -13.898 -22.422 2.387 1 87.88 149 GLN B C 1
ATOM 2741 O O . GLN B 1 149 ? -13.953 -23.656 2.244 1 87.88 149 GLN B O 1
ATOM 2746 N N . GLY B 1 150 ? -13.242 -21.641 1.581 1 91.44 150 GLY B N 1
ATOM 2747 C CA . GLY B 1 150 ? -12.445 -22.172 0.489 1 91.44 150 GLY B CA 1
ATOM 2748 C C . GLY B 1 150 ? -11.344 -23.109 0.956 1 91.44 150 GLY B C 1
ATOM 2749 O O . GLY B 1 150 ? -11.062 -24.125 0.317 1 91.44 150 GLY B O 1
ATOM 2750 N N . ILE B 1 151 ? -10.727 -22.766 2.047 1 90.5 151 ILE B N 1
ATOM 2751 C CA . ILE B 1 151 ? -9.672 -23.609 2.609 1 90.5 151 ILE B CA 1
ATOM 2752 C C . ILE B 1 151 ? -10.266 -24.922 3.084 1 90.5 151 ILE B C 1
ATOM 2754 O O . ILE B 1 151 ? -9.75 -26 2.76 1 90.5 151 ILE B O 1
ATOM 2758 N N . ASN B 1 152 ? -11.32 -24.828 3.77 1 89.25 152 ASN B N 1
ATOM 2759 C CA . ASN B 1 152 ? -11.969 -26.016 4.316 1 89.25 152 ASN B CA 1
ATOM 2760 C C . ASN B 1 152 ? -12.477 -26.938 3.211 1 89.25 152 ASN B C 1
ATOM 2762 O O . ASN B 1 152 ? -12.492 -28.156 3.377 1 89.25 152 ASN B O 1
ATOM 2766 N N . GLN B 1 153 ? -12.844 -26.375 2.113 1 90.88 153 GLN B N 1
ATOM 2767 C CA . GLN B 1 153 ? -13.391 -27.125 0.991 1 90.88 153 GLN B CA 1
ATOM 2768 C C . GLN B 1 153 ? -12.273 -27.625 0.076 1 90.88 153 GLN B C 1
ATOM 2770 O O . GLN B 1 153 ? -12.539 -28.375 -0.871 1 90.88 153 GLN B O 1
ATOM 2775 N N . GLY B 1 154 ? -11.062 -27.141 0.286 1 91.75 154 GLY B N 1
ATOM 2776 C CA . GLY B 1 154 ? -9.93 -27.562 -0.524 1 91.75 154 GLY B CA 1
ATOM 2777 C C . GLY B 1 154 ? -9.812 -26.797 -1.829 1 91.75 154 GLY B C 1
ATOM 2778 O O . GLY B 1 154 ? -9.062 -27.188 -2.721 1 91.75 154 GLY B O 1
ATOM 2779 N N . VAL B 1 155 ? -10.617 -25.75 -1.94 1 92.62 155 VAL B N 1
ATOM 2780 C CA . VAL B 1 155 ? -10.578 -24.906 -3.129 1 92.62 155 VAL B CA 1
ATOM 2781 C C . VAL B 1 155 ? -9.359 -23.984 -3.068 1 92.62 155 VAL B C 1
ATOM 2783 O O . VAL B 1 155 ? -8.75 -23.688 -4.094 1 92.62 155 VAL B O 1
ATOM 2786 N N . LEU B 1 156 ? -9.016 -23.547 -1.885 1 93.06 156 LEU B N 1
ATOM 2787 C CA . LEU B 1 156 ? -7.863 -22.672 -1.672 1 93.06 156 LEU B CA 1
ATOM 2788 C C . LEU B 1 156 ? -6.699 -23.453 -1.069 1 93.06 156 LEU B C 1
ATOM 2790 O O . LEU B 1 156 ? -6.906 -24.453 -0.388 1 93.06 156 LEU B O 1
ATOM 2794 N N . ALA B 1 157 ? -5.488 -23 -1.431 1 89.25 157 ALA B N 1
ATOM 2795 C CA . ALA B 1 157 ? -4.277 -23.641 -0.913 1 89.25 157 ALA B CA 1
ATOM 2796 C C . ALA B 1 157 ? -4.195 -23.5 0.605 1 89.25 157 ALA B C 1
ATOM 2798 O O . ALA B 1 157 ? -4.758 -22.578 1.185 1 89.25 157 ALA B O 1
ATOM 2799 N N . ASP B 1 158 ? -3.51 -24.484 1.164 1 84.12 158 ASP B N 1
ATOM 2800 C CA . ASP B 1 158 ? -3.328 -24.469 2.611 1 84.12 158 ASP B CA 1
ATOM 2801 C C . ASP B 1 158 ? -2.213 -23.5 3.016 1 84.12 158 ASP B C 1
ATOM 2803 O O . ASP B 1 158 ? -1.082 -23.922 3.266 1 84.12 158 ASP B O 1
ATOM 2807 N N . LEU B 1 159 ? -2.457 -22.281 3.039 1 84.94 159 LEU B N 1
ATOM 2808 C CA . LEU B 1 159 ? -1.541 -21.203 3.404 1 84.94 159 LEU B CA 1
ATOM 2809 C C . LEU B 1 159 ? -2.008 -20.5 4.676 1 84.94 159 LEU B C 1
ATOM 2811 O O . LEU B 1 159 ? -3.182 -20.594 5.043 1 84.94 159 LEU B O 1
ATOM 2815 N N . PRO B 1 160 ? -1.018 -19.859 5.406 1 83.75 160 PRO B N 1
ATOM 2816 C CA . PRO B 1 160 ? -1.444 -19.125 6.605 1 83.75 160 PRO B CA 1
ATOM 2817 C C . PRO B 1 160 ? -2.553 -18.125 6.32 1 83.75 160 PRO B C 1
ATOM 2819 O O . PRO B 1 160 ? -2.422 -17.297 5.41 1 83.75 160 PRO B O 1
ATOM 2822 N N . ARG B 1 161 ? -3.557 -18.172 7.16 1 86.5 161 ARG B N 1
ATOM 2823 C CA . ARG B 1 161 ? -4.77 -17.391 6.938 1 86.5 161 ARG B CA 1
ATOM 2824 C C . ARG B 1 161 ? -4.457 -15.891 6.895 1 86.5 161 ARG B C 1
ATOM 2826 O O . ARG B 1 161 ? -4.992 -15.164 6.055 1 86.5 161 ARG B O 1
ATOM 2833 N N . GLU B 1 162 ? -3.648 -15.469 7.754 1 85.94 162 GLU B N 1
ATOM 2834 C CA . GLU B 1 162 ? -3.326 -14.047 7.828 1 85.94 162 GLU B CA 1
ATOM 2835 C C . GLU B 1 162 ? -2.594 -13.586 6.57 1 85.94 162 GLU B C 1
ATOM 2837 O O . GLU B 1 162 ? -2.809 -12.469 6.098 1 85.94 162 GLU B O 1
ATOM 2842 N N . LEU B 1 163 ? -1.745 -14.445 6.051 1 85.5 163 LEU B N 1
ATOM 2843 C CA . LEU B 1 163 ? -1.029 -14.117 4.82 1 85.5 163 LEU B CA 1
ATOM 2844 C C . LEU B 1 163 ? -1.983 -14.07 3.633 1 85.5 163 LEU B C 1
ATOM 2846 O O . LEU B 1 163 ? -1.832 -13.227 2.742 1 85.5 163 LEU B O 1
ATOM 2850 N N . LEU B 1 164 ? -2.957 -14.961 3.654 1 88.25 164 LEU B N 1
ATOM 2851 C CA . LEU B 1 164 ? -3.943 -14.992 2.582 1 88.25 164 LEU B CA 1
ATOM 2852 C C . LEU B 1 164 ? -4.781 -13.719 2.57 1 88.25 164 LEU B C 1
ATOM 2854 O O . LEU B 1 164 ? -5.023 -13.141 1.51 1 88.25 164 LEU B O 1
ATOM 2858 N N . LEU B 1 165 ? -5.195 -13.352 3.732 1 88.31 165 LEU B N 1
ATOM 2859 C CA . LEU B 1 165 ? -5.996 -12.133 3.844 1 88.31 165 LEU B CA 1
ATOM 2860 C C . LEU B 1 165 ? -5.188 -10.914 3.426 1 88.31 165 LEU B C 1
ATOM 2862 O O . LEU B 1 165 ? -5.699 -10.031 2.732 1 88.31 165 LEU B O 1
ATOM 2866 N N . GLU B 1 166 ? -3.943 -10.82 3.834 1 85.56 166 GLU B N 1
ATOM 2867 C CA . GLU B 1 166 ? -3.057 -9.727 3.449 1 85.56 166 GLU B CA 1
ATOM 2868 C C . GLU B 1 166 ? -2.855 -9.688 1.937 1 85.56 166 GLU B C 1
ATOM 2870 O O . GLU B 1 166 ? -2.865 -8.609 1.334 1 85.56 166 GLU B O 1
ATOM 2875 N N . ALA B 1 167 ? -2.66 -10.844 1.404 1 87.62 167 ALA B N 1
ATOM 2876 C CA . ALA B 1 167 ? -2.479 -10.922 -0.043 1 87.62 167 ALA B CA 1
ATOM 2877 C C . ALA B 1 167 ? -3.73 -10.445 -0.778 1 87.62 167 ALA B C 1
ATOM 2879 O O . ALA B 1 167 ? -3.637 -9.734 -1.779 1 87.62 167 ALA B O 1
ATOM 2880 N N . CYS B 1 168 ? -4.898 -10.891 -0.315 1 92.62 168 CYS B N 1
ATOM 2881 C CA . CYS B 1 168 ? -6.16 -10.469 -0.916 1 92.62 168 CYS B CA 1
ATOM 2882 C C . CYS B 1 168 ? -6.293 -8.945 -0.901 1 92.62 168 CYS B C 1
ATOM 2884 O O . CYS B 1 168 ? -6.566 -8.336 -1.935 1 92.62 168 CYS B O 1
ATOM 2886 N N . HIS B 1 169 ? -6.059 -8.406 0.21 1 91.12 169 HIS B N 1
ATOM 2887 C CA . HIS B 1 169 ? -6.188 -6.969 0.397 1 91.12 169 HIS B CA 1
ATOM 2888 C C . HIS B 1 169 ? -5.176 -6.211 -0.453 1 91.12 169 HIS B C 1
ATOM 2890 O O . HIS B 1 169 ? -5.535 -5.281 -1.178 1 91.12 169 HIS B O 1
ATOM 2896 N N . SER B 1 170 ? -3.961 -6.555 -0.365 1 89.5 170 SER B N 1
ATOM 2897 C CA . SER B 1 170 ? -2.883 -5.824 -1.021 1 89.5 170 SER B CA 1
ATOM 2898 C C . SER B 1 170 ? -2.971 -5.953 -2.539 1 89.5 170 SER B C 1
ATOM 2900 O O . SER B 1 170 ? -2.76 -4.977 -3.264 1 89.5 170 SER B O 1
ATOM 2902 N N . GLN B 1 171 ? -3.232 -7.145 -2.992 1 91.06 171 GLN B N 1
ATOM 2903 C CA . GLN B 1 171 ? -3.324 -7.332 -4.438 1 91.06 171 GLN B CA 1
ATOM 2904 C C . GLN B 1 171 ? -4.527 -6.586 -5.008 1 91.06 171 GLN B C 1
ATOM 2906 O O . GLN B 1 171 ? -4.469 -6.066 -6.129 1 91.06 171 GLN B O 1
ATOM 2911 N N . PHE B 1 172 ? -5.586 -6.637 -4.309 1 95.06 172 PHE B N 1
ATOM 2912 C CA . PHE B 1 172 ? -6.742 -5.891 -4.789 1 95.06 172 PHE B CA 1
ATOM 2913 C C . PHE B 1 172 ? -6.422 -4.402 -4.891 1 95.06 172 PHE B C 1
ATOM 2915 O O . PHE B 1 172 ? -6.699 -3.77 -5.91 1 95.06 172 PHE B O 1
ATOM 2922 N N . LEU B 1 173 ? -5.883 -3.84 -3.826 1 93 173 LEU B N 1
ATOM 2923 C CA . LEU B 1 173 ? -5.582 -2.412 -3.816 1 93 173 LEU B CA 1
ATOM 2924 C C . LEU B 1 173 ? -4.594 -2.059 -4.926 1 93 173 LEU B C 1
ATOM 2926 O O . LEU B 1 173 ? -4.703 -0.995 -5.543 1 93 173 LEU B O 1
ATOM 2930 N N . ALA B 1 174 ? -3.682 -2.914 -5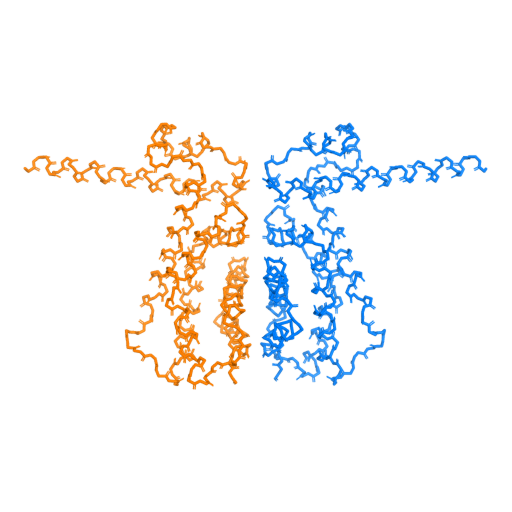.16 1 89.56 174 ALA B N 1
ATOM 2931 C CA . ALA B 1 174 ? -2.717 -2.682 -6.234 1 89.56 174 ALA B CA 1
ATOM 2932 C C . ALA B 1 174 ? -3.406 -2.645 -7.594 1 89.56 174 ALA B C 1
ATOM 2934 O O . ALA B 1 174 ? -3.141 -1.754 -8.406 1 89.56 174 ALA B O 1
ATOM 2935 N N . ALA B 1 175 ? -4.234 -3.621 -7.852 1 92.81 175 ALA B N 1
ATOM 2936 C CA . ALA B 1 175 ? -4.961 -3.664 -9.117 1 92.81 175 ALA B CA 1
ATOM 2937 C C . ALA B 1 175 ? -5.875 -2.451 -9.266 1 92.81 175 ALA B C 1
ATOM 2939 O O . ALA B 1 175 ? -5.91 -1.82 -10.328 1 92.81 175 ALA B O 1
ATOM 2940 N N . ALA B 1 176 ? -6.605 -2.158 -8.203 1 95.25 176 ALA B N 1
ATOM 2941 C CA . ALA B 1 176 ? -7.523 -1.023 -8.227 1 95.25 176 ALA B CA 1
ATOM 2942 C C . ALA B 1 176 ? -6.781 0.279 -8.508 1 95.25 176 ALA B C 1
ATOM 2944 O O . ALA B 1 176 ? -7.219 1.08 -9.344 1 95.25 176 ALA B O 1
ATOM 2945 N N . ARG B 1 177 ? -5.746 0.467 -7.824 1 91.12 177 ARG B N 1
ATOM 2946 C CA . ARG B 1 177 ? -4.938 1.662 -8.047 1 91.12 177 ARG B CA 1
ATOM 2947 C C . ARG B 1 177 ? -4.414 1.714 -9.477 1 91.12 177 ARG B C 1
ATOM 2949 O O . ARG B 1 177 ? -4.43 2.771 -10.109 1 91.12 177 ARG B O 1
ATOM 2956 N N . PHE B 1 178 ? -3.898 0.594 -9.953 1 89 178 PHE B N 1
ATOM 2957 C CA . PHE B 1 178 ? -3.369 0.504 -11.305 1 89 178 PHE B CA 1
ATOM 2958 C C . PHE B 1 178 ? -4.414 0.938 -12.328 1 89 178 PHE B C 1
ATOM 2960 O O . PHE B 1 178 ? -4.133 1.756 -13.203 1 89 178 PHE B O 1
ATOM 2967 N N . PHE B 1 179 ? -5.602 0.463 -12.219 1 93.5 179 PHE B N 1
ATOM 2968 C CA . PHE B 1 179 ? -6.664 0.752 -13.18 1 93.5 179 PHE B CA 1
ATOM 2969 C C . PHE B 1 179 ? -7.184 2.172 -12.992 1 93.5 179 PHE B C 1
ATOM 2971 O O . PHE B 1 179 ? -7.562 2.828 -13.969 1 93.5 179 PHE B O 1
ATOM 2978 N N . CYS B 1 180 ? -7.219 2.605 -11.758 1 92.38 180 CYS B N 1
ATOM 2979 C CA . CYS B 1 180 ? -7.68 3.965 -11.5 1 92.38 180 CYS B CA 1
ATOM 2980 C C . CYS B 1 180 ? -6.715 4.988 -12.086 1 92.38 180 CYS B C 1
ATOM 2982 O O . CYS B 1 180 ? -7.137 6.039 -12.57 1 92.38 180 CYS B O 1
ATOM 2984 N N . ASN B 1 181 ? -5.492 4.734 -12.023 1 86.56 181 ASN B N 1
ATOM 2985 C CA . ASN B 1 181 ? -4.477 5.629 -12.57 1 86.56 181 ASN B CA 1
ATOM 2986 C C . ASN B 1 181 ? -4.461 5.594 -14.102 1 86.56 181 ASN B C 1
ATOM 2988 O O . ASN B 1 181 ? -4.047 6.559 -14.742 1 86.56 181 ASN B O 1
ATOM 2992 N N . GLN B 1 182 ? -4.863 4.441 -14.594 1 88.88 182 GLN B N 1
ATOM 2993 C CA . GLN B 1 182 ? -4.93 4.246 -16.031 1 88.88 182 GLN B CA 1
ATOM 2994 C C . GLN B 1 182 ? -6.258 3.621 -16.453 1 88.88 182 GLN B C 1
ATOM 2996 O O . GLN B 1 182 ? -6.297 2.475 -16.891 1 88.88 182 GLN B O 1
ATOM 3001 N N . PRO B 1 183 ? -7.246 4.457 -16.438 1 89.75 183 PRO B N 1
ATOM 3002 C CA . PRO B 1 183 ? -8.586 3.914 -16.688 1 89.75 183 PRO B CA 1
ATOM 3003 C C . PRO B 1 183 ? -8.719 3.285 -18.078 1 89.75 183 PRO B C 1
ATOM 3005 O O . PRO B 1 183 ? -9.516 2.361 -18.25 1 89.75 183 PRO B O 1
ATOM 3008 N N . GLN B 1 184 ? -7.91 3.746 -19.016 1 90.19 184 GLN B N 1
ATOM 3009 C CA . GLN B 1 184 ? -7.973 3.211 -20.375 1 90.19 184 GLN B CA 1
ATOM 3010 C C . GLN B 1 184 ? -7.461 1.774 -20.422 1 90.19 184 GLN B C 1
ATOM 3012 O O . GLN B 1 184 ? -7.734 1.046 -21.375 1 90.19 184 GLN B O 1
ATOM 3017 N N . LYS B 1 185 ? -6.777 1.354 -19.422 1 89.62 185 LYS B N 1
ATOM 3018 C CA . LYS B 1 185 ? -6.238 -0.001 -19.375 1 89.62 185 LYS B CA 1
ATOM 3019 C C . LYS B 1 185 ? -7.172 -0.937 -18.609 1 89.62 185 LYS B C 1
ATOM 3021 O O . LYS B 1 185 ? -6.926 -2.143 -18.531 1 89.62 185 LYS B O 1
ATOM 3026 N N . ALA B 1 186 ? -8.25 -0.349 -18.078 1 93.06 186 ALA B N 1
ATOM 3027 C CA . ALA B 1 186 ? -9.188 -1.163 -17.297 1 93.06 186 ALA B CA 1
ATOM 3028 C C . ALA B 1 186 ? -10.188 -1.864 -18.203 1 93.06 186 ALA B C 1
ATOM 3030 O O . ALA B 1 186 ? -11.398 -1.774 -18 1 93.06 186 ALA B O 1
ATOM 3031 N N . THR B 1 187 ? -9.617 -2.549 -19.219 1 93.69 187 THR B N 1
ATOM 3032 C CA . THR B 1 187 ? -10.461 -3.361 -20.078 1 93.69 187 THR B CA 1
ATOM 3033 C C . THR B 1 187 ? -10.984 -4.586 -19.344 1 93.69 187 THR B C 1
ATOM 3035 O O . THR B 1 187 ? -10.484 -4.93 -18.266 1 93.69 187 THR B O 1
ATOM 3038 N N . ARG B 1 188 ? -12.039 -5.125 -19.891 1 94.5 188 ARG B N 1
ATOM 3039 C CA . ARG B 1 188 ? -12.578 -6.352 -19.312 1 94.5 188 ARG B CA 1
ATOM 3040 C C . ARG B 1 188 ? -11.492 -7.418 -19.188 1 94.5 188 ARG B C 1
ATOM 3042 O O . ARG B 1 188 ? -11.359 -8.07 -18.156 1 94.5 188 ARG B O 1
ATOM 3049 N N . GLU B 1 189 ? -10.695 -7.527 -20.188 1 93.25 189 GLU B N 1
ATOM 3050 C CA . GLU B 1 189 ? -9.633 -8.531 -20.219 1 93.25 189 GLU B CA 1
ATOM 3051 C C . GLU B 1 189 ? -8.594 -8.258 -19.125 1 93.25 189 GLU B C 1
ATOM 3053 O O . GLU B 1 189 ? -8.117 -9.18 -18.469 1 93.25 189 GLU B O 1
ATOM 3058 N N . ALA B 1 190 ? -8.234 -7.043 -18.969 1 93.12 190 ALA B N 1
ATOM 3059 C CA . ALA B 1 190 ? -7.219 -6.688 -17.969 1 93.12 190 ALA B CA 1
ATOM 3060 C C . ALA B 1 190 ? -7.734 -6.918 -16.562 1 93.12 190 ALA B C 1
ATOM 3062 O O . ALA B 1 190 ? -7 -7.398 -15.695 1 93.12 190 ALA B O 1
ATOM 3063 N N . ARG B 1 191 ? -8.961 -6.516 -16.359 1 95.56 191 ARG B N 1
ATOM 3064 C CA . ARG B 1 191 ? -9.57 -6.73 -15.055 1 95.56 191 ARG B CA 1
ATOM 3065 C C . ARG B 1 191 ? -9.641 -8.219 -14.727 1 95.56 191 ARG B C 1
ATOM 3067 O O . ARG B 1 191 ? -9.352 -8.625 -13.594 1 95.56 191 ARG B O 1
ATOM 3074 N N . GLU B 1 192 ? -10.062 -8.984 -15.734 1 94.88 192 GLU B N 1
ATOM 3075 C CA . GLU B 1 192 ? -10.109 -10.43 -15.555 1 94.88 192 GLU B CA 1
ATOM 3076 C C . GLU B 1 192 ? -8.719 -11 -15.289 1 94.88 192 GLU B C 1
ATOM 3078 O O . GLU B 1 192 ? -8.555 -11.906 -14.469 1 94.88 192 GLU B O 1
ATOM 3083 N N . ALA B 1 193 ? -7.727 -10.453 -15.961 1 92.75 193 ALA B N 1
ATOM 3084 C CA . ALA B 1 193 ? -6.348 -10.883 -15.758 1 92.75 193 ALA B CA 1
ATOM 3085 C C . ALA B 1 193 ? -5.879 -10.578 -14.336 1 92.75 193 ALA B C 1
ATOM 3087 O O . ALA B 1 193 ? -5.125 -11.352 -13.742 1 92.75 193 ALA B O 1
ATOM 3088 N N . SER B 1 194 ? -6.266 -9.43 -13.812 1 94 194 SER B N 1
ATOM 3089 C CA . SER B 1 194 ? -5.883 -9.07 -12.453 1 94 194 SER B CA 1
ATOM 3090 C C . SER B 1 194 ? -6.457 -10.047 -11.438 1 94 194 SER B C 1
ATOM 3092 O O . SER B 1 194 ? -5.773 -10.438 -10.484 1 94 194 SER B O 1
ATOM 3094 N N . PHE B 1 195 ? -7.688 -10.461 -11.664 1 95.31 195 PHE B N 1
ATOM 3095 C CA . PHE B 1 195 ? -8.281 -11.453 -10.773 1 95.31 195 PHE B CA 1
ATOM 3096 C C . PHE B 1 195 ? -7.59 -12.805 -10.93 1 95.31 195 PHE B C 1
ATOM 3098 O O . PHE B 1 195 ? -7.348 -13.5 -9.938 1 95.31 195 PHE B O 1
ATOM 3105 N N . ARG B 1 196 ? -7.348 -13.188 -12.133 1 92.81 196 ARG B N 1
ATOM 3106 C CA . ARG B 1 196 ? -6.691 -14.469 -12.391 1 92.81 196 ARG B CA 1
ATOM 3107 C C . ARG B 1 196 ? -5.336 -14.531 -11.688 1 92.81 196 ARG B C 1
ATOM 3109 O O . ARG B 1 196 ? -4.969 -15.57 -11.141 1 92.81 196 ARG B O 1
ATOM 3116 N N . LEU B 1 197 ? -4.645 -13.469 -11.742 1 91.88 197 LEU B N 1
ATOM 3117 C CA . LEU B 1 197 ? -3.352 -13.375 -11.078 1 91.88 197 LEU B CA 1
ATOM 3118 C C . LEU B 1 197 ? -3.492 -13.625 -9.578 1 91.88 197 LEU B C 1
ATOM 3120 O O . LEU B 1 197 ? -2.699 -14.367 -8.992 1 91.88 197 LEU B O 1
ATOM 3124 N N . PHE B 1 198 ? -4.484 -13.047 -8.992 1 93.56 198 PHE B N 1
ATOM 3125 C CA . PHE B 1 198 ? -4.754 -13.242 -7.57 1 93.56 198 PHE B CA 1
ATOM 3126 C C . PHE B 1 198 ? -5.188 -14.68 -7.293 1 93.56 198 PHE B C 1
ATOM 3128 O O . PHE B 1 198 ? -4.637 -15.336 -6.41 1 93.56 198 PHE B O 1
ATOM 3135 N N . TRP B 1 199 ? -6.117 -15.133 -8.078 1 93.69 199 TRP B N 1
ATOM 3136 C CA . TRP B 1 199 ? -6.734 -16.422 -7.82 1 93.69 199 TRP B CA 1
ATOM 3137 C C . TRP B 1 199 ? -5.715 -17.547 -7.961 1 93.69 199 TRP B C 1
ATOM 3139 O O . TRP B 1 199 ? -5.711 -18.5 -7.168 1 93.69 199 TRP B O 1
ATOM 3149 N N . ARG B 1 200 ? -4.906 -17.516 -8.93 1 91.62 200 ARG B N 1
ATOM 3150 C CA . ARG B 1 200 ? -3.877 -18.531 -9.133 1 91.62 200 ARG B CA 1
ATOM 3151 C C . ARG B 1 200 ? -2.955 -18.609 -7.922 1 91.62 200 ARG B C 1
ATOM 3153 O O . ARG B 1 200 ? -2.461 -19.688 -7.59 1 91.62 200 ARG B O 1
ATOM 3160 N N . GLY B 1 201 ? -2.75 -17.5 -7.281 1 91.75 201 GLY B N 1
ATOM 3161 C CA . GLY B 1 201 ? -1.882 -17.469 -6.113 1 91.75 201 GLY B CA 1
ATOM 3162 C C . GLY B 1 201 ? -2.479 -18.172 -4.906 1 91.75 201 GLY B C 1
ATOM 3163 O O . GLY B 1 201 ? -1.749 -18.688 -4.062 1 91.75 201 GLY B O 1
ATOM 3164 N N . VAL B 1 202 ? -3.818 -18.234 -4.879 1 92.44 202 VAL B N 1
ATOM 3165 C CA . VAL B 1 202 ? -4.426 -18.688 -3.629 1 92.44 202 VAL B CA 1
ATOM 3166 C C . VAL B 1 202 ? -5.125 -20.031 -3.846 1 92.44 202 VAL B C 1
ATOM 3168 O O . VAL B 1 202 ? -5.438 -20.734 -2.883 1 92.44 202 VAL B O 1
ATOM 3171 N N . ALA B 1 203 ? -5.453 -20.344 -5.066 1 91.12 203 ALA B N 1
ATOM 3172 C CA . ALA B 1 203 ? -6.195 -21.562 -5.363 1 91.12 203 ALA B CA 1
ATOM 3173 C C . ALA B 1 203 ? -5.355 -22.797 -5.074 1 91.12 203 ALA B C 1
ATOM 3175 O O . ALA B 1 203 ? -4.125 -22.75 -5.148 1 91.12 203 ALA B O 1
ATOM 3176 N N . ALA B 1 204 ? -6 -23.906 -4.758 1 88 204 ALA B N 1
ATOM 3177 C CA . ALA B 1 204 ? -5.348 -25.188 -4.516 1 88 204 ALA B CA 1
ATOM 3178 C C . ALA B 1 204 ? -4.84 -25.797 -5.82 1 88 204 ALA B C 1
ATOM 3180 O O . ALA B 1 204 ? -5.422 -25.578 -6.883 1 88 204 ALA B O 1
#

Organism: NCBI:txid38313

Foldseek 3Di:
DVVVVVVVVVVVVLVVLLVLLLVLCLVCCLPPNLVRDDLCNSCVNSVHDSVSSCVNPVDSLRSLLVSLLVLLLVLLVQLVVQADPDDDDLVCLLVRLLSSLVSSLVVCLVCVSSLSVCVPPLPPVSHPPVSNCCSQCPSVVVVLVSLVVCVVVQFWDPDPSVVLSVLSVVLSSVLSNVCNVPVVCPDPVSSVVSSVVSSVVTTD/DVVVVVVVVVVVVLVVLLVLLLVLCLVCCLVPNLVRDDLCNSCVNSVHDSVSSCVNPVDSLRSLLVSLLVLLLVLLVQLVVQADPDDDDLVCLLVSLLSSLVSSLVVCLVCVSSLSVCVVPLPPVSHPPVSNCCSQCPSVVVVLVSLVVCVVNQFWDPDPSVVLSVLVVVLSSVLSNVCNVPVVQPDPVSSVVSSVVSSVVTTD

Nearest PDB structures (foldseek):
  3ppb-assembly1_B  TM=9.618E-01  e=1.287E-17  Shewanella loihica PV-4
  3him-assembly1_A  TM=7.845E-01  e=7.814E-06  Rhodococcus jostii
  3e7q-assembly1_A  TM=7.642E-01  e=8.969E-05  Pseudomonas aeruginosa
  2g3b-assembly1_B  TM=7.126E-01  e=6.380E-04  Rhodococcus jostii RHA1
  8sv6-assembly1_A  TM=5.806E-01  e=1.133E-03  Mycolicibacterium smegmatis

Secondary structure (DSSP, 8-state):
-HHHHHHHHHHHHHHHHHHHHHHHHHHHHHHH-TTT--HHHHHHHHTS-HHHHHHH-SSHHHHHHHHHHHHHHHHHHHHHTTS-SSPPPTTTHHHHHHHHHHHHHHHHHH-HHHHHHHHHHTT-TTS-HHHHHIIIIIITHHHHHHHHHHHHHTSB----HHHHHHHHHHHHHHHHHHHHH-GGG--HHHHHHHHHHHHHHHB-/-HHHHHHHHHHHHHHHHHHHHHHHHHHHHHHH-TTT--HHHHHHHHTS-HHHHHHH-SSHHHHHHHHHHHHHHHHHHHHHTTS-SSPPPTTTHHHHHHHHHHHHHHHHHH-HHHHHHHHHHTT-TTS-HHHHHIIIIIITHHHHHHHHHHHHHTSB----HHHHHHHHHHHHHHHHHHHHH-GGG--HHHHHHHHHHHHHHHB-

Radius of gyration: 23.69 Å; Cα contacts (8 Å, |Δi|>4): 393; chains: 2; bounding box: 95×54×43 Å